Protein AF-A0A815ITD8-F1 (afdb_monomer_lite)

pLDDT: mean 72.47, std 25.62, range [22.84, 98.56]

Foldseek 3Di:
DPDDDPVVLLVPQQKAWQFFADAPPDDPFQWDWDQDQWDQTFTQTHFFLGSCLQSVHFGQKGFQAKPNHGCRGPHPVVVVVSQVVQRVVNGTIITTITHNVSVVVCVVVVPDDDPVSHHGGHRDPHRDPVSVPDDFLDKDKWKQQADPPAPDQQFDWDAHDVQAWIFGGGGHPPGSQNVTPHTHQKTFQDKPQHGRRGPRNVVVVVSVVVQVVVSMIITTIDTPRSVVVCLVVVPDRGDDDDDPDDDDDDDDDDPPDDDPPPPSDDDPDQDAQLALDDFAQDPADDLDDLLVDDADALCVLCVLCCVVFPCLVVLLVVLLVPFDPPDPLNADSRLLSLLQLQNDDDGVRRPQNVQLVLLNDRPSVSCVSNSNSVNSNVVSQVSFDFDFAKWKGKHAADPLVSAAAFDKGWRRGWGKTAPDVVLRVVNYDPVAAIEMETERDDGWGFCLSSYPCVVRRIIIDDGRWMKTFHHRWDDDRSYTYTYIYTDDPPDDDDPPPPPPPPPPPDDDDDDDDDDPPPPPDDDDDDDDDDDDDDDDDDDDDDDDDDDDDDDDDDPDFADDPPGDFDDDDDDPDVVVVVVVCVVVVPDPVRVVVVVVVPPDDDDDDDDTHDDDDDDDDDDDDDDDDDDDD

Organism: NCBI:txid433720

Structure (mmCIF, N/CA/C/O backbone):
data_AF-A0A815ITD8-F1
#
_entry.id   AF-A0A815ITD8-F1
#
loop_
_atom_site.group_PDB
_atom_site.id
_atom_site.type_symbol
_atom_site.label_atom_id
_atom_site.label_alt_id
_atom_site.label_comp_id
_atom_site.label_asym_id
_atom_site.label_entity_id
_atom_site.label_seq_id
_atom_site.pdbx_PDB_ins_code
_atom_site.Cartn_x
_atom_site.Cartn_y
_atom_site.Cartn_z
_atom_site.occupancy
_atom_site.B_iso_or_equiv
_atom_site.auth_seq_id
_atom_site.auth_comp_id
_atom_site.auth_asym_id
_atom_site.auth_atom_id
_atom_site.pdbx_PDB_model_num
ATOM 1 N N . MET A 1 1 ? -2.958 28.075 1.994 1.00 42.97 1 MET A N 1
ATOM 2 C CA . MET A 1 1 ? -1.563 28.585 2.048 1.00 42.97 1 MET A CA 1
ATOM 3 C C . MET A 1 1 ? -1.552 29.976 1.442 1.00 42.97 1 MET A C 1
ATOM 5 O O . MET A 1 1 ? -2.010 30.100 0.314 1.00 42.97 1 MET A O 1
ATOM 9 N N . SER A 1 2 ? -1.031 30.984 2.149 1.00 39.66 2 SER A N 1
ATOM 10 C CA . SER A 1 2 ? -0.831 32.322 1.568 1.00 39.66 2 SER A CA 1
ATOM 11 C C . SER A 1 2 ? 0.139 32.281 0.375 1.00 39.66 2 SER A C 1
ATOM 13 O O . SER A 1 2 ? 1.024 31.417 0.305 1.00 39.66 2 SER A O 1
ATOM 15 N N . VAL A 1 3 ? -0.042 33.199 -0.577 1.00 44.75 3 VAL A N 1
ATOM 16 C CA . VAL A 1 3 ? 0.715 33.270 -1.834 1.00 44.75 3 VAL A CA 1
ATOM 17 C C . VAL A 1 3 ? 2.099 33.876 -1.581 1.00 44.75 3 VAL A C 1
ATOM 19 O O . VAL A 1 3 ? 2.348 35.041 -1.866 1.00 44.75 3 VAL A O 1
ATOM 22 N N . ARG A 1 4 ? 3.027 33.053 -1.074 1.00 62.28 4 ARG A N 1
ATOM 23 C CA . ARG A 1 4 ? 4.471 33.362 -1.080 1.00 62.28 4 ARG A CA 1
ATOM 24 C C . ARG A 1 4 ? 4.924 33.723 -2.496 1.00 62.28 4 ARG A C 1
ATOM 26 O O . ARG A 1 4 ? 4.453 33.094 -3.450 1.00 62.28 4 ARG A O 1
ATOM 33 N N . SER A 1 5 ? 5.862 34.654 -2.634 1.00 76.94 5 SER A N 1
ATOM 34 C CA . SER A 1 5 ? 6.538 34.940 -3.907 1.00 76.94 5 SER A CA 1
ATOM 35 C C . SER A 1 5 ? 7.336 33.729 -4.412 1.00 76.94 5 SER A C 1
ATOM 37 O O . SER A 1 5 ? 7.610 32.792 -3.659 1.00 76.94 5 SER A O 1
ATOM 39 N N . ASP A 1 6 ? 7.725 33.725 -5.689 1.00 77.56 6 ASP A N 1
ATOM 40 C CA . ASP A 1 6 ? 8.520 32.626 -6.264 1.00 77.56 6 ASP A CA 1
ATOM 41 C C . ASP A 1 6 ? 9.919 32.540 -5.640 1.00 77.56 6 ASP A C 1
ATOM 43 O O . ASP A 1 6 ? 10.418 31.445 -5.385 1.00 77.56 6 ASP A O 1
ATOM 47 N N . ALA A 1 7 ? 10.516 33.688 -5.302 1.00 73.38 7 ALA A N 1
ATOM 48 C CA . ALA A 1 7 ? 11.796 33.761 -4.603 1.00 73.38 7 ALA A CA 1
ATOM 49 C C . ALA A 1 7 ? 11.719 33.153 -3.190 1.00 73.38 7 ALA A C 1
ATOM 51 O O . ALA A 1 7 ? 12.600 32.390 -2.793 1.00 73.38 7 ALA A O 1
ATOM 52 N N . GLU A 1 8 ? 10.649 33.431 -2.438 1.00 74.19 8 GLU A N 1
ATOM 53 C CA . GLU A 1 8 ? 10.409 32.781 -1.146 1.00 74.19 8 GLU A CA 1
ATOM 54 C C . GLU A 1 8 ? 10.113 31.290 -1.307 1.00 74.19 8 GLU A C 1
ATOM 56 O O . GLU A 1 8 ? 10.651 30.480 -0.556 1.00 74.19 8 GLU A O 1
ATOM 61 N N . LEU A 1 9 ? 9.276 30.907 -2.277 1.00 78.25 9 LEU A N 1
ATOM 62 C CA . LEU A 1 9 ? 8.946 29.506 -2.523 1.00 78.25 9 LEU A CA 1
ATOM 63 C C . LEU A 1 9 ? 10.214 28.699 -2.829 1.00 78.25 9 LEU A C 1
ATOM 65 O O . LEU A 1 9 ? 10.411 27.663 -2.206 1.00 78.25 9 LEU A O 1
ATOM 69 N N . MET A 1 10 ? 11.109 29.211 -3.680 1.00 77.19 10 MET A N 1
ATOM 70 C CA . MET A 1 10 ? 12.419 28.607 -3.954 1.00 77.19 10 MET A CA 1
ATOM 71 C C . MET A 1 10 ? 13.331 28.582 -2.721 1.00 77.19 10 MET A C 1
ATOM 73 O O . MET A 1 10 ? 13.945 27.554 -2.443 1.00 77.19 10 MET A O 1
ATOM 77 N N . ARG A 1 11 ? 13.380 29.662 -1.929 1.00 76.81 11 ARG A N 1
ATOM 78 C CA . ARG A 1 11 ? 14.165 29.713 -0.680 1.00 76.81 11 ARG A CA 1
ATOM 79 C C . ARG A 1 11 ? 13.700 28.681 0.354 1.00 76.81 11 ARG A C 1
ATOM 81 O O . ARG A 1 11 ? 14.522 28.163 1.103 1.00 76.81 11 ARG A O 1
ATOM 88 N N . TYR A 1 12 ? 12.402 28.382 0.401 1.00 77.69 12 TYR A N 1
ATOM 89 C CA . TYR A 1 12 ? 11.834 27.368 1.293 1.00 77.69 12 TYR A CA 1
ATOM 90 C C . TYR A 1 12 ? 11.767 25.963 0.679 1.00 77.69 12 TYR A C 1
ATOM 92 O O . TYR A 1 12 ? 11.613 25.011 1.437 1.00 77.69 12 TYR A O 1
ATOM 100 N N . ALA A 1 13 ? 11.920 25.814 -0.642 1.00 76.44 13 ALA A N 1
ATOM 101 C CA . ALA A 1 13 ? 11.740 24.553 -1.368 1.00 76.44 13 ALA A CA 1
ATOM 102 C C . ALA A 1 13 ? 12.699 23.424 -0.955 1.00 76.44 13 ALA A C 1
ATOM 104 O O . ALA A 1 13 ? 12.447 22.268 -1.291 1.00 76.44 13 ALA A O 1
ATOM 105 N N . ASN A 1 14 ? 13.777 23.743 -0.225 1.00 82.31 14 ASN A N 1
ATOM 106 C CA . ASN A 1 14 ? 14.723 22.762 0.311 1.00 82.31 14 ASN A CA 1
ATOM 107 C C . ASN A 1 14 ? 15.334 21.879 -0.801 1.00 82.31 14 ASN A C 1
ATOM 109 O O . ASN A 1 14 ? 15.435 20.660 -0.673 1.00 82.31 14 ASN A O 1
ATOM 113 N N . ILE A 1 15 ? 15.693 22.512 -1.924 1.00 91.25 15 ILE A N 1
ATOM 114 C CA . ILE A 1 15 ? 16.260 21.861 -3.112 1.00 91.25 15 ILE A CA 1
ATOM 115 C C . ILE A 1 15 ? 17.681 21.387 -2.790 1.00 91.25 15 ILE A C 1
ATOM 117 O O . ILE A 1 15 ? 18.501 22.165 -2.289 1.00 91.25 15 ILE A O 1
ATOM 121 N N . ARG A 1 16 ? 17.989 20.123 -3.094 1.00 94.75 16 ARG A N 1
ATOM 122 C CA . ARG A 1 16 ? 19.290 19.507 -2.796 1.00 94.75 16 ARG A CA 1
ATOM 123 C C . ARG A 1 16 ? 19.909 18.860 -4.026 1.00 94.75 16 ARG A C 1
ATOM 125 O O . ARG A 1 16 ? 19.207 18.301 -4.863 1.00 94.75 16 ARG A O 1
ATOM 132 N N . LEU A 1 17 ? 21.235 18.936 -4.113 1.00 96.88 17 LEU A N 1
ATOM 133 C CA . LEU A 1 17 ? 22.041 18.199 -5.083 1.00 96.88 17 LEU A CA 1
ATOM 134 C C . LEU A 1 17 ? 22.807 17.114 -4.323 1.00 96.88 17 LEU A C 1
ATOM 136 O O . LEU A 1 17 ? 23.853 17.375 -3.728 1.00 96.88 17 LEU A O 1
ATOM 140 N N . CYS A 1 18 ? 22.249 15.911 -4.303 1.00 97.81 18 CYS A N 1
ATOM 141 C CA . CYS A 1 18 ? 22.797 14.754 -3.609 1.00 97.81 18 CYS A CA 1
ATOM 142 C C . CYS A 1 18 ? 23.818 14.054 -4.512 1.00 97.81 18 CYS A C 1
ATOM 144 O O . CYS A 1 18 ? 23.448 13.343 -5.446 1.00 97.81 18 CYS A O 1
ATOM 146 N N . ARG A 1 19 ? 25.110 14.268 -4.246 1.00 96.81 19 ARG A N 1
ATOM 147 C CA . ARG A 1 19 ? 26.233 13.642 -4.957 1.00 96.81 19 ARG A CA 1
ATOM 148 C C . ARG A 1 19 ? 26.590 12.314 -4.301 1.00 96.81 19 ARG A C 1
ATOM 150 O O . ARG A 1 19 ? 27.390 12.272 -3.363 1.00 96.81 19 ARG A O 1
ATOM 157 N N . LEU A 1 20 ? 25.979 11.244 -4.801 1.00 96.38 20 LEU A N 1
ATOM 158 C CA . LEU A 1 20 ? 26.137 9.889 -4.287 1.00 96.38 20 LEU A CA 1
ATOM 159 C C . LEU A 1 20 ? 27.398 9.210 -4.840 1.00 96.38 20 LEU A C 1
ATOM 161 O O . LEU A 1 20 ? 27.823 9.470 -5.965 1.00 96.38 20 LEU A O 1
ATOM 165 N N . ARG A 1 21 ? 27.996 8.313 -4.052 1.00 92.00 21 ARG A N 1
ATOM 166 C CA . ARG A 1 21 ? 29.153 7.485 -4.436 1.00 92.00 21 ARG A CA 1
ATOM 167 C C . ARG A 1 21 ? 28.927 6.051 -3.976 1.00 92.00 21 ARG A C 1
ATOM 169 O O . ARG A 1 21 ? 28.488 5.852 -2.852 1.00 92.00 21 ARG A O 1
ATOM 176 N N . VAL A 1 22 ? 29.256 5.060 -4.800 1.00 90.69 22 VAL A N 1
ATOM 177 C CA . VAL A 1 22 ? 29.266 3.658 -4.347 1.00 90.69 22 VAL A CA 1
ATOM 178 C C . VAL A 1 22 ? 30.438 3.462 -3.381 1.00 90.69 22 VAL A C 1
ATOM 180 O O . VAL A 1 22 ? 31.551 3.909 -3.662 1.00 90.69 22 VAL A O 1
ATOM 183 N N . TRP A 1 23 ? 30.205 2.787 -2.255 1.00 90.25 23 TRP A N 1
ATOM 184 C CA . TRP A 1 23 ? 31.271 2.350 -1.350 1.00 90.25 23 TRP A CA 1
ATOM 185 C C . TRP A 1 23 ? 31.580 0.865 -1.587 1.00 90.25 23 TRP A C 1
ATOM 187 O O . TRP A 1 23 ? 30.638 0.079 -1.635 1.00 90.25 23 TRP A O 1
ATOM 197 N N . PRO A 1 24 ? 32.857 0.434 -1.673 1.00 86.56 24 PRO A N 1
ATOM 198 C CA . PRO A 1 24 ? 33.209 -0.971 -1.938 1.00 86.56 24 PRO A CA 1
ATOM 199 C C . PRO A 1 24 ? 32.665 -1.986 -0.919 1.00 86.56 24 PRO A C 1
ATOM 201 O O . PRO A 1 24 ? 32.617 -3.179 -1.195 1.00 86.56 24 PRO A O 1
ATOM 204 N N . ASN A 1 25 ? 32.283 -1.514 0.268 1.00 84.88 25 ASN A N 1
ATOM 205 C CA . ASN A 1 25 ? 31.759 -2.294 1.384 1.00 84.88 25 ASN A CA 1
ATOM 206 C C . ASN A 1 25 ? 30.259 -2.040 1.663 1.00 84.88 25 ASN A C 1
ATOM 208 O O . ASN A 1 25 ? 29.772 -2.401 2.736 1.00 84.88 25 ASN A O 1
ATOM 212 N N . PHE A 1 26 ? 29.530 -1.423 0.725 1.00 85.56 26 PHE A N 1
ATOM 213 C CA . PHE A 1 26 ? 28.073 -1.262 0.766 1.00 85.56 26 PHE A CA 1
ATOM 214 C C . PHE A 1 26 ? 27.446 -1.768 -0.542 1.00 85.56 26 PHE A C 1
ATOM 216 O O . PHE A 1 26 ? 27.975 -1.526 -1.625 1.00 85.56 26 PHE A O 1
ATOM 223 N N . GLU A 1 27 ? 26.302 -2.447 -0.467 1.00 83.19 27 GLU A N 1
ATOM 224 C CA . GLU A 1 27 ? 25.624 -2.959 -1.660 1.00 83.19 27 GLU A CA 1
ATOM 225 C C . GLU A 1 27 ? 24.825 -1.848 -2.365 1.00 83.19 27 GLU A C 1
ATOM 227 O O . GLU A 1 27 ? 23.747 -1.435 -1.938 1.00 83.19 27 GLU A O 1
ATOM 232 N N . GLY A 1 28 ? 25.380 -1.317 -3.456 1.00 88.38 28 GLY A N 1
ATOM 233 C CA . GLY A 1 28 ? 24.746 -0.255 -4.236 1.00 88.38 28 GLY A CA 1
ATOM 234 C C . GLY A 1 28 ? 24.790 1.108 -3.537 1.00 88.38 28 GLY A C 1
ATOM 235 O O . GLY A 1 28 ? 25.867 1.630 -3.256 1.00 88.38 28 GLY A O 1
ATOM 236 N N . LEU A 1 29 ? 23.620 1.725 -3.337 1.00 91.19 29 LEU A N 1
ATOM 237 C CA . LEU A 1 29 ? 23.485 3.113 -2.857 1.00 91.19 29 LEU A CA 1
ATOM 238 C C . LEU A 1 29 ? 22.593 3.261 -1.612 1.00 91.19 29 LEU A C 1
ATOM 240 O O . LEU A 1 29 ? 22.645 4.303 -0.961 1.00 91.19 29 LEU A O 1
ATOM 244 N N . GLY A 1 30 ? 21.791 2.243 -1.281 1.00 89.56 30 GLY A N 1
ATOM 245 C CA . GLY A 1 30 ? 20.909 2.227 -0.109 1.00 89.56 30 GLY A CA 1
ATOM 246 C C . GLY A 1 30 ? 19.752 3.227 -0.165 1.00 89.56 30 GLY A C 1
ATOM 247 O O . GLY A 1 30 ? 19.483 3.924 0.809 1.00 89.56 30 GLY A O 1
ATOM 248 N N . PHE A 1 31 ? 19.058 3.310 -1.301 1.00 92.69 31 PHE A N 1
ATOM 249 C CA . PHE A 1 31 ? 17.757 3.975 -1.399 1.00 92.69 31 PHE A CA 1
ATOM 250 C C . PHE A 1 31 ? 16.844 3.250 -2.393 1.00 92.69 31 PHE A C 1
ATOM 252 O O . PHE A 1 31 ? 17.322 2.504 -3.248 1.00 92.69 31 PHE A O 1
ATOM 259 N N . ALA A 1 32 ? 15.539 3.488 -2.286 1.00 89.31 32 ALA A N 1
ATOM 260 C CA . ALA A 1 32 ? 14.542 3.056 -3.260 1.00 89.31 32 ALA A CA 1
ATOM 261 C C . ALA A 1 32 ? 13.516 4.171 -3.502 1.00 89.31 32 ALA A C 1
ATOM 263 O O . ALA A 1 32 ? 13.192 4.949 -2.598 1.00 89.31 32 ALA A O 1
ATOM 264 N N . PHE A 1 33 ? 13.003 4.234 -4.728 1.00 91.50 33 PHE A N 1
ATOM 265 C CA . PHE A 1 33 ? 11.961 5.168 -5.140 1.00 91.50 33 PHE A CA 1
ATOM 266 C C . PHE A 1 33 ? 10.765 4.419 -5.736 1.00 91.50 33 PHE A C 1
ATOM 268 O O . PHE A 1 33 ? 10.898 3.290 -6.204 1.00 91.50 33 PHE A O 1
ATOM 275 N N . GLU A 1 34 ? 9.604 5.056 -5.641 1.00 83.00 34 GLU A N 1
ATOM 276 C CA . GLU A 1 34 ? 8.285 4.549 -6.013 1.00 83.00 34 GLU A CA 1
ATOM 277 C C . GLU A 1 34 ? 8.227 4.125 -7.486 1.00 83.00 34 GLU A C 1
ATOM 279 O O . GLU A 1 34 ? 8.640 4.886 -8.363 1.00 83.00 34 GLU A O 1
ATOM 284 N N . GLU A 1 35 ? 7.669 2.942 -7.767 1.00 81.12 35 GLU A N 1
ATOM 285 C CA . GLU A 1 35 ? 7.425 2.437 -9.129 1.00 81.12 35 GLU A CA 1
ATOM 286 C C . GLU A 1 35 ? 6.183 3.106 -9.748 1.00 81.12 35 GLU A C 1
ATOM 288 O O . GLU A 1 35 ? 5.200 2.483 -10.141 1.00 81.12 35 GLU A O 1
ATOM 293 N N . ALA A 1 36 ? 6.209 4.439 -9.774 1.00 73.56 36 ALA A N 1
ATOM 294 C CA . ALA A 1 36 ? 5.095 5.264 -10.196 1.00 73.56 36 ALA A CA 1
ATOM 295 C C . ALA A 1 36 ? 4.934 5.235 -11.726 1.00 73.56 36 ALA A C 1
ATOM 297 O O . ALA A 1 36 ? 5.816 5.661 -12.478 1.00 73.56 36 ALA A O 1
ATOM 298 N N . VAL A 1 37 ? 3.750 4.811 -12.187 1.00 71.50 37 VAL A N 1
ATOM 299 C CA . VAL A 1 37 ? 3.353 4.790 -13.612 1.00 71.50 37 VAL A CA 1
ATOM 300 C C . VAL A 1 37 ? 3.492 6.173 -14.271 1.00 71.50 37 VAL A C 1
ATOM 302 O O . VAL A 1 37 ? 3.753 6.280 -15.470 1.00 71.50 37 VAL A O 1
ATOM 305 N N . ARG A 1 38 ? 3.336 7.247 -13.484 1.00 76.69 38 ARG A N 1
ATOM 306 C CA . ARG A 1 38 ? 3.562 8.643 -13.879 1.00 76.69 38 ARG A CA 1
ATOM 307 C C . ARG A 1 38 ? 4.305 9.395 -12.763 1.00 76.69 38 ARG A C 1
ATOM 309 O O . ARG A 1 38 ? 4.031 9.118 -11.597 1.00 76.69 38 ARG A O 1
ATOM 316 N N . PRO A 1 39 ? 5.183 10.359 -13.092 1.00 83.56 39 PRO A N 1
ATOM 317 C CA . PRO A 1 39 ? 5.878 11.183 -12.101 1.00 83.56 39 PRO A CA 1
ATOM 318 C C . PRO A 1 39 ? 4.912 12.021 -11.236 1.00 83.56 39 PRO A C 1
ATOM 320 O O . PRO A 1 39 ? 3.785 12.302 -11.662 1.00 83.56 39 PRO A O 1
ATOM 323 N N . PRO A 1 40 ? 5.336 12.477 -10.038 1.00 90.12 40 PRO A N 1
ATOM 324 C CA . PRO A 1 40 ? 6.717 12.528 -9.539 1.00 90.12 40 PRO A CA 1
ATOM 325 C C . PRO A 1 40 ? 7.281 11.199 -9.019 1.00 90.12 40 PRO A C 1
ATOM 327 O O . PRO A 1 40 ? 6.601 10.453 -8.321 1.00 90.12 40 PRO A O 1
ATOM 330 N N . HIS A 1 41 ? 8.574 10.971 -9.266 1.00 91.44 41 HIS A N 1
ATOM 331 C CA . HIS A 1 41 ? 9.325 9.830 -8.726 1.00 91.44 41 HIS A CA 1
ATOM 332 C C . HIS A 1 41 ? 9.787 10.121 -7.301 1.00 91.44 41 HIS A C 1
ATOM 334 O O . HIS A 1 41 ? 10.705 10.916 -7.092 1.00 91.44 41 HIS A O 1
ATOM 340 N N . LEU A 1 42 ? 9.123 9.506 -6.323 1.00 91.44 42 LEU A N 1
ATOM 341 C CA . LEU A 1 42 ? 9.343 9.747 -4.897 1.00 91.44 42 LEU A CA 1
ATOM 342 C C . LEU A 1 42 ? 10.273 8.710 -4.273 1.00 91.44 42 LEU A C 1
ATOM 344 O O . LEU A 1 42 ? 9.997 7.516 -4.324 1.00 91.44 42 LEU A O 1
ATOM 348 N N . VAL A 1 43 ? 11.320 9.160 -3.588 1.00 92.69 43 VAL A N 1
ATOM 349 C CA . VAL A 1 43 ? 12.132 8.320 -2.701 1.00 92.69 43 VAL A CA 1
ATOM 350 C C . VAL A 1 43 ? 11.251 7.837 -1.545 1.00 92.69 43 VAL A C 1
ATOM 352 O O . VAL A 1 43 ? 10.823 8.631 -0.709 1.00 92.69 43 VAL A O 1
ATOM 355 N N . ARG A 1 44 ? 10.969 6.533 -1.491 1.00 87.06 44 ARG A N 1
ATOM 356 C CA . ARG A 1 44 ? 10.190 5.894 -0.411 1.00 87.06 44 ARG A CA 1
ATOM 357 C C . ARG A 1 44 ? 11.080 5.300 0.675 1.00 87.06 44 ARG A C 1
ATOM 359 O O . ARG A 1 44 ? 10.625 5.093 1.794 1.00 87.06 44 ARG A O 1
ATOM 366 N N . LEU A 1 45 ? 12.356 5.072 0.367 1.00 86.31 45 LEU A N 1
ATOM 367 C CA . LEU A 1 45 ? 13.301 4.433 1.270 1.00 86.31 45 LEU A CA 1
ATOM 368 C C . LEU A 1 45 ? 14.688 5.060 1.143 1.00 86.31 45 LEU A C 1
ATOM 370 O O . LEU A 1 45 ? 15.206 5.187 0.038 1.00 86.31 45 LEU A O 1
ATOM 374 N N . VAL A 1 46 ? 15.317 5.370 2.274 1.00 89.62 46 VAL A N 1
ATOM 375 C CA . VAL A 1 46 ? 16.748 5.686 2.381 1.00 89.62 46 VAL A CA 1
ATOM 376 C C . VAL A 1 46 ? 17.269 4.872 3.553 1.00 89.62 46 VAL A C 1
ATOM 378 O O . VAL A 1 46 ? 16.737 5.008 4.649 1.00 89.62 46 VAL A O 1
ATOM 381 N N . GLU A 1 47 ? 18.256 4.011 3.343 1.00 85.75 47 GLU A N 1
ATOM 382 C CA . GLU A 1 47 ? 18.702 3.047 4.353 1.00 85.75 47 GLU A CA 1
ATOM 383 C C . GLU A 1 47 ? 19.677 3.689 5.349 1.00 85.75 47 GLU A C 1
ATOM 385 O O . GLU A 1 47 ? 20.566 4.445 4.943 1.00 85.75 47 GLU A O 1
ATOM 390 N N . SER A 1 48 ? 19.545 3.396 6.649 1.00 84.25 48 SER A N 1
ATOM 391 C CA . SER A 1 48 ? 20.493 3.887 7.663 1.00 84.25 48 SER A CA 1
ATOM 392 C C . SER A 1 48 ? 21.922 3.448 7.319 1.00 84.25 48 SER A C 1
ATOM 394 O O . SER A 1 48 ? 22.148 2.328 6.861 1.00 84.25 48 SER A O 1
ATOM 396 N N . SER A 1 49 ? 22.902 4.321 7.559 1.00 85.06 49 SER A N 1
ATOM 397 C CA . SER A 1 49 ? 24.326 4.054 7.288 1.00 85.06 49 SER A CA 1
ATOM 398 C C . SER A 1 49 ? 24.683 3.785 5.804 1.00 85.06 49 SER A C 1
ATOM 400 O O . SER A 1 49 ? 25.710 3.172 5.508 1.00 85.06 49 SER A O 1
ATOM 402 N N . SER A 1 50 ? 23.860 4.249 4.855 1.00 89.75 50 SER A N 1
ATOM 403 C CA . SER A 1 50 ? 24.080 4.096 3.405 1.00 89.75 50 SER A CA 1
ATOM 404 C C . SER A 1 50 ? 24.782 5.291 2.733 1.00 89.75 50 SER A C 1
ATOM 406 O O . SER A 1 50 ? 24.772 6.407 3.270 1.00 89.75 50 SER A O 1
ATOM 408 N N . PRO A 1 51 ? 25.310 5.108 1.503 1.00 93.12 51 PRO A N 1
ATOM 409 C CA . PRO A 1 51 ? 25.729 6.206 0.638 1.00 93.12 51 PRO A CA 1
ATOM 410 C C . PRO A 1 51 ? 24.674 7.297 0.436 1.00 93.12 51 PRO A C 1
ATOM 412 O O . PRO A 1 51 ? 25.020 8.479 0.468 1.00 93.12 51 PRO A O 1
ATOM 415 N N . ALA A 1 52 ? 23.403 6.926 0.244 1.00 94.50 52 ALA A N 1
ATOM 416 C CA . ALA A 1 52 ? 22.303 7.867 0.047 1.00 94.50 52 ALA A CA 1
ATOM 417 C C . ALA A 1 52 ? 21.981 8.675 1.312 1.00 94.50 52 ALA A C 1
ATOM 419 O O . ALA A 1 52 ? 21.808 9.894 1.233 1.00 94.50 52 ALA A O 1
ATOM 420 N N . ALA A 1 53 ? 21.971 8.027 2.483 1.00 90.56 53 ALA A N 1
ATOM 421 C CA . ALA A 1 53 ? 21.760 8.703 3.763 1.00 90.56 53 ALA A CA 1
ATOM 422 C C . ALA A 1 53 ? 22.842 9.761 4.032 1.00 90.56 53 ALA A C 1
ATOM 424 O O . ALA A 1 53 ? 22.504 10.896 4.390 1.00 90.56 53 ALA A O 1
ATOM 425 N N . ALA A 1 54 ? 24.114 9.402 3.805 1.00 90.69 54 ALA A N 1
ATOM 426 C CA . ALA A 1 54 ? 25.270 10.289 3.950 1.00 90.69 54 ALA A CA 1
ATOM 427 C C . ALA A 1 54 ? 25.350 11.363 2.847 1.00 90.69 54 ALA A C 1
ATOM 429 O O . ALA A 1 54 ? 25.783 12.483 3.099 1.00 90.69 54 ALA A O 1
ATOM 430 N N . GLY A 1 55 ? 24.877 11.053 1.638 1.00 93.56 55 GLY A N 1
ATOM 431 C CA . GLY A 1 55 ? 24.750 11.983 0.511 1.00 93.56 55 GLY A CA 1
ATOM 432 C C . GLY A 1 55 ? 23.574 12.961 0.610 1.00 93.56 55 GLY A C 1
ATOM 433 O O . GLY A 1 55 ? 23.248 13.612 -0.378 1.00 93.56 55 GLY A O 1
ATOM 434 N N . GLY A 1 56 ? 22.923 13.073 1.773 1.00 93.12 56 GLY A N 1
ATOM 435 C CA . GLY A 1 56 ? 21.879 14.069 2.042 1.00 93.12 56 GLY A CA 1
ATOM 436 C C . GLY A 1 56 ? 20.488 13.756 1.480 1.00 93.12 56 GLY A C 1
ATOM 437 O O . GLY A 1 56 ? 19.597 14.600 1.599 1.00 93.12 56 GLY A O 1
ATOM 438 N N . LEU A 1 57 ? 20.276 12.564 0.911 1.00 95.38 57 LEU A N 1
ATOM 439 C CA . LEU A 1 57 ? 18.959 12.144 0.428 1.00 95.38 57 LEU A CA 1
ATOM 440 C C . LEU A 1 57 ? 17.992 11.968 1.614 1.00 95.38 57 LEU A C 1
ATOM 442 O O . LEU A 1 57 ? 18.411 11.572 2.713 1.00 95.38 57 LEU A O 1
ATOM 446 N N . LYS A 1 58 ? 16.711 12.276 1.404 1.00 92.50 58 LYS A N 1
ATOM 447 C CA . LYS A 1 58 ? 15.621 12.096 2.373 1.00 92.50 58 LYS A CA 1
ATOM 448 C C . LYS A 1 58 ? 14.488 11.259 1.774 1.00 92.50 58 LYS A C 1
ATOM 450 O O . LYS A 1 58 ? 14.422 11.037 0.568 1.00 92.50 58 LYS A O 1
ATOM 455 N N . ILE A 1 59 ? 13.617 10.755 2.639 1.00 89.88 59 ILE A N 1
ATOM 456 C CA . ILE A 1 59 ? 12.386 10.070 2.245 1.00 89.88 59 ILE A CA 1
ATOM 457 C C . ILE A 1 59 ? 11.361 11.158 1.881 1.00 89.88 59 ILE A C 1
ATOM 459 O O . ILE A 1 59 ? 11.386 12.260 2.425 1.00 89.88 59 ILE A O 1
ATOM 463 N N . LEU A 1 60 ? 10.482 10.866 0.923 1.00 89.88 60 LEU A N 1
ATOM 464 C CA . LEU A 1 60 ? 9.599 11.826 0.249 1.00 89.88 60 LEU A CA 1
ATOM 465 C C . LEU A 1 60 ? 10.338 12.924 -0.547 1.00 89.88 60 LEU A C 1
ATOM 467 O O . LEU A 1 60 ? 9.760 13.972 -0.839 1.00 89.88 60 LEU A O 1
ATOM 471 N N . ASP A 1 61 ? 11.583 12.680 -0.959 1.00 94.25 61 ASP A N 1
ATOM 472 C CA . ASP A 1 61 ? 12.242 13.487 -1.990 1.00 94.25 61 ASP A CA 1
ATOM 473 C C . ASP A 1 61 ? 11.721 13.118 -3.382 1.00 94.25 61 ASP A C 1
ATOM 475 O O . ASP A 1 61 ? 11.654 11.944 -3.737 1.00 94.25 61 ASP A O 1
ATOM 479 N N . VAL A 1 62 ? 11.377 14.121 -4.188 1.00 94.94 62 VAL A N 1
ATOM 480 C CA . VAL A 1 62 ? 11.090 13.962 -5.618 1.00 94.94 62 VAL A CA 1
ATOM 481 C C . VAL A 1 62 ? 12.392 14.071 -6.398 1.00 94.94 62 VAL A C 1
ATOM 483 O O . VAL A 1 62 ? 13.087 15.083 -6.289 1.00 94.94 62 VAL A O 1
ATOM 486 N N . ILE A 1 63 ? 12.695 13.065 -7.218 1.00 96.00 63 ILE A N 1
ATOM 487 C CA . ILE A 1 63 ? 13.822 13.090 -8.156 1.00 96.00 63 ILE A CA 1
ATOM 488 C C . ILE A 1 63 ? 13.449 13.969 -9.356 1.00 96.00 63 ILE A C 1
ATOM 490 O O . ILE A 1 63 ? 12.450 13.719 -10.028 1.00 96.00 63 ILE A O 1
ATOM 494 N N . LEU A 1 64 ? 14.253 15.005 -9.611 1.00 94.75 64 LEU A N 1
ATOM 495 C CA . LEU A 1 64 ? 14.060 15.961 -10.707 1.00 94.75 64 LEU A CA 1
ATOM 496 C C . LEU A 1 64 ? 15.062 15.748 -11.842 1.00 94.75 64 LEU A C 1
ATOM 498 O O . LEU A 1 64 ? 14.675 15.780 -13.001 1.00 94.75 64 LEU A O 1
ATOM 502 N N . ALA A 1 65 ? 16.338 15.520 -11.523 1.00 95.44 65 ALA A N 1
ATOM 503 C CA . ALA A 1 65 ? 17.379 15.275 -12.521 1.00 95.44 65 ALA A CA 1
ATOM 504 C C . ALA A 1 65 ? 18.422 14.266 -12.021 1.00 95.44 65 ALA A C 1
ATOM 506 O O . ALA A 1 65 ? 18.680 14.175 -10.818 1.00 95.44 65 ALA A O 1
ATOM 507 N N . VAL A 1 66 ? 19.044 13.547 -12.957 1.00 96.44 66 VAL A N 1
ATOM 508 C CA . VAL A 1 66 ? 20.119 12.570 -12.723 1.00 96.44 66 VAL A CA 1
ATOM 509 C C . VAL A 1 66 ? 21.304 12.936 -13.616 1.00 96.44 66 VAL A C 1
ATOM 511 O O . VAL A 1 66 ? 21.151 12.994 -14.830 1.00 96.44 66 VAL A O 1
ATOM 514 N N . ASN A 1 67 ? 22.479 13.215 -13.043 1.00 94.31 67 ASN A N 1
ATOM 515 C CA . ASN A 1 67 ? 23.670 13.679 -13.779 1.00 94.31 67 ASN A CA 1
ATOM 516 C C . ASN A 1 67 ? 23.351 14.811 -14.782 1.00 94.31 67 ASN A C 1
ATOM 518 O O . ASN A 1 67 ? 23.756 14.768 -15.940 1.00 94.31 67 ASN A O 1
ATOM 522 N N . GLN A 1 68 ? 22.594 15.817 -14.325 1.00 90.62 68 GLN A N 1
ATOM 523 C CA . GLN A 1 68 ? 22.127 16.985 -15.098 1.00 90.62 68 GLN A CA 1
ATOM 524 C C . GLN A 1 68 ? 21.106 16.687 -16.220 1.00 90.62 68 GLN A C 1
ATOM 526 O O . GLN A 1 68 ? 20.554 17.630 -16.782 1.00 90.62 68 GLN A O 1
ATOM 531 N N . GLN A 1 69 ? 20.771 15.422 -16.498 1.00 93.62 69 GLN A N 1
ATOM 532 C CA . GLN A 1 69 ? 19.616 15.060 -17.324 1.00 93.62 69 GLN A CA 1
ATOM 533 C C . GLN A 1 69 ? 18.323 15.248 -16.517 1.00 93.62 69 GLN A C 1
ATOM 535 O O . GLN A 1 69 ? 18.147 14.602 -15.484 1.00 93.62 69 GLN A O 1
ATOM 540 N N . ASP A 1 70 ? 17.411 16.098 -16.995 1.00 92.88 70 ASP A N 1
ATOM 541 C CA . ASP A 1 70 ? 16.052 16.214 -16.450 1.00 92.88 70 ASP A CA 1
ATOM 542 C C . ASP A 1 70 ? 15.288 14.889 -16.611 1.00 92.88 70 ASP A C 1
ATOM 544 O O . ASP A 1 70 ? 15.302 14.262 -17.673 1.00 92.88 70 ASP A O 1
ATOM 548 N N . VAL A 1 71 ? 14.635 14.465 -15.532 1.00 93.50 71 VAL A N 1
ATOM 549 C CA . VAL A 1 71 ? 13.775 13.278 -15.466 1.00 93.50 71 VAL A CA 1
ATOM 550 C C . VAL A 1 71 ? 12.433 13.568 -14.778 1.00 93.50 71 VAL A C 1
ATOM 552 O O . VAL A 1 71 ? 11.683 12.643 -14.468 1.00 93.50 71 VAL A O 1
ATOM 555 N N . SER A 1 72 ? 12.107 14.842 -14.541 1.00 89.69 72 SER A N 1
ATOM 556 C CA . SER A 1 72 ? 10.928 15.273 -13.778 1.00 89.69 72 SER A CA 1
ATOM 557 C C . SER A 1 72 ? 9.589 14.839 -14.390 1.00 89.69 72 SER A C 1
ATOM 559 O O . SER A 1 72 ? 8.636 14.600 -13.646 1.00 89.69 72 SER A O 1
ATOM 561 N N . GLU A 1 73 ? 9.542 14.656 -15.716 1.00 89.69 73 GLU A N 1
ATOM 562 C CA . GLU A 1 73 ? 8.397 14.119 -16.472 1.00 89.69 73 GLU A CA 1
ATOM 563 C C . GLU A 1 73 ? 8.659 12.723 -17.096 1.00 89.69 73 GLU A C 1
ATOM 565 O O . GLU A 1 73 ? 7.838 12.227 -17.867 1.00 89.69 73 GLU A O 1
ATOM 570 N N . ALA A 1 74 ? 9.781 12.070 -16.767 1.00 90.12 74 ALA A N 1
ATOM 571 C CA . ALA A 1 74 ? 10.161 10.757 -17.306 1.00 90.12 74 ALA A CA 1
ATOM 572 C C . ALA A 1 74 ? 9.350 9.595 -16.690 1.00 90.12 74 ALA A C 1
ATOM 574 O O . ALA A 1 74 ? 8.678 9.750 -15.667 1.00 90.12 74 ALA A O 1
ATOM 575 N N . LYS A 1 75 ? 9.439 8.393 -17.268 1.00 91.88 75 LYS A N 1
ATOM 576 C CA . LYS A 1 75 ? 8.876 7.149 -16.701 1.00 91.88 75 LYS A CA 1
ATOM 577 C C . LYS A 1 75 ? 9.837 6.479 -15.714 1.00 91.88 75 LYS A C 1
ATOM 579 O O . LYS A 1 75 ? 11.050 6.631 -15.816 1.00 91.88 75 LYS A O 1
ATOM 584 N N . TYR A 1 76 ? 9.309 5.643 -14.814 1.00 88.50 76 TYR A N 1
ATOM 585 C CA . TYR A 1 76 ? 10.100 4.916 -13.805 1.00 88.50 76 TYR A CA 1
ATOM 586 C C . TYR A 1 76 ? 11.337 4.204 -14.387 1.00 88.50 76 TYR A C 1
ATOM 588 O O . TYR A 1 76 ? 12.455 4.397 -13.908 1.00 88.50 76 TYR A O 1
ATOM 596 N N . ASN A 1 77 ? 11.164 3.444 -15.474 1.00 91.94 77 ASN A N 1
ATOM 597 C CA . ASN A 1 77 ? 12.262 2.716 -16.120 1.00 91.94 77 ASN A CA 1
ATOM 598 C C . ASN A 1 77 ? 13.324 3.632 -16.755 1.00 91.94 77 ASN A C 1
ATOM 600 O O . ASN A 1 77 ? 14.494 3.257 -16.819 1.00 91.94 77 ASN A O 1
ATOM 604 N N . GLU A 1 78 ? 12.955 4.844 -17.174 1.00 93.75 78 GLU A N 1
ATOM 605 C CA . GLU A 1 78 ? 13.894 5.845 -17.695 1.00 93.75 78 GLU A CA 1
ATOM 606 C C . GLU A 1 78 ? 14.748 6.415 -16.548 1.00 93.75 78 GLU A C 1
ATOM 608 O O . GLU A 1 78 ? 15.969 6.491 -16.680 1.00 93.75 78 GLU A O 1
ATOM 613 N N . VAL A 1 79 ? 14.149 6.679 -15.378 1.00 94.25 79 VAL A N 1
ATOM 614 C CA . VAL A 1 79 ? 14.873 7.065 -14.149 1.00 94.25 79 VAL A CA 1
ATOM 615 C C . VAL A 1 79 ? 15.782 5.934 -13.652 1.00 94.25 79 VAL A C 1
ATOM 617 O O . VAL A 1 79 ? 16.963 6.161 -13.382 1.00 94.25 79 VAL A O 1
ATOM 620 N N . ARG A 1 80 ? 15.270 4.694 -13.585 1.00 93.75 80 ARG A N 1
ATOM 621 C CA . ARG A 1 80 ? 16.027 3.482 -13.206 1.00 93.75 80 ARG A CA 1
ATOM 622 C C . ARG A 1 80 ? 17.235 3.281 -14.135 1.00 93.75 80 ARG A C 1
ATOM 624 O O . ARG A 1 80 ? 18.327 2.967 -13.662 1.00 93.75 80 ARG A O 1
ATOM 631 N N . SER A 1 81 ? 17.066 3.535 -15.436 1.00 93.94 81 SER A N 1
ATOM 632 C CA . SER A 1 81 ? 18.137 3.484 -16.441 1.00 93.94 81 SER A CA 1
ATOM 633 C C . SER A 1 81 ? 19.153 4.627 -16.306 1.00 93.94 81 SER A C 1
ATOM 635 O O . SER A 1 81 ? 20.360 4.375 -16.342 1.00 93.94 81 SER A O 1
ATOM 637 N N . ALA A 1 82 ? 18.702 5.866 -16.079 1.00 95.25 82 ALA A N 1
ATOM 638 C CA . ALA A 1 82 ? 19.581 7.020 -15.883 1.00 95.25 82 ALA A CA 1
ATOM 639 C C . ALA A 1 82 ? 20.466 6.856 -14.635 1.00 95.25 82 ALA A C 1
ATOM 641 O O . ALA A 1 82 ? 21.679 7.046 -14.710 1.00 95.25 82 ALA A O 1
ATOM 642 N N . ILE A 1 83 ? 19.895 6.407 -13.508 1.00 94.38 83 ILE A N 1
ATOM 643 C CA . ILE A 1 83 ? 20.643 6.131 -12.267 1.00 94.38 83 ILE A CA 1
ATOM 644 C C . ILE A 1 83 ? 21.646 4.987 -12.474 1.00 94.38 83 ILE A C 1
ATOM 646 O O . ILE A 1 83 ? 22.781 5.069 -11.999 1.00 94.38 83 ILE A O 1
ATOM 650 N N . LYS A 1 84 ? 21.268 3.938 -13.219 1.00 91.88 84 LYS A N 1
ATOM 651 C CA . LYS A 1 84 ? 22.177 2.840 -13.574 1.00 91.88 84 LYS A CA 1
ATOM 652 C C . LYS A 1 84 ? 23.340 3.330 -14.442 1.00 91.88 84 LYS A C 1
ATOM 654 O O . LYS A 1 84 ? 24.487 3.081 -14.098 1.00 91.88 84 LYS A O 1
ATOM 659 N N . THR A 1 85 ? 23.064 4.080 -15.506 1.00 93.12 85 THR A N 1
ATOM 660 C CA . THR A 1 85 ? 24.090 4.661 -16.392 1.00 93.12 85 THR A CA 1
ATOM 661 C C . THR A 1 85 ? 25.022 5.607 -15.630 1.00 93.12 85 THR A C 1
ATOM 663 O O . THR A 1 85 ? 26.239 5.545 -15.793 1.00 93.12 85 THR A O 1
ATOM 666 N N . ALA A 1 86 ? 24.475 6.434 -14.733 1.00 92.25 86 ALA A N 1
ATOM 667 C CA . ALA A 1 86 ? 25.256 7.308 -13.866 1.00 92.25 86 ALA A CA 1
ATOM 668 C C . ALA A 1 86 ? 26.197 6.514 -12.942 1.00 92.25 86 ALA A C 1
ATOM 670 O O . ALA A 1 86 ? 27.373 6.857 -12.833 1.00 92.25 86 ALA A O 1
ATOM 671 N N . ARG A 1 87 ? 25.719 5.424 -12.328 1.00 88.44 87 ARG A N 1
ATOM 672 C CA . ARG A 1 87 ? 26.533 4.517 -11.501 1.00 88.44 87 ARG A CA 1
ATOM 673 C C . ARG A 1 87 ? 27.630 3.827 -12.312 1.00 88.44 87 ARG A C 1
ATOM 675 O O . ARG A 1 87 ? 28.782 3.788 -11.887 1.00 88.44 87 ARG A O 1
ATOM 682 N N . ASP A 1 88 ? 27.272 3.305 -13.479 1.00 86.31 88 ASP A N 1
ATOM 683 C CA . ASP A 1 88 ? 28.162 2.518 -14.333 1.00 86.31 88 ASP A CA 1
ATOM 684 C C . ASP A 1 88 ? 29.244 3.406 -15.007 1.00 86.31 88 ASP A C 1
ATOM 686 O O . ASP A 1 88 ? 30.253 2.895 -15.487 1.00 86.31 88 ASP A O 1
ATOM 690 N N . SER A 1 89 ? 29.101 4.742 -14.955 1.00 85.19 89 SER A N 1
ATOM 691 C CA . SER A 1 89 ? 30.114 5.726 -15.390 1.00 85.19 89 SER A CA 1
ATOM 692 C C . SER A 1 89 ? 31.350 5.844 -14.479 1.00 85.19 89 SER A C 1
ATOM 694 O O . SER A 1 89 ? 32.305 6.538 -14.828 1.00 85.19 89 SER A O 1
ATOM 696 N N . ASN A 1 90 ? 31.339 5.198 -13.305 1.00 74.25 90 ASN A N 1
ATOM 697 C CA . ASN A 1 90 ? 32.393 5.255 -12.279 1.00 74.25 90 ASN A CA 1
ATOM 698 C C . ASN A 1 90 ? 32.627 6.656 -11.647 1.00 74.25 90 ASN A C 1
ATOM 700 O O . ASN A 1 90 ? 33.558 6.842 -10.860 1.00 74.25 90 ASN A O 1
ATOM 704 N N . GLY A 1 91 ? 31.784 7.646 -11.968 1.00 84.06 91 GLY A N 1
ATOM 705 C CA . GLY A 1 91 ? 31.753 8.970 -11.340 1.00 84.06 91 GLY A CA 1
ATOM 706 C C . GLY A 1 91 ? 30.808 9.059 -10.127 1.00 84.06 91 GLY A C 1
ATOM 707 O O . GLY A 1 91 ? 30.155 8.079 -9.763 1.00 84.06 91 GLY A O 1
ATOM 708 N N . PRO A 1 92 ? 30.710 10.233 -9.472 1.00 89.12 92 PRO A N 1
ATOM 709 C CA . PRO A 1 92 ? 29.623 10.502 -8.537 1.00 89.12 92 PRO A CA 1
ATOM 710 C C . PRO A 1 92 ? 28.288 10.618 -9.291 1.00 89.12 92 PRO A C 1
ATOM 712 O O . PRO A 1 92 ? 28.230 11.177 -10.385 1.00 89.12 92 PRO A O 1
ATOM 715 N N . ILE A 1 93 ? 27.213 10.127 -8.680 1.00 95.50 93 ILE A N 1
ATOM 716 C CA . ILE A 1 93 ? 25.849 10.217 -9.209 1.00 95.50 93 ILE A CA 1
ATOM 717 C C . ILE A 1 93 ? 25.213 11.480 -8.634 1.00 95.50 93 ILE A C 1
ATOM 719 O O . ILE A 1 93 ? 25.050 11.586 -7.421 1.00 95.50 93 ILE A O 1
ATOM 723 N N . GLU A 1 94 ? 24.862 12.441 -9.479 1.00 96.12 94 GLU A N 1
ATOM 724 C CA . GLU A 1 94 ? 24.220 13.685 -9.062 1.00 96.12 94 GLU A CA 1
ATOM 725 C C . GLU A 1 94 ? 22.697 13.543 -9.136 1.00 96.12 94 GLU A C 1
ATOM 727 O O . GLU A 1 94 ? 22.136 13.526 -10.230 1.00 96.12 94 GLU A O 1
ATOM 732 N N . LEU A 1 95 ? 22.019 13.465 -7.989 1.00 97.81 95 LEU A N 1
ATOM 733 C CA . LEU A 1 95 ? 20.558 13.536 -7.917 1.00 97.81 95 LEU A CA 1
ATOM 734 C C . LEU A 1 95 ? 20.135 14.952 -7.517 1.00 97.81 95 LEU A C 1
ATOM 736 O O . LEU A 1 95 ? 20.420 15.393 -6.402 1.00 97.81 95 LEU A O 1
ATOM 740 N N . LEU A 1 96 ? 19.448 15.664 -8.410 1.00 96.75 96 LEU A N 1
ATOM 741 C CA . LEU A 1 96 ? 18.757 16.908 -8.069 1.00 96.75 96 LEU A CA 1
ATOM 742 C C . LEU A 1 96 ? 17.375 16.550 -7.522 1.00 96.75 96 LEU A C 1
ATOM 744 O O . LEU A 1 96 ? 16.587 15.910 -8.222 1.00 96.75 96 LEU A O 1
ATOM 748 N N . VAL A 1 97 ? 17.089 16.949 -6.283 1.00 96.38 97 VAL A N 1
ATOM 749 C CA . VAL A 1 97 ? 15.859 16.576 -5.574 1.00 96.38 97 VAL A CA 1
ATOM 750 C C . VAL A 1 97 ? 15.171 17.765 -4.908 1.00 96.38 97 VAL A C 1
ATOM 752 O O . VAL A 1 97 ? 15.809 18.760 -4.551 1.00 96.38 97 VAL A O 1
ATOM 755 N N . VAL A 1 98 ? 13.858 17.643 -4.711 1.00 93.62 98 VAL A N 1
ATOM 756 C CA . VAL A 1 98 ? 13.035 18.598 -3.956 1.00 93.62 98 VAL A CA 1
ATOM 757 C C . VAL A 1 98 ? 12.063 17.863 -3.035 1.00 93.62 98 VAL A C 1
ATOM 759 O O . VAL A 1 98 ? 11.548 16.803 -3.378 1.00 93.62 98 VAL A O 1
ATOM 762 N N . GLU A 1 99 ? 11.778 18.429 -1.868 1.00 85.56 99 GLU A N 1
ATOM 763 C CA . GLU A 1 99 ? 10.863 17.826 -0.896 1.00 85.56 99 GLU A CA 1
ATOM 764 C C . GLU A 1 99 ? 9.409 17.802 -1.432 1.00 85.56 99 GLU A C 1
ATOM 766 O O . GLU A 1 99 ? 8.895 18.831 -1.890 1.00 85.56 99 GLU A O 1
ATOM 771 N N . LYS A 1 100 ? 8.713 16.651 -1.342 1.00 87.88 100 LYS A N 1
ATOM 772 C CA . LYS A 1 100 ? 7.362 16.400 -1.907 1.00 87.88 100 LYS A CA 1
ATOM 773 C C . LYS A 1 100 ? 6.362 17.544 -1.719 1.00 87.88 100 LYS A C 1
ATOM 775 O O . LYS A 1 100 ? 5.617 17.854 -2.649 1.00 87.88 100 LYS A O 1
ATOM 780 N N . ARG A 1 101 ? 6.350 18.195 -0.546 1.00 82.44 101 ARG A N 1
ATOM 781 C CA . ARG A 1 101 ? 5.405 19.282 -0.216 1.00 82.44 101 ARG A CA 1
ATOM 782 C C . ARG A 1 101 ? 5.527 20.527 -1.105 1.00 82.44 101 ARG A C 1
ATOM 784 O O . ARG A 1 101 ? 4.571 21.291 -1.186 1.00 82.44 101 ARG A O 1
ATOM 791 N N . PHE A 1 102 ? 6.662 20.737 -1.777 1.00 84.50 102 PHE A N 1
ATOM 792 C CA . PHE A 1 102 ? 6.879 21.898 -2.649 1.00 84.50 102 PHE A CA 1
ATOM 793 C C . PHE A 1 102 ? 6.730 21.589 -4.144 1.00 84.50 102 PHE A C 1
ATOM 795 O O . PHE A 1 102 ? 6.402 22.500 -4.905 1.00 84.50 102 PHE A O 1
ATOM 802 N N . TYR A 1 103 ? 6.898 20.329 -4.569 1.00 86.88 103 TYR A N 1
ATOM 803 C CA . TYR A 1 103 ? 6.882 19.929 -5.987 1.00 86.88 103 TYR A CA 1
ATOM 804 C C . TYR A 1 103 ? 5.655 20.456 -6.752 1.00 86.88 103 TYR A C 1
ATOM 806 O O . TYR A 1 103 ? 5.804 21.108 -7.783 1.00 86.88 103 TYR A O 1
ATOM 814 N N . GLN A 1 104 ? 4.442 20.253 -6.221 1.00 84.31 104 GLN A N 1
ATOM 815 C CA . GLN A 1 104 ? 3.210 20.713 -6.880 1.00 84.31 104 GLN A CA 1
ATOM 816 C C . GLN A 1 104 ? 3.139 22.243 -7.020 1.00 84.31 104 GLN A C 1
ATOM 818 O O . GLN A 1 104 ? 2.649 22.742 -8.031 1.00 84.31 104 GLN A O 1
ATOM 823 N N . ALA A 1 105 ? 3.633 22.993 -6.030 1.00 83.31 105 ALA A N 1
ATOM 824 C CA . ALA A 1 105 ? 3.621 24.454 -6.058 1.00 83.31 105 ALA A CA 1
ATOM 825 C C . ALA A 1 105 ? 4.620 25.008 -7.087 1.00 83.31 105 ALA A C 1
ATOM 827 O O . ALA A 1 105 ? 4.282 25.926 -7.832 1.00 83.31 105 ALA A O 1
ATOM 828 N N . LEU A 1 106 ? 5.813 24.412 -7.166 1.00 84.94 106 LEU A N 1
ATOM 829 C CA . LEU A 1 106 ? 6.856 24.771 -8.130 1.00 84.94 106 LEU A CA 1
ATOM 830 C C . LEU A 1 106 ? 6.421 24.436 -9.566 1.00 84.94 106 LEU A C 1
ATOM 832 O O . LEU A 1 106 ? 6.463 25.305 -10.437 1.00 84.94 106 LEU A O 1
ATOM 836 N N . LYS A 1 107 ? 5.892 23.222 -9.788 1.00 85.69 107 LYS A N 1
ATOM 837 C CA . LYS A 1 107 ? 5.363 22.772 -11.086 1.00 85.69 107 LYS A CA 1
ATOM 838 C C . LYS A 1 107 ? 4.181 23.623 -11.557 1.00 85.69 107 LYS A C 1
ATOM 840 O O . LYS A 1 107 ? 4.172 24.063 -12.702 1.00 85.69 107 LYS A O 1
ATOM 845 N N . LYS A 1 108 ? 3.220 23.947 -10.677 1.00 85.81 108 LYS A N 1
ATOM 846 C CA . LYS A 1 108 ? 2.068 24.809 -11.019 1.00 85.81 108 LYS A CA 1
ATOM 847 C C . LYS A 1 108 ? 2.475 26.227 -11.444 1.00 85.81 108 LYS A C 1
ATOM 849 O O . LYS A 1 108 ? 1.738 26.859 -12.194 1.00 85.81 108 LYS A O 1
ATOM 854 N N . ARG A 1 109 ? 3.618 26.731 -10.969 1.00 83.06 109 ARG A N 1
ATOM 855 C CA . ARG A 1 109 ? 4.161 28.050 -11.337 1.00 83.06 109 ARG A CA 1
ATOM 856 C C . ARG A 1 109 ? 5.219 27.999 -12.447 1.00 83.06 109 ARG A C 1
ATOM 858 O O . ARG A 1 109 ? 5.765 29.039 -12.792 1.00 83.06 109 ARG A O 1
ATOM 865 N N . ASN A 1 110 ? 5.499 26.819 -13.009 1.00 83.94 110 ASN A N 1
ATOM 866 C CA . ASN A 1 110 ? 6.523 26.604 -14.037 1.00 83.94 110 ASN A CA 1
ATOM 867 C C . ASN A 1 110 ? 7.922 27.132 -13.637 1.00 83.94 110 ASN A C 1
ATOM 869 O O . ASN A 1 110 ? 8.664 27.663 -14.464 1.00 83.94 110 ASN A O 1
ATOM 873 N N . ILE A 1 111 ? 8.276 27.019 -12.351 1.00 83.56 111 ILE A N 1
ATOM 874 C CA . ILE A 1 111 ? 9.564 27.498 -11.835 1.00 83.56 111 ILE A CA 1
ATOM 875 C C . ILE A 1 111 ? 10.647 26.468 -12.166 1.00 83.56 111 ILE A C 1
ATOM 877 O O . ILE A 1 111 ? 10.611 25.342 -11.668 1.00 83.56 111 ILE A O 1
ATOM 881 N N . LEU A 1 112 ? 11.625 26.862 -12.985 1.00 79.38 112 LEU A N 1
ATOM 882 C CA . LEU A 1 112 ? 12.739 26.000 -13.378 1.00 79.38 112 LEU A CA 1
ATOM 883 C C . LEU A 1 112 ? 13.703 25.780 -12.200 1.00 79.38 112 LEU A C 1
ATOM 885 O O . LEU A 1 112 ? 14.350 26.713 -11.719 1.00 79.38 112 LEU A O 1
ATOM 889 N N . ILE A 1 113 ? 13.820 24.531 -11.750 1.00 82.88 113 ILE A N 1
ATOM 890 C CA . ILE A 1 113 ? 14.680 24.149 -10.626 1.00 82.88 113 ILE A CA 1
ATOM 891 C C . ILE A 1 113 ? 16.080 23.821 -11.159 1.00 82.88 113 ILE A C 1
ATOM 893 O O . ILE A 1 113 ? 16.303 22.766 -11.744 1.00 82.88 113 ILE A O 1
ATOM 897 N N . SER A 1 114 ? 17.029 24.735 -10.952 1.00 82.56 114 SER A N 1
ATOM 898 C CA . SER A 1 114 ? 18.436 24.561 -11.336 1.00 82.56 114 SER A CA 1
ATOM 899 C C . SER A 1 114 ? 19.275 23.978 -10.196 1.00 82.56 114 SER A C 1
ATOM 901 O O . SER A 1 114 ? 19.113 24.363 -9.035 1.00 82.56 114 SER A O 1
ATOM 903 N N . SER A 1 115 ? 20.260 23.140 -10.530 1.00 84.94 115 SER A N 1
ATOM 904 C CA . SER A 1 115 ? 21.290 22.671 -9.591 1.00 84.94 115 SER A CA 1
ATOM 905 C C . SER A 1 115 ? 22.135 23.809 -9.001 1.00 84.94 115 SER A C 1
ATOM 907 O O . SER A 1 115 ? 22.650 23.669 -7.895 1.00 84.94 115 SER A O 1
ATOM 909 N N . SER A 1 116 ? 22.219 24.966 -9.672 1.00 84.75 116 SER A N 1
ATOM 910 C CA . SER A 1 116 ? 22.885 26.171 -9.148 1.00 84.75 116 SER A CA 1
ATOM 911 C C . SER A 1 116 ? 22.166 26.826 -7.959 1.00 84.75 116 SER A C 1
ATOM 913 O O . SER A 1 116 ? 22.748 27.685 -7.302 1.00 84.75 116 SER A O 1
ATOM 915 N N . LEU A 1 117 ? 20.920 26.431 -7.676 1.00 81.44 117 LEU A N 1
ATOM 916 C CA . LEU A 1 117 ? 20.125 26.889 -6.530 1.00 81.44 117 LEU A CA 1
ATOM 917 C C . LEU A 1 117 ? 20.016 25.821 -5.425 1.00 81.44 117 LEU A C 1
ATOM 919 O O . LEU A 1 117 ? 19.317 26.026 -4.435 1.00 81.44 117 LEU A O 1
ATOM 923 N N . ALA A 1 118 ? 20.680 24.675 -5.598 1.00 89.31 118 ALA A N 1
ATOM 924 C CA . ALA A 1 118 ? 20.558 23.518 -4.725 1.00 89.31 118 ALA A CA 1
ATOM 925 C C . ALA A 1 118 ? 21.658 23.479 -3.654 1.00 89.31 118 ALA A C 1
ATOM 927 O O . ALA A 1 118 ? 22.843 23.666 -3.944 1.00 89.31 118 ALA A O 1
ATOM 928 N N . VAL A 1 119 ? 21.296 23.133 -2.416 1.00 92.31 119 VAL A N 1
ATOM 929 C CA . VAL A 1 119 ? 22.295 22.828 -1.382 1.00 92.31 119 VAL A CA 1
ATOM 930 C C . VAL A 1 119 ? 22.970 21.506 -1.752 1.00 92.31 119 VAL A C 1
ATOM 932 O O . VAL A 1 119 ? 22.311 20.473 -1.869 1.00 92.31 119 VAL A O 1
ATOM 935 N N . THR A 1 120 ? 24.283 21.531 -1.985 1.00 95.12 120 THR A N 1
ATOM 936 C CA . THR A 1 120 ? 25.029 20.341 -2.421 1.00 95.12 120 THR A CA 1
ATOM 937 C C . THR A 1 120 ? 25.460 19.496 -1.227 1.00 95.12 120 THR A C 1
ATOM 939 O O . THR A 1 120 ? 26.218 19.957 -0.376 1.00 95.12 120 THR A O 1
ATOM 942 N N . TYR A 1 121 ? 25.040 18.234 -1.213 1.00 95.81 121 TYR A N 1
ATOM 943 C CA . TYR A 1 121 ? 25.458 17.226 -0.241 1.00 95.81 121 TYR A CA 1
ATOM 944 C C . TYR A 1 121 ? 26.362 16.213 -0.941 1.00 95.81 121 TYR A C 1
ATOM 946 O O . TYR A 1 121 ? 26.044 15.747 -2.031 1.00 95.81 121 TYR A O 1
ATOM 954 N N . ASN A 1 122 ? 27.499 15.874 -0.333 1.00 95.69 122 ASN A N 1
ATOM 955 C CA . ASN A 1 122 ? 28.474 14.954 -0.918 1.00 95.69 122 ASN A CA 1
ATOM 956 C C . ASN A 1 122 ? 28.596 13.712 -0.037 1.00 95.69 122 ASN A C 1
ATOM 958 O O . ASN A 1 122 ? 28.954 13.832 1.134 1.00 95.69 122 ASN A O 1
ATOM 962 N N . THR A 1 123 ? 28.371 12.526 -0.603 1.00 95.12 123 THR A N 1
ATOM 963 C CA .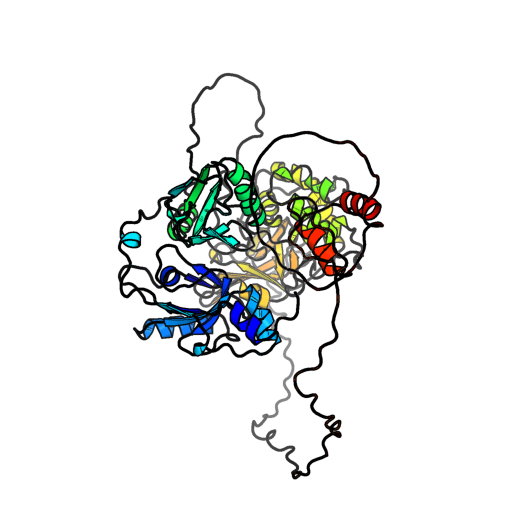 THR A 1 123 ? 28.724 11.274 0.072 1.00 95.12 123 THR A CA 1
ATOM 964 C C . THR A 1 123 ? 30.245 11.236 0.298 1.00 95.12 123 THR A C 1
ATOM 966 O O . THR A 1 123 ? 31.000 11.485 -0.653 1.00 95.12 123 THR A O 1
ATOM 969 N N . PRO A 1 124 ? 30.722 10.917 1.519 1.00 92.62 124 PRO A N 1
ATOM 970 C CA . PRO A 1 124 ? 32.141 10.707 1.803 1.00 92.62 124 PRO A CA 1
ATOM 971 C C . PRO A 1 124 ? 32.817 9.733 0.815 1.00 92.62 124 PRO A C 1
ATOM 973 O O . PRO A 1 124 ? 32.154 8.819 0.322 1.00 92.62 124 PRO A O 1
ATOM 976 N N . PRO A 1 125 ? 34.127 9.862 0.521 1.00 90.19 125 PRO A N 1
ATOM 977 C CA . PRO A 1 125 ? 34.815 8.961 -0.415 1.00 90.19 125 PRO A CA 1
ATOM 978 C C . PRO A 1 125 ? 34.806 7.482 0.005 1.00 90.19 125 PRO A C 1
ATOM 980 O O . PRO A 1 125 ? 34.829 6.599 -0.847 1.00 90.19 125 PRO A O 1
ATOM 983 N N . THR A 1 126 ? 34.748 7.218 1.311 1.00 89.81 126 THR A N 1
ATOM 984 C CA . THR A 1 126 ? 34.710 5.888 1.935 1.00 89.81 126 THR A CA 1
ATOM 985 C C . THR A 1 126 ? 33.641 5.855 3.024 1.00 89.81 126 THR A C 1
ATOM 987 O O . THR A 1 126 ? 33.299 6.900 3.579 1.00 89.81 126 THR A O 1
ATOM 990 N N . MET A 1 127 ? 33.146 4.664 3.373 1.00 88.62 127 MET A N 1
ATOM 991 C CA . MET A 1 127 ? 32.202 4.502 4.481 1.00 88.62 127 MET A CA 1
ATOM 992 C C . MET A 1 127 ? 32.801 5.015 5.813 1.00 88.62 127 MET A C 1
ATOM 994 O O . MET A 1 127 ? 33.937 4.656 6.130 1.00 88.62 127 MET A O 1
ATOM 998 N N . PRO A 1 128 ? 32.062 5.814 6.607 1.00 87.00 128 PRO A N 1
ATOM 999 C CA . PRO A 1 128 ? 32.464 6.221 7.956 1.00 87.00 128 PRO A CA 1
ATOM 1000 C C . PRO A 1 128 ? 32.649 5.054 8.948 1.00 87.00 128 PRO A C 1
ATOM 1002 O O . PRO A 1 128 ? 31.960 4.034 8.885 1.00 87.00 128 PRO A O 1
ATOM 1005 N N . ASN A 1 129 ? 33.552 5.210 9.921 1.00 82.38 129 ASN A N 1
ATOM 1006 C CA . ASN A 1 129 ? 33.865 4.156 10.902 1.00 82.38 129 ASN A CA 1
ATOM 1007 C C . ASN A 1 129 ? 32.692 3.833 11.853 1.00 82.38 129 ASN A C 1
ATOM 1009 O O . ASN A 1 129 ? 32.547 2.702 12.311 1.00 82.38 129 ASN A O 1
ATOM 1013 N N . ASP A 1 130 ? 31.828 4.807 12.131 1.00 76.31 130 ASP A N 1
ATOM 1014 C CA . ASP A 1 130 ? 30.598 4.659 12.918 1.00 76.31 130 ASP A CA 1
ATOM 1015 C C . ASP A 1 130 ? 29.480 3.898 12.176 1.00 76.31 130 ASP A C 1
ATOM 1017 O O . ASP A 1 130 ? 28.509 3.458 12.806 1.00 76.31 130 ASP A O 1
ATOM 1021 N N . TYR A 1 131 ? 29.630 3.706 10.859 1.00 78.31 131 TYR A N 1
ATOM 1022 C CA . TYR A 1 131 ? 28.792 2.833 10.031 1.00 78.31 131 TYR A CA 1
ATOM 1023 C C . TYR A 1 131 ? 29.385 1.412 9.968 1.00 78.31 131 TYR A C 1
ATOM 1025 O O . TYR A 1 131 ? 28.637 0.438 9.986 1.00 78.31 131 TYR A O 1
ATOM 1033 N N . LEU A 1 132 ? 30.720 1.282 9.948 1.00 73.19 132 LEU A N 1
ATOM 1034 C CA . LEU A 1 132 ? 31.428 -0.009 9.982 1.00 73.19 132 LEU A CA 1
ATOM 1035 C C . LEU A 1 132 ? 31.214 -0.776 11.295 1.00 73.19 132 LEU A C 1
ATOM 1037 O O . LEU A 1 132 ? 30.945 -1.974 11.271 1.00 73.19 132 LEU A O 1
ATOM 1041 N N . ASN A 1 133 ? 31.302 -0.089 12.437 1.00 71.12 133 ASN A N 1
ATOM 1042 C CA . ASN A 1 133 ? 31.198 -0.689 13.776 1.00 71.12 133 ASN A CA 1
ATOM 1043 C C . ASN A 1 133 ? 29.746 -0.984 14.213 1.00 71.12 133 ASN A C 1
ATOM 1045 O O . ASN A 1 133 ? 29.451 -1.069 15.405 1.00 71.12 133 ASN A O 1
ATOM 1049 N N . PHE A 1 134 ? 28.816 -1.078 13.263 1.00 67.62 134 PHE A N 1
ATOM 1050 C CA . PHE A 1 134 ? 27.386 -1.197 13.521 1.00 67.62 134 PHE A CA 1
ATOM 1051 C C . PHE A 1 134 ? 26.938 -2.670 13.516 1.00 67.62 134 PHE A C 1
ATOM 1053 O O . PHE A 1 134 ? 27.191 -3.377 12.535 1.00 67.62 134 PHE A O 1
ATOM 1060 N N . PRO A 1 135 ? 26.257 -3.158 14.570 1.00 69.19 135 PRO A N 1
ATOM 1061 C CA . PRO A 1 135 ? 25.788 -4.536 14.612 1.00 69.19 135 PRO A CA 1
ATOM 1062 C C . PRO A 1 135 ? 24.635 -4.735 13.619 1.00 69.19 135 PRO A C 1
ATOM 1064 O O . PRO A 1 135 ? 23.513 -4.276 13.836 1.00 69.19 135 PRO A O 1
ATOM 1067 N N . LYS A 1 136 ? 24.915 -5.426 12.510 1.00 75.44 136 LYS A N 1
ATOM 1068 C CA . LYS A 1 136 ? 23.895 -5.798 11.520 1.00 75.44 136 LYS A CA 1
ATOM 1069 C C . LYS A 1 136 ? 22.843 -6.702 12.158 1.00 75.44 136 LYS A C 1
ATOM 1071 O O . LYS A 1 136 ? 23.187 -7.587 12.940 1.00 75.44 136 LYS A O 1
ATOM 1076 N N . ASN A 1 137 ? 21.586 -6.518 11.758 1.00 81.38 137 ASN A N 1
ATOM 1077 C CA . ASN A 1 137 ? 20.443 -7.312 12.209 1.00 81.38 137 ASN A CA 1
ATOM 1078 C C . ASN A 1 137 ? 20.224 -7.249 13.732 1.00 81.38 137 ASN A C 1
ATOM 1080 O O . ASN A 1 137 ? 19.815 -8.237 14.336 1.00 81.38 137 ASN A O 1
ATOM 1084 N N . GLN A 1 138 ? 20.498 -6.098 14.358 1.00 85.12 138 GLN A N 1
ATOM 1085 C CA . GLN A 1 138 ? 20.248 -5.874 15.784 1.00 85.12 138 GLN A CA 1
ATOM 1086 C C . GLN A 1 138 ? 19.426 -4.592 16.013 1.00 85.12 138 GLN A C 1
ATOM 1088 O O . GLN A 1 138 ? 19.913 -3.479 15.766 1.00 85.12 138 GLN A O 1
ATOM 1093 N N . PRO A 1 139 ? 18.178 -4.725 16.506 1.00 91.06 139 PRO A N 1
ATOM 1094 C CA . PRO A 1 139 ? 17.396 -3.607 17.015 1.00 91.06 139 PRO A CA 1
ATOM 1095 C C . PRO A 1 139 ? 18.098 -2.871 18.155 1.00 91.06 139 PRO A C 1
ATOM 1097 O O . PRO A 1 139 ? 18.929 -3.429 18.874 1.00 91.06 139 PRO A O 1
ATOM 1100 N N . ARG A 1 140 ? 17.751 -1.597 18.331 1.00 90.69 140 ARG A N 1
ATOM 1101 C CA . ARG A 1 140 ? 18.381 -0.694 19.296 1.00 90.69 140 ARG A CA 1
ATOM 1102 C C . ARG A 1 140 ? 17.342 -0.101 20.230 1.00 90.69 140 ARG A C 1
ATOM 1104 O O . ARG A 1 140 ? 16.297 0.371 19.795 1.00 90.69 140 ARG A O 1
ATOM 1111 N N . THR A 1 141 ? 17.683 -0.058 21.511 1.00 93.50 141 THR A N 1
ATOM 1112 C CA . THR A 1 141 ? 16.950 0.720 22.509 1.00 93.50 141 THR A CA 1
ATOM 1113 C C . THR A 1 141 ? 17.636 2.075 22.662 1.00 93.50 141 THR A C 1
ATOM 1115 O O . THR A 1 141 ? 18.770 2.151 23.136 1.00 93.50 141 THR A O 1
ATOM 1118 N N . CYS A 1 142 ? 16.958 3.141 22.248 1.00 93.81 142 CYS A N 1
ATOM 1119 C CA . CYS A 1 142 ? 17.435 4.517 22.314 1.00 93.81 142 CYS A CA 1
ATOM 1120 C C . CYS A 1 142 ? 16.701 5.251 23.442 1.00 93.81 142 CYS A C 1
ATOM 1122 O O . CYS A 1 142 ? 15.520 5.579 23.317 1.00 93.81 142 CYS A O 1
ATOM 1124 N N . THR A 1 143 ? 17.395 5.510 24.550 1.00 95.19 143 THR A N 1
ATOM 1125 C CA . THR A 1 143 ? 16.840 6.268 25.680 1.00 95.19 143 THR A CA 1
ATOM 1126 C C . THR A 1 143 ? 17.113 7.758 25.494 1.00 95.19 143 THR A C 1
ATOM 1128 O O . THR A 1 143 ? 18.264 8.189 25.468 1.00 95.19 143 THR A O 1
ATOM 1131 N N . LEU A 1 144 ? 16.047 8.546 25.376 1.00 94.56 144 LEU A N 1
ATOM 1132 C CA . LEU A 1 144 ? 16.077 9.998 25.249 1.00 94.56 144 LEU A CA 1
ATOM 1133 C C . LEU A 1 144 ? 15.855 10.628 26.625 1.00 94.56 144 LEU A C 1
ATOM 1135 O O . LEU A 1 144 ? 14.761 10.538 27.180 1.00 94.56 144 LEU A O 1
ATOM 1139 N N . HIS A 1 145 ? 16.881 11.278 27.168 1.00 92.44 145 HIS A N 1
ATOM 1140 C CA . HIS A 1 145 ? 16.790 12.026 28.423 1.00 92.44 145 HIS A CA 1
ATOM 1141 C C . HIS A 1 145 ? 16.459 13.493 28.125 1.00 92.44 145 HIS A C 1
ATOM 1143 O O . HIS A 1 145 ? 17.222 14.164 27.436 1.00 92.44 145 HIS A O 1
ATOM 1149 N N . LEU A 1 146 ? 15.317 13.973 28.623 1.00 89.31 146 LEU A N 1
ATOM 1150 C CA . LEU A 1 146 ? 14.744 15.281 28.304 1.00 89.31 146 LEU A CA 1
ATOM 1151 C C . LEU A 1 146 ? 14.748 16.180 29.542 1.00 89.31 146 LEU A C 1
ATOM 1153 O O . LEU A 1 146 ? 14.122 15.885 30.562 1.00 89.31 146 LEU A O 1
ATOM 1157 N N . ASN A 1 147 ? 15.426 17.315 29.442 1.00 83.25 147 ASN A N 1
ATOM 1158 C CA . ASN A 1 147 ? 15.452 18.325 30.489 1.00 83.25 147 ASN A CA 1
ATOM 1159 C C . ASN A 1 147 ? 14.177 19.181 30.444 1.00 83.25 147 ASN A C 1
ATOM 1161 O O . ASN A 1 147 ? 13.500 19.288 29.421 1.00 83.25 147 ASN A O 1
ATOM 1165 N N . LYS A 1 148 ? 13.874 19.885 31.542 1.00 76.56 148 LYS A N 1
ATOM 1166 C CA . LYS A 1 148 ? 12.727 20.818 31.610 1.00 76.56 148 LYS A CA 1
ATOM 1167 C C . LYS A 1 148 ? 12.824 21.994 30.619 1.00 76.56 148 LYS A C 1
ATOM 1169 O O . LYS A 1 148 ? 11.825 22.662 30.379 1.00 76.56 148 LYS A O 1
ATOM 1174 N N . SER A 1 149 ? 14.010 22.240 30.062 1.00 76.44 149 SER A N 1
ATOM 1175 C CA . SER A 1 149 ? 14.295 23.206 28.994 1.00 76.44 149 SER A CA 1
ATOM 1176 C C . SER A 1 149 ? 13.940 22.718 27.588 1.00 76.44 149 SER A C 1
ATOM 1178 O O . SER A 1 149 ? 13.861 23.529 26.665 1.00 76.44 149 SER A O 1
ATOM 1180 N N . ASP A 1 150 ? 13.774 21.410 27.384 1.00 76.44 150 ASP A N 1
ATOM 1181 C CA . ASP A 1 150 ? 13.957 20.828 26.057 1.00 76.44 150 ASP A CA 1
ATOM 1182 C C . ASP A 1 150 ? 12.654 20.897 25.258 1.00 76.44 150 ASP A C 1
ATOM 1184 O O . ASP A 1 150 ? 11.703 20.137 25.461 1.00 76.44 150 ASP A O 1
ATOM 1188 N N . LEU A 1 151 ? 12.587 21.859 24.335 1.00 74.44 151 LEU A N 1
ATOM 1189 C CA . LEU A 1 151 ? 11.379 22.157 23.559 1.00 74.44 151 LEU A CA 1
ATOM 1190 C C . LEU A 1 151 ? 10.988 21.018 22.600 1.00 74.44 151 LEU A C 1
ATOM 1192 O O . LEU A 1 151 ? 9.796 20.788 22.390 1.00 74.44 151 LEU A O 1
ATOM 1196 N N . SER A 1 152 ? 11.950 20.231 22.112 1.00 84.38 152 SER A N 1
ATOM 1197 C CA . SER A 1 152 ? 11.724 19.050 21.262 1.00 84.38 152 SER A CA 1
ATOM 1198 C C . SER A 1 152 ? 12.598 17.867 21.696 1.00 84.38 152 SER A C 1
ATOM 1200 O O . SER A 1 152 ? 13.465 18.017 22.551 1.00 84.38 152 SER A O 1
ATOM 1202 N N . PHE A 1 153 ? 12.397 16.699 21.080 1.00 87.56 153 PHE A N 1
ATOM 1203 C CA . PHE A 1 153 ? 13.279 15.540 21.256 1.00 87.56 153 PHE A CA 1
ATOM 1204 C C . PHE A 1 153 ? 14.639 15.686 20.555 1.00 87.56 153 PHE A C 1
ATOM 1206 O O . PHE A 1 153 ? 15.570 14.952 20.874 1.00 87.56 153 PHE A O 1
ATOM 1213 N N . GLY A 1 154 ? 14.753 16.605 19.589 1.00 87.38 154 GLY A N 1
ATOM 1214 C CA . GLY A 1 154 ? 15.957 16.768 18.776 1.00 87.38 154 GLY A CA 1
ATOM 1215 C C . GLY A 1 154 ? 16.049 15.887 17.530 1.00 87.38 154 GLY A C 1
ATOM 1216 O O . GLY A 1 154 ? 17.140 15.734 16.991 1.00 87.38 154 GLY A O 1
ATOM 1217 N N . PHE A 1 155 ? 14.939 15.334 17.039 1.00 92.94 155 PHE A N 1
ATOM 1218 C CA . PHE A 1 155 ? 14.899 14.634 15.752 1.00 92.94 155 PHE A CA 1
ATOM 1219 C C . PHE A 1 155 ? 13.716 15.079 14.883 1.00 92.94 155 PHE A C 1
ATOM 1221 O O . PHE A 1 155 ? 12.681 15.510 15.394 1.00 92.94 155 PHE A O 1
ATOM 1228 N N . GLU A 1 156 ? 13.894 15.003 13.565 1.00 88.00 156 GLU A N 1
ATOM 1229 C CA . GLU A 1 156 ? 12.842 15.168 12.557 1.00 88.00 156 GLU A CA 1
ATOM 1230 C C . GLU A 1 156 ? 12.204 13.801 12.280 1.00 88.00 156 GLU A C 1
ATOM 1232 O O . GLU A 1 156 ? 12.902 12.786 12.235 1.00 88.00 156 GLU A O 1
ATOM 1237 N N . LEU A 1 157 ? 10.888 13.765 12.066 1.00 91.00 157 LEU A N 1
ATOM 1238 C CA . LEU A 1 157 ? 10.171 12.568 11.631 1.00 91.00 157 LEU A CA 1
ATOM 1239 C C . LEU A 1 157 ? 9.635 12.741 10.218 1.00 91.00 157 LEU A C 1
ATOM 1241 O O . LEU A 1 157 ? 9.178 13.819 9.843 1.00 91.00 157 LEU A O 1
ATOM 1245 N N . VAL A 1 158 ? 9.632 11.636 9.480 1.00 85.44 158 VAL A N 1
ATOM 1246 C CA . VAL A 1 158 ? 8.888 11.474 8.236 1.00 85.44 158 VAL A CA 1
ATOM 1247 C C . VAL A 1 158 ? 7.916 10.307 8.394 1.00 85.44 158 VAL A C 1
ATOM 1249 O O . VAL A 1 158 ? 8.243 9.270 8.983 1.00 85.44 158 VAL A O 1
ATOM 1252 N N . ASN A 1 159 ? 6.700 10.509 7.897 1.00 82.12 159 ASN A N 1
ATOM 1253 C CA . ASN A 1 159 ? 5.639 9.512 7.913 1.00 82.12 159 ASN A CA 1
ATOM 1254 C C . ASN A 1 159 ? 6.054 8.301 7.067 1.00 82.12 159 ASN A C 1
ATOM 1256 O O . ASN A 1 159 ? 6.724 8.453 6.041 1.00 82.12 159 ASN A O 1
ATOM 1260 N N . GLY A 1 160 ? 5.663 7.103 7.495 1.00 72.12 160 GLY A N 1
ATOM 1261 C CA . GLY A 1 160 ? 5.918 5.885 6.738 1.00 72.12 160 GLY A CA 1
ATOM 1262 C C . GLY A 1 160 ? 5.103 5.780 5.447 1.00 72.12 160 GLY A C 1
ATOM 1263 O O . GLY A 1 160 ? 4.268 6.628 5.114 1.00 72.12 160 GLY A O 1
ATOM 1264 N N . GLU A 1 161 ? 5.352 4.706 4.700 1.00 69.44 161 GLU A N 1
ATOM 1265 C CA . GLU A 1 161 ? 4.576 4.380 3.505 1.00 69.44 161 GLU A CA 1
ATOM 1266 C C . GLU A 1 161 ? 3.091 4.223 3.866 1.00 69.44 161 GLU A C 1
ATOM 1268 O O . GLU A 1 161 ? 2.746 3.591 4.861 1.00 69.44 161 GLU A O 1
ATOM 1273 N N . ASN A 1 162 ? 2.210 4.845 3.077 1.00 67.06 162 ASN A N 1
ATOM 1274 C CA . ASN A 1 162 ? 0.760 4.877 3.310 1.00 67.06 162 ASN A CA 1
ATOM 1275 C C . ASN A 1 162 ? 0.355 5.400 4.708 1.00 67.06 162 ASN A C 1
ATOM 1277 O O . ASN A 1 162 ? -0.706 5.059 5.220 1.00 67.06 162 ASN A O 1
ATOM 1281 N N . ASP A 1 163 ? 1.195 6.268 5.288 1.00 71.94 163 ASP A N 1
ATOM 1282 C CA . ASP A 1 163 ? 1.122 6.804 6.655 1.00 71.94 163 ASP A CA 1
ATOM 1283 C C . ASP A 1 163 ? 1.445 5.792 7.775 1.00 71.94 163 ASP A C 1
ATOM 1285 O O . ASP A 1 163 ? 1.332 6.159 8.939 1.00 71.94 163 ASP A O 1
ATOM 1289 N N . ILE A 1 164 ? 1.892 4.560 7.487 1.00 76.19 164 ILE A N 1
ATOM 1290 C CA . ILE A 1 164 ? 2.075 3.492 8.496 1.00 76.19 164 ILE A CA 1
ATOM 1291 C C . ILE A 1 164 ? 3.524 3.391 9.012 1.00 76.19 164 ILE A C 1
ATOM 1293 O O . ILE A 1 164 ? 4.485 3.171 8.261 1.00 76.19 164 ILE A O 1
ATOM 1297 N N . GLY A 1 165 ? 3.686 3.477 10.333 1.00 85.06 165 GLY A N 1
ATOM 1298 C CA . GLY A 1 165 ? 4.983 3.598 10.996 1.00 85.06 165 GLY A CA 1
ATOM 1299 C C . GLY A 1 165 ? 5.608 4.983 10.804 1.00 85.06 165 GLY A C 1
ATOM 1300 O O . GLY A 1 165 ? 5.100 5.818 10.058 1.00 85.06 165 GLY A O 1
ATOM 1301 N N . ALA A 1 166 ? 6.742 5.244 11.453 1.00 88.56 166 ALA A N 1
ATOM 1302 C CA . ALA A 1 166 ? 7.480 6.497 11.284 1.00 88.56 166 ALA A CA 1
ATOM 1303 C C . ALA A 1 166 ? 8.992 6.258 11.225 1.00 88.56 166 ALA A C 1
ATOM 1305 O O . ALA A 1 166 ? 9.518 5.378 11.913 1.00 88.56 166 ALA A O 1
ATOM 1306 N N . TYR A 1 167 ? 9.688 7.071 10.427 1.00 91.06 167 TYR A N 1
ATOM 1307 C CA . TYR A 1 167 ? 11.144 7.039 10.287 1.00 91.06 167 TYR A CA 1
ATOM 1308 C C . TYR A 1 167 ? 11.771 8.335 10.804 1.00 91.06 167 TYR A C 1
ATOM 1310 O O . TYR A 1 167 ? 11.267 9.433 10.559 1.00 91.06 167 TYR A O 1
ATOM 1318 N N . VAL A 1 168 ? 12.913 8.215 11.477 1.00 91.88 168 VAL A N 1
ATOM 1319 C CA . VAL A 1 168 ? 13.752 9.343 11.893 1.00 91.88 168 VAL A CA 1
ATOM 1320 C C . VAL A 1 168 ? 14.399 9.961 10.657 1.00 91.88 168 VAL A C 1
ATOM 1322 O O . VAL A 1 168 ? 15.324 9.402 10.072 1.00 91.88 168 VAL A O 1
ATOM 1325 N N . GLN A 1 169 ? 13.917 11.124 10.232 1.00 89.56 169 GLN A N 1
ATOM 1326 C CA . GLN A 1 169 ? 14.381 11.769 9.007 1.00 89.56 169 GLN A CA 1
ATOM 1327 C C . GLN A 1 169 ? 15.694 12.542 9.201 1.00 89.56 169 GLN A C 1
ATOM 1329 O O . GLN A 1 169 ? 1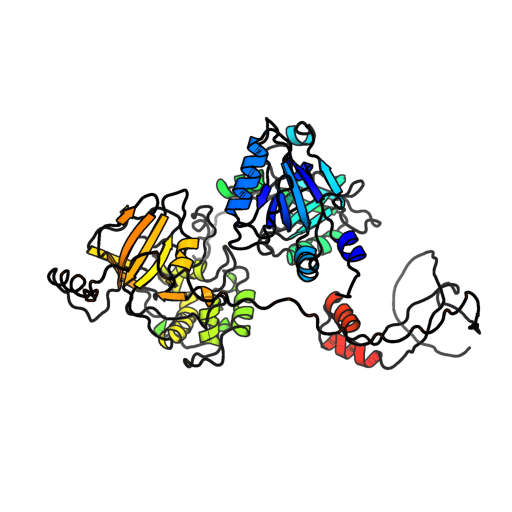6.493 12.651 8.267 1.00 89.56 169 GLN A O 1
ATOM 1334 N N . GLU A 1 170 ? 15.932 13.055 10.404 1.00 86.00 170 GLU A N 1
ATOM 1335 C CA . GLU A 1 170 ? 17.146 13.780 10.780 1.00 86.00 170 GLU A CA 1
ATOM 1336 C C . GLU A 1 170 ? 17.348 13.692 12.294 1.00 86.00 170 GLU A C 1
ATOM 1338 O O . GLU A 1 170 ? 16.370 13.657 13.039 1.00 86.00 170 GLU A O 1
ATOM 1343 N N . VAL A 1 171 ? 18.597 13.714 12.761 1.00 89.31 171 VAL A N 1
ATOM 1344 C CA . VAL A 1 171 ? 18.930 13.863 14.187 1.00 89.31 171 VAL A CA 1
ATOM 1345 C C . VAL A 1 171 ? 19.749 15.140 14.350 1.00 89.31 171 VAL A C 1
ATOM 1347 O O . VAL A 1 171 ? 20.816 15.279 13.756 1.00 89.31 171 VAL A O 1
ATOM 1350 N N . PHE A 1 172 ? 19.243 16.091 15.132 1.00 87.25 172 PHE A N 1
ATOM 1351 C CA . PHE A 1 172 ? 19.873 17.395 15.316 1.00 87.25 172 PHE A CA 1
ATOM 1352 C C . PHE A 1 172 ? 20.959 17.329 16.404 1.00 87.25 172 PHE A C 1
ATOM 1354 O O . PHE A 1 172 ? 20.716 16.755 17.470 1.00 87.25 172 PHE A O 1
ATOM 1361 N N . PRO A 1 173 ? 22.152 17.910 16.179 1.00 85.62 173 PRO A N 1
ATOM 1362 C CA . PRO A 1 173 ? 23.262 17.841 17.128 1.00 85.62 173 PRO A CA 1
ATOM 1363 C C . PRO A 1 173 ? 22.986 18.636 18.411 1.00 85.62 173 PRO A C 1
ATOM 1365 O O . PRO A 1 173 ? 22.280 19.644 18.389 1.00 85.62 173 PRO A O 1
ATOM 1368 N N . ASN A 1 174 ? 23.621 18.220 19.510 1.00 85.38 174 ASN A N 1
ATOM 1369 C CA . ASN A 1 174 ? 23.489 18.799 20.855 1.00 85.38 174 ASN A CA 1
ATOM 1370 C C . ASN A 1 174 ? 22.073 18.667 21.454 1.00 85.38 174 ASN A C 1
ATOM 1372 O O . ASN A 1 174 ? 21.585 19.573 22.128 1.00 85.38 174 ASN A O 1
ATOM 1376 N N . THR A 1 175 ? 21.407 17.537 21.210 1.00 90.88 175 THR A N 1
ATOM 1377 C CA . THR A 1 175 ? 20.044 17.246 21.681 1.00 90.88 175 THR A CA 1
ATOM 1378 C C . THR A 1 175 ? 19.937 15.888 22.378 1.00 90.88 175 THR A C 1
ATOM 1380 O O . THR A 1 175 ? 20.830 15.046 22.275 1.00 90.88 175 THR A O 1
ATOM 1383 N N . ALA A 1 176 ? 18.807 15.632 23.046 1.00 90.62 176 ALA A N 1
ATOM 1384 C CA . ALA A 1 176 ? 18.501 14.326 23.636 1.00 90.62 176 ALA A CA 1
ATOM 1385 C C . ALA A 1 176 ? 18.607 13.171 22.619 1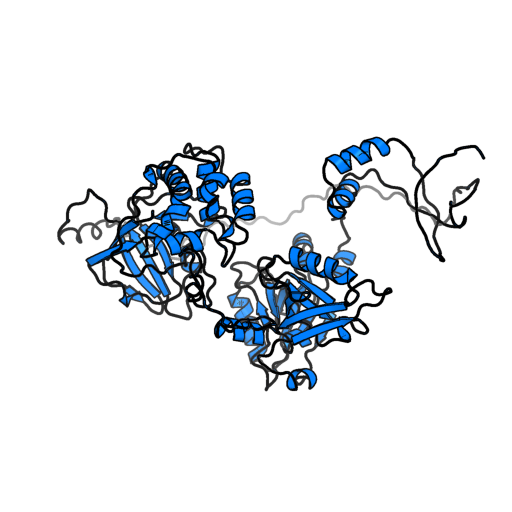.00 90.62 176 ALA A C 1
ATOM 1387 O O . ALA A 1 176 ? 19.103 12.100 22.963 1.00 90.62 176 ALA A O 1
ATOM 1388 N N . ALA A 1 177 ? 18.204 13.402 21.363 1.00 92.25 177 ALA A N 1
ATOM 1389 C CA . ALA A 1 177 ? 18.358 12.447 20.270 1.00 92.25 177 ALA A CA 1
ATOM 1390 C C . ALA A 1 177 ? 19.826 12.177 19.914 1.00 92.25 177 ALA A C 1
ATOM 1392 O O . ALA A 1 177 ? 20.229 11.014 19.910 1.00 92.25 177 ALA A O 1
ATOM 1393 N N . SER A 1 178 ? 20.642 13.216 19.682 1.00 90.31 178 SER A N 1
ATOM 1394 C CA . SER A 1 178 ? 22.063 13.037 19.327 1.00 90.31 178 SER A CA 1
ATOM 1395 C C . SER A 1 178 ? 22.912 12.457 20.459 1.00 90.31 178 SER A C 1
ATOM 1397 O O . SER A 1 178 ? 23.979 11.911 20.206 1.00 90.31 178 SER A O 1
ATOM 1399 N N . ASN A 1 179 ? 22.447 12.588 21.702 1.00 89.19 179 ASN A N 1
ATOM 1400 C CA . ASN A 1 179 ? 23.095 12.024 22.886 1.00 89.19 179 ASN A CA 1
ATOM 1401 C C . ASN A 1 179 ? 22.706 10.548 23.125 1.00 89.19 179 ASN A C 1
ATOM 1403 O O . ASN A 1 179 ? 23.172 9.938 24.086 1.00 89.19 179 ASN A O 1
ATOM 1407 N N . SER A 1 180 ? 21.847 9.984 22.270 1.00 90.62 180 SER A N 1
ATOM 1408 C CA . SER A 1 180 ? 21.405 8.588 22.297 1.00 90.62 180 SER A CA 1
ATOM 1409 C C . SER A 1 180 ? 21.989 7.789 21.119 1.00 90.62 180 SER A C 1
ATOM 1411 O O . SER A 1 180 ? 22.770 8.296 20.320 1.00 90.62 180 SER A O 1
ATOM 1413 N N . THR A 1 181 ? 21.591 6.524 20.980 1.00 88.62 181 THR A N 1
ATOM 1414 C CA . THR A 1 181 ? 21.964 5.652 19.851 1.00 88.62 181 THR A CA 1
ATOM 1415 C C . THR A 1 181 ? 21.067 5.804 18.610 1.00 88.62 181 THR A C 1
ATOM 1417 O O . THR A 1 181 ? 21.248 5.054 17.650 1.00 88.62 181 THR A O 1
ATOM 1420 N N . LEU A 1 182 ? 20.115 6.747 18.620 1.00 90.88 182 LEU A N 1
ATOM 1421 C CA . LEU A 1 182 ? 19.144 6.992 17.545 1.00 90.88 182 LEU A CA 1
ATOM 1422 C C . LEU A 1 182 ? 19.825 7.557 16.287 1.00 90.88 182 LEU A C 1
ATOM 1424 O O . LEU A 1 182 ? 20.595 8.514 16.382 1.00 90.88 182 LEU A O 1
ATOM 1428 N N . ARG A 1 183 ? 19.532 7.005 15.101 1.00 84.94 183 ARG A N 1
ATOM 1429 C CA . ARG A 1 183 ? 20.146 7.437 13.830 1.00 84.94 183 ARG A CA 1
ATOM 1430 C C . ARG A 1 183 ? 19.114 7.896 12.799 1.00 84.94 183 ARG A C 1
ATOM 1432 O O . ARG A 1 183 ? 17.947 7.521 12.846 1.00 84.94 183 ARG A O 1
ATOM 1439 N N . LYS A 1 184 ? 19.576 8.681 11.819 1.00 86.38 184 LYS A N 1
ATOM 1440 C CA . LYS A 1 184 ? 18.830 8.953 10.580 1.00 86.38 184 LYS A CA 1
ATOM 1441 C C . LYS A 1 184 ? 18.471 7.632 9.881 1.00 86.38 184 LYS A C 1
ATOM 1443 O O . LYS A 1 184 ? 19.300 6.725 9.825 1.00 86.38 184 LYS A O 1
ATOM 1448 N N . SER A 1 185 ? 17.265 7.590 9.319 1.00 85.50 185 SER A N 1
ATOM 1449 C CA . SER A 1 185 ? 16.595 6.451 8.676 1.00 85.50 185 SER A CA 1
ATOM 1450 C C . SER A 1 185 ? 16.137 5.311 9.594 1.00 85.50 185 SER A C 1
ATOM 1452 O O . SER A 1 185 ? 15.575 4.331 9.102 1.00 85.50 185 SER A O 1
ATOM 1454 N N . ASP A 1 186 ? 16.288 5.439 10.914 1.00 90.56 186 ASP A N 1
ATOM 1455 C CA . ASP A 1 186 ? 15.776 4.433 11.845 1.00 90.56 186 ASP A CA 1
ATOM 1456 C C . ASP A 1 186 ? 14.239 4.478 11.922 1.00 90.56 186 ASP A C 1
ATOM 1458 O O . ASP A 1 186 ? 13.639 5.543 12.081 1.00 90.56 186 ASP A O 1
ATOM 1462 N N . ARG A 1 187 ? 13.596 3.313 11.807 1.00 91.75 187 ARG A N 1
ATOM 1463 C CA . ARG A 1 187 ? 12.149 3.119 11.960 1.00 91.75 187 ARG A CA 1
ATOM 1464 C C . ARG A 1 187 ? 11.813 2.919 13.436 1.00 91.75 187 ARG A C 1
ATOM 1466 O O . ARG A 1 187 ? 12.479 2.133 14.113 1.00 91.75 187 ARG A O 1
ATOM 1473 N N . ILE A 1 188 ? 10.794 3.620 13.930 1.00 93.69 188 ILE A N 1
ATOM 1474 C CA . ILE A 1 188 ? 10.323 3.489 15.315 1.00 93.69 188 ILE A CA 1
ATOM 1475 C C . ILE A 1 188 ? 9.367 2.298 15.416 1.00 93.69 188 ILE A C 1
ATOM 1477 O O . ILE A 1 188 ? 8.370 2.243 14.702 1.00 93.69 188 ILE A O 1
ATOM 1481 N N . ILE A 1 189 ? 9.682 1.373 16.324 1.00 94.62 189 ILE A N 1
ATOM 1482 C CA . ILE A 1 189 ? 8.958 0.116 16.548 1.00 94.62 189 ILE A CA 1
ATOM 1483 C C . ILE A 1 189 ? 8.217 0.140 17.883 1.00 94.62 189 ILE A C 1
ATOM 1485 O O . ILE A 1 189 ? 7.074 -0.301 17.952 1.00 94.62 189 ILE A O 1
ATOM 1489 N N . GLU A 1 190 ? 8.831 0.683 18.940 1.00 95.69 190 GLU A N 1
ATOM 1490 C CA . GLU A 1 190 ? 8.164 0.898 20.230 1.00 95.69 190 GLU A CA 1
ATOM 1491 C C . GLU A 1 190 ? 8.440 2.291 20.799 1.00 95.69 190 GLU A C 1
ATOM 1493 O O . GLU A 1 190 ? 9.522 2.851 20.608 1.00 95.69 190 GLU A O 1
ATOM 1498 N N . ILE A 1 191 ? 7.479 2.807 21.568 1.00 94.81 191 ILE A N 1
ATOM 1499 C CA . ILE A 1 191 ? 7.618 3.987 22.432 1.00 94.81 191 ILE A CA 1
ATOM 1500 C C . ILE A 1 191 ? 7.218 3.569 23.850 1.00 94.81 191 ILE A C 1
ATOM 1502 O O . ILE A 1 191 ? 6.090 3.131 24.067 1.00 94.81 191 ILE A O 1
ATOM 1506 N N . ASP A 1 192 ? 8.128 3.703 24.815 1.00 92.31 192 ASP A N 1
ATOM 1507 C CA . ASP A 1 192 ? 7.933 3.340 26.227 1.00 92.31 192 ASP A CA 1
ATOM 1508 C C . ASP A 1 192 ? 7.349 1.918 26.412 1.00 92.31 192 ASP A C 1
ATOM 1510 O O . ASP A 1 192 ? 6.344 1.718 27.096 1.00 92.31 192 ASP A O 1
ATOM 1514 N N . ASP A 1 193 ? 7.988 0.923 25.777 1.00 89.56 193 ASP A N 1
ATOM 1515 C CA . ASP A 1 193 ? 7.585 -0.501 25.730 1.00 89.56 193 ASP A CA 1
ATOM 1516 C C . ASP A 1 193 ? 6.219 -0.790 25.071 1.00 89.56 193 ASP A C 1
ATOM 1518 O O . ASP A 1 193 ? 5.656 -1.873 25.251 1.00 89.56 193 ASP A O 1
ATOM 1522 N N . LYS A 1 194 ? 5.651 0.161 24.320 1.00 89.62 194 LYS A N 1
ATOM 1523 C CA . LYS A 1 194 ? 4.412 -0.030 23.551 1.00 89.62 194 LYS A CA 1
ATOM 1524 C C . LYS A 1 194 ? 4.746 -0.111 22.073 1.00 89.62 194 LYS A C 1
ATOM 1526 O O . LYS A 1 194 ? 5.327 0.830 21.543 1.00 89.62 194 LYS A O 1
ATOM 1531 N N . PHE A 1 195 ? 4.340 -1.194 21.420 1.00 87.94 195 PHE A N 1
ATOM 1532 C CA . PHE A 1 195 ? 4.486 -1.377 19.976 1.00 87.94 195 PHE A CA 1
ATOM 1533 C C . PHE A 1 195 ? 3.712 -0.302 19.192 1.00 87.94 195 PHE A C 1
ATOM 1535 O O . PHE A 1 195 ? 2.571 0.026 19.535 1.00 87.94 195 PHE A O 1
ATOM 1542 N N . VAL A 1 196 ? 4.364 0.261 18.173 1.00 87.69 196 VAL A N 1
ATOM 1543 C CA . VAL A 1 196 ? 3.876 1.361 17.321 1.00 87.69 196 VAL A CA 1
ATOM 1544 C C . VAL A 1 196 ? 4.222 1.205 15.836 1.00 87.69 196 VAL A C 1
ATOM 1546 O O . VAL A 1 196 ? 3.837 2.048 15.036 1.00 87.69 196 VAL A O 1
ATOM 1549 N N . ASP A 1 197 ? 4.927 0.144 15.443 1.00 86.44 197 ASP A N 1
ATOM 1550 C CA . ASP A 1 197 ? 5.361 -0.092 14.054 1.00 86.44 197 ASP A CA 1
ATOM 1551 C C . ASP A 1 197 ? 4.198 -0.012 13.041 1.00 86.44 197 ASP A C 1
ATOM 1553 O O . ASP A 1 197 ? 4.320 0.570 11.962 1.00 86.44 197 ASP A O 1
ATOM 1557 N N . ASN A 1 198 ? 3.032 -0.521 13.449 1.00 80.44 198 ASN A N 1
ATOM 1558 C CA . ASN A 1 198 ? 1.828 -0.626 12.624 1.00 80.44 198 ASN A CA 1
ATOM 1559 C C . ASN A 1 198 ? 0.804 0.498 12.914 1.00 80.44 198 ASN A C 1
ATOM 1561 O O . ASN A 1 198 ? -0.315 0.456 12.409 1.00 80.44 198 ASN A O 1
ATOM 1565 N N . ASP A 1 199 ? 1.153 1.501 13.733 1.00 78.62 199 ASP A N 1
ATOM 1566 C CA . ASP A 1 199 ? 0.332 2.706 13.914 1.00 78.62 199 ASP A CA 1
ATOM 1567 C C . ASP A 1 199 ? 0.344 3.587 12.654 1.00 78.62 199 ASP A C 1
ATOM 1569 O O . ASP A 1 199 ? 1.350 3.687 11.950 1.00 78.62 199 ASP A O 1
ATOM 1573 N N . VAL A 1 200 ? -0.717 4.377 12.466 1.00 76.38 200 VAL A N 1
ATOM 1574 C CA . VAL A 1 200 ? -0.648 5.576 11.613 1.00 76.38 200 VAL A CA 1
ATOM 1575 C C . VAL A 1 200 ? 0.305 6.625 12.204 1.00 76.38 200 VAL A C 1
ATOM 1577 O O . VAL A 1 200 ? 0.350 6.838 13.417 1.00 76.38 200 VAL A O 1
ATOM 1580 N N . SER A 1 201 ? 1.030 7.351 11.357 1.00 79.00 201 SER A N 1
ATOM 1581 C CA . SER A 1 201 ? 2.119 8.267 11.731 1.00 79.00 201 SER A CA 1
ATOM 1582 C C . SER A 1 201 ? 1.662 9.342 12.719 1.00 79.00 201 SER A C 1
ATOM 1584 O O . SER A 1 201 ? 2.393 9.710 13.641 1.00 79.00 201 SER A O 1
ATOM 1586 N N . LYS A 1 202 ? 0.407 9.798 12.595 1.00 77.94 202 LYS A N 1
ATOM 1587 C CA . LYS A 1 202 ? -0.221 10.707 13.565 1.00 77.94 202 LYS A CA 1
ATOM 1588 C C . LYS A 1 202 ? -0.328 10.096 14.975 1.00 77.94 202 LYS A C 1
ATOM 1590 O O . LYS A 1 202 ? -0.031 10.785 15.948 1.00 77.94 202 LYS A O 1
ATOM 1595 N N . SER A 1 203 ? -0.708 8.821 15.100 1.00 82.69 203 SER A N 1
ATOM 1596 C CA . SER A 1 203 ? -0.773 8.102 16.387 1.00 82.69 203 SER A CA 1
ATOM 1597 C C . SER A 1 203 ? 0.611 8.030 17.037 1.00 82.69 203 SER A C 1
ATOM 1599 O O . SER A 1 203 ? 0.746 8.310 18.226 1.00 82.69 203 SER A O 1
ATOM 1601 N N . ILE A 1 204 ? 1.659 7.781 16.246 1.00 86.00 204 ILE A N 1
ATOM 1602 C CA . ILE A 1 204 ? 3.056 7.758 16.711 1.00 86.00 204 ILE A CA 1
ATOM 1603 C C . ILE A 1 204 ? 3.482 9.135 17.235 1.00 86.00 204 ILE A C 1
ATOM 1605 O O . ILE A 1 204 ? 4.013 9.235 18.341 1.00 86.00 204 ILE A O 1
ATOM 1609 N N . LEU A 1 205 ? 3.184 10.212 16.499 1.00 84.88 205 LEU A N 1
ATOM 1610 C CA . LEU A 1 205 ? 3.438 11.592 16.934 1.00 84.88 205 LEU A CA 1
ATOM 1611 C C . LEU A 1 205 ? 2.694 11.940 18.235 1.00 84.88 205 LEU A C 1
ATOM 1613 O O . LEU A 1 205 ? 3.273 12.553 19.133 1.00 84.88 205 LEU A O 1
ATOM 1617 N N . GLU A 1 206 ? 1.439 11.510 18.383 1.00 84.31 206 GLU A N 1
ATOM 1618 C CA . GLU A 1 206 ? 0.681 11.680 19.626 1.00 84.31 206 GLU A CA 1
ATOM 1619 C C . GLU A 1 206 ? 1.240 10.843 20.789 1.00 84.31 206 GLU A C 1
ATOM 1621 O O . GLU A 1 206 ? 1.271 11.323 21.924 1.00 84.31 206 GLU A O 1
ATOM 1626 N N . LYS A 1 207 ? 1.688 9.606 20.534 1.00 89.38 207 LYS A N 1
ATOM 1627 C CA . LYS A 1 207 ? 2.321 8.724 21.530 1.00 89.38 207 LYS A CA 1
ATOM 1628 C C . LYS A 1 207 ? 3.656 9.303 22.005 1.00 89.38 207 LYS A C 1
ATOM 1630 O O . LYS A 1 207 ? 3.877 9.349 23.212 1.00 89.38 207 LYS A O 1
ATOM 1635 N N . LEU A 1 208 ? 4.481 9.846 21.102 1.00 88.94 208 LEU A N 1
ATOM 1636 C CA . LEU A 1 208 ? 5.683 10.614 21.454 1.00 88.94 208 LEU A CA 1
ATOM 1637 C C . LEU A 1 208 ? 5.330 11.853 22.285 1.00 88.94 208 LEU A C 1
ATOM 1639 O O . LEU A 1 208 ? 5.888 12.049 23.362 1.00 88.94 208 LEU A O 1
ATOM 1643 N N . GLY A 1 209 ? 4.372 12.667 21.829 1.00 86.31 209 GLY A N 1
ATOM 1644 C CA . GLY A 1 209 ? 3.935 13.873 22.540 1.00 86.31 209 GLY A CA 1
ATOM 1645 C C . GLY A 1 209 ? 3.487 13.592 23.979 1.00 86.31 209 GLY A C 1
ATOM 1646 O O . GLY A 1 209 ? 3.834 14.349 24.884 1.00 86.31 209 GLY A O 1
ATOM 1647 N N . LYS A 1 210 ? 2.794 12.466 24.197 1.00 85.75 210 LYS A N 1
ATOM 1648 C CA . LYS A 1 210 ? 2.412 11.957 25.525 1.00 85.75 210 LYS A CA 1
ATOM 1649 C C . LYS A 1 210 ? 3.634 11.458 26.311 1.00 85.75 210 LYS A C 1
ATOM 1651 O O . LYS A 1 210 ? 3.801 11.849 27.458 1.00 85.75 210 LYS A O 1
ATOM 1656 N N . ALA A 1 211 ? 4.531 10.677 25.705 1.00 84.88 211 ALA A N 1
ATOM 1657 C CA . ALA A 1 211 ? 5.753 10.192 26.361 1.00 84.88 211 ALA A CA 1
ATOM 1658 C C . ALA A 1 211 ? 6.668 11.333 26.856 1.00 84.88 211 ALA A C 1
ATOM 1660 O O . ALA A 1 211 ? 7.311 11.210 27.899 1.00 84.88 211 ALA A O 1
ATOM 1661 N N . LYS A 1 212 ? 6.671 12.492 26.176 1.00 80.31 212 LYS A N 1
ATOM 1662 C CA . LYS A 1 212 ? 7.468 13.671 26.565 1.00 80.31 212 LYS A CA 1
ATOM 1663 C C . LYS A 1 212 ? 7.261 14.107 28.024 1.00 80.31 212 LYS A C 1
ATOM 1665 O O . LYS A 1 212 ? 8.198 14.618 28.635 1.00 80.31 212 LYS A O 1
ATOM 1670 N N . THR A 1 213 ? 6.070 13.912 28.602 1.00 77.50 213 THR A N 1
ATOM 1671 C CA . THR A 1 213 ? 5.785 14.326 29.991 1.00 77.50 213 THR A CA 1
ATOM 1672 C C . THR A 1 213 ? 6.580 13.541 31.034 1.00 77.50 213 THR A C 1
ATOM 1674 O O . THR A 1 213 ? 6.714 14.003 32.163 1.00 77.50 213 THR A O 1
ATOM 1677 N N . ASN A 1 214 ? 7.128 12.382 30.663 1.00 77.38 214 ASN A N 1
ATOM 1678 C CA . ASN A 1 214 ? 7.843 11.482 31.565 1.00 77.38 214 ASN A CA 1
ATOM 1679 C C . ASN A 1 214 ? 9.297 11.925 31.829 1.00 77.38 214 ASN A C 1
ATOM 1681 O O . ASN A 1 214 ? 9.958 11.366 32.701 1.00 77.38 214 ASN A O 1
ATOM 1685 N N . GLY A 1 215 ? 9.829 12.893 31.068 1.00 84.50 215 GLY A N 1
ATOM 1686 C CA . GLY A 1 215 ? 11.226 13.358 31.158 1.00 84.50 215 GLY A CA 1
ATOM 1687 C C . GLY A 1 215 ? 12.275 12.364 30.635 1.00 84.50 215 GLY A C 1
ATOM 1688 O O . GLY A 1 215 ? 13.402 12.749 30.335 1.00 84.50 215 GLY A O 1
ATOM 1689 N N . VAL A 1 216 ? 11.907 11.096 30.460 1.00 91.56 216 VAL A N 1
ATOM 1690 C CA . VAL A 1 216 ? 12.681 10.081 29.745 1.00 91.56 216 VAL A CA 1
ATOM 1691 C C . VAL A 1 216 ? 11.735 9.357 28.793 1.00 91.56 216 VAL A C 1
ATOM 1693 O O . VAL A 1 216 ? 10.654 8.953 29.211 1.00 91.56 216 VAL A O 1
ATOM 1696 N N . VAL A 1 217 ? 12.144 9.197 27.534 1.00 93.69 217 VAL A N 1
ATOM 1697 C CA . VAL A 1 217 ? 11.406 8.433 26.515 1.00 93.69 217 VAL A CA 1
ATOM 1698 C C . VAL A 1 217 ? 12.305 7.329 25.986 1.00 93.69 217 VAL A C 1
ATOM 1700 O O . VAL A 1 217 ? 13.439 7.589 25.590 1.00 93.69 217 VAL A O 1
ATOM 1703 N N . LYS A 1 218 ? 11.811 6.094 25.961 1.00 95.00 218 LYS A N 1
ATOM 1704 C CA . LYS A 1 218 ? 12.533 4.941 25.421 1.00 95.00 218 LYS A CA 1
ATOM 1705 C C . LYS A 1 218 ? 11.955 4.570 24.062 1.00 95.00 218 LYS A C 1
ATOM 1707 O O . LYS A 1 218 ? 10.803 4.155 23.978 1.00 95.00 218 LYS A O 1
ATOM 1712 N N . LEU A 1 219 ? 12.768 4.678 23.017 1.00 96.31 219 LEU A N 1
ATOM 1713 C CA . LEU A 1 219 ? 12.422 4.206 21.680 1.00 96.31 219 LEU A CA 1
ATOM 1714 C C . LEU A 1 219 ? 13.067 2.840 21.436 1.00 96.31 219 LEU A C 1
ATOM 1716 O O . LEU A 1 219 ? 14.266 2.685 21.662 1.00 96.31 219 LEU A O 1
ATOM 1720 N N . TYR A 1 220 ? 12.301 1.868 20.951 1.00 95.69 220 TYR A N 1
ATOM 1721 C CA . TYR A 1 220 ? 12.860 0.672 20.315 1.00 95.69 220 TYR A CA 1
ATOM 1722 C C . TYR A 1 220 ? 12.829 0.906 18.807 1.00 95.69 220 TYR A C 1
ATOM 1724 O O . TYR A 1 220 ? 11.777 1.245 18.259 1.00 95.69 220 TYR A O 1
ATOM 1732 N N . VAL A 1 221 ? 13.983 0.808 18.150 1.00 93.88 221 VAL A N 1
ATOM 1733 C CA . VAL A 1 221 ? 14.155 1.203 16.747 1.00 93.88 221 VAL A CA 1
ATOM 1734 C C . VAL A 1 221 ? 15.000 0.203 15.971 1.00 93.88 221 VAL A C 1
ATOM 1736 O O . VAL A 1 221 ? 15.830 -0.516 16.532 1.00 93.88 221 VAL A O 1
ATOM 1739 N N . VAL A 1 222 ? 14.832 0.202 14.654 1.00 91.31 222 VAL A N 1
ATOM 1740 C CA . VAL A 1 222 ? 15.648 -0.578 13.717 1.00 91.31 222 VAL A CA 1
ATOM 1741 C C . VAL A 1 222 ? 16.056 0.266 12.528 1.00 91.31 222 VAL A C 1
ATOM 1743 O O . VAL A 1 222 ? 15.326 1.139 12.075 1.00 91.31 222 VAL A O 1
ATOM 1746 N N . ASP A 1 223 ? 17.229 -0.028 11.987 1.00 86.38 223 ASP A N 1
ATOM 1747 C CA . ASP A 1 223 ? 17.605 0.424 10.655 1.00 86.38 223 ASP A CA 1
ATOM 1748 C C . ASP A 1 223 ? 16.845 -0.377 9.592 1.00 86.38 223 ASP A C 1
ATOM 1750 O O . ASP A 1 223 ? 16.328 -1.470 9.837 1.00 86.38 223 ASP A O 1
ATOM 1754 N N . THR A 1 224 ? 16.816 0.152 8.375 1.00 77.56 224 THR A N 1
ATOM 1755 C CA . THR A 1 224 ? 16.099 -0.454 7.250 1.00 77.56 224 THR A CA 1
ATOM 1756 C C . THR A 1 224 ? 16.559 -1.874 6.900 1.00 77.56 224 THR A C 1
ATOM 1758 O O . THR A 1 224 ? 15.732 -2.688 6.490 1.00 77.56 224 THR A O 1
ATOM 1761 N N . HIS A 1 225 ? 17.849 -2.190 7.056 1.00 78.38 225 HIS A N 1
ATOM 1762 C CA . HIS A 1 225 ? 18.380 -3.518 6.740 1.00 78.38 225 HIS A CA 1
ATOM 1763 C C . HIS A 1 225 ? 17.938 -4.542 7.791 1.00 78.38 225 HIS A C 1
ATOM 1765 O O . HIS A 1 225 ? 17.383 -5.578 7.433 1.00 78.38 225 HIS A O 1
ATOM 1771 N N . THR A 1 226 ? 18.075 -4.208 9.077 1.00 85.00 226 THR A N 1
ATOM 1772 C CA . THR A 1 226 ? 17.545 -4.997 10.196 1.00 85.00 226 THR A CA 1
ATOM 1773 C C . THR A 1 226 ? 16.031 -5.196 10.073 1.00 85.00 226 THR A C 1
ATOM 1775 O O . THR A 1 226 ? 15.562 -6.320 10.224 1.00 85.00 226 THR A O 1
ATOM 1778 N N . TYR A 1 227 ? 15.261 -4.156 9.724 1.00 85.00 227 TYR A N 1
ATOM 1779 C CA . TYR A 1 227 ? 13.812 -4.280 9.517 1.00 85.00 227 TYR A CA 1
ATOM 1780 C C . TYR A 1 227 ? 13.477 -5.286 8.407 1.00 85.00 227 TYR A C 1
ATOM 1782 O O . TYR A 1 227 ? 12.744 -6.245 8.640 1.00 85.00 227 TYR A O 1
ATOM 1790 N N . LYS A 1 228 ? 14.086 -5.131 7.220 1.00 78.31 228 LYS A N 1
ATOM 1791 C CA . LYS A 1 228 ? 13.951 -6.089 6.110 1.00 78.31 228 LYS A CA 1
ATOM 1792 C C . LYS A 1 228 ? 14.356 -7.503 6.529 1.00 78.31 228 LYS A C 1
ATOM 1794 O O . LYS A 1 228 ? 13.656 -8.450 6.190 1.00 78.31 228 LYS A O 1
ATOM 1799 N N . HIS A 1 229 ? 15.455 -7.658 7.266 1.00 80.75 229 HIS A N 1
ATOM 1800 C CA . HIS A 1 229 ? 15.929 -8.958 7.734 1.00 80.75 229 HIS A CA 1
ATOM 1801 C C . HIS A 1 229 ? 14.907 -9.645 8.647 1.00 80.75 229 HIS A C 1
ATOM 1803 O O . HIS A 1 229 ? 14.570 -10.802 8.402 1.00 80.75 229 HIS A O 1
ATOM 1809 N N . TYR A 1 230 ? 14.383 -8.941 9.653 1.00 84.75 230 TYR A N 1
ATOM 1810 C CA . TYR A 1 230 ? 13.395 -9.494 10.582 1.00 84.75 230 TYR A CA 1
ATOM 1811 C C . TYR A 1 230 ? 12.085 -9.847 9.870 1.00 84.75 230 TYR A C 1
ATOM 1813 O O . TYR A 1 230 ? 11.573 -10.942 10.078 1.00 84.75 230 TYR A O 1
ATOM 1821 N N . GLN A 1 231 ? 11.598 -8.985 8.969 1.00 76.88 231 GLN A N 1
ATOM 1822 C CA . GLN A 1 231 ? 10.397 -9.251 8.167 1.00 76.88 231 GLN A CA 1
ATOM 1823 C C . GLN A 1 231 ? 10.581 -10.472 7.241 1.00 76.88 231 GLN A C 1
ATOM 1825 O O . GLN A 1 231 ? 9.763 -11.390 7.252 1.00 76.88 231 GLN A O 1
ATOM 1830 N N . LEU A 1 232 ? 11.693 -10.551 6.497 1.00 72.31 232 LEU A N 1
ATOM 1831 C CA . LEU A 1 232 ? 11.987 -11.675 5.591 1.00 72.31 232 LEU A CA 1
ATOM 1832 C C . LEU A 1 232 ? 12.186 -13.010 6.327 1.00 72.31 232 LEU A C 1
ATOM 1834 O O . LEU A 1 232 ? 11.778 -14.052 5.819 1.00 72.31 232 LEU A O 1
ATOM 1838 N N . ASN A 1 233 ? 12.799 -12.989 7.514 1.00 72.19 233 ASN A N 1
ATOM 1839 C CA . ASN A 1 233 ? 13.057 -14.186 8.326 1.00 72.19 233 ASN A CA 1
ATOM 1840 C C . ASN A 1 233 ? 11.953 -14.455 9.367 1.00 72.19 233 ASN A C 1
ATOM 1842 O O . ASN A 1 233 ? 12.063 -15.407 10.136 1.00 72.19 233 ASN A O 1
ATOM 1846 N N . LYS A 1 234 ? 10.888 -13.638 9.386 1.00 69.75 234 LYS A N 1
ATOM 1847 C CA . LYS A 1 234 ? 9.728 -13.730 10.295 1.00 69.75 234 LYS A CA 1
ATOM 1848 C C . LYS A 1 234 ? 10.112 -13.731 11.781 1.00 69.75 234 LYS A C 1
ATOM 1850 O O . LYS A 1 234 ? 9.449 -14.356 12.608 1.00 69.75 234 LYS A O 1
ATOM 1855 N N . ILE A 1 235 ? 11.190 -13.024 12.116 1.00 78.56 235 ILE A N 1
ATOM 1856 C CA . ILE A 1 235 ? 11.682 -12.878 13.487 1.00 78.56 235 ILE A CA 1
ATOM 1857 C C . ILE A 1 235 ? 10.808 -11.822 14.184 1.00 78.56 235 ILE A C 1
ATOM 1859 O O . ILE A 1 235 ? 10.741 -10.692 13.693 1.00 78.56 235 ILE A O 1
ATOM 1863 N N . PRO A 1 236 ? 10.142 -12.136 15.313 1.00 77.56 236 PRO A N 1
ATOM 1864 C CA . PRO A 1 236 ? 9.337 -11.156 16.034 1.00 77.56 236 PRO A CA 1
ATOM 1865 C C . PRO A 1 236 ? 10.184 -9.972 16.513 1.00 77.56 236 PRO A C 1
ATOM 1867 O O . PRO A 1 236 ? 11.260 -10.151 17.085 1.00 77.56 236 PRO A O 1
ATOM 1870 N N . LEU A 1 237 ? 9.695 -8.756 16.269 1.00 83.94 237 LEU A N 1
ATOM 1871 C CA . LEU A 1 237 ? 10.462 -7.521 16.421 1.00 83.94 237 LEU A CA 1
ATOM 1872 C C . LEU A 1 237 ? 9.894 -6.688 17.584 1.00 83.94 237 LEU A C 1
ATOM 1874 O O . LEU A 1 237 ? 9.183 -5.709 17.385 1.00 83.94 237 LEU A O 1
ATOM 1878 N N . TYR A 1 238 ? 10.194 -7.112 18.814 1.00 83.00 238 TYR A N 1
ATOM 1879 C CA . TYR A 1 238 ? 9.785 -6.453 20.062 1.00 83.00 238 TYR A CA 1
ATOM 1880 C C . TYR A 1 238 ? 10.902 -6.500 21.117 1.00 83.00 238 TYR A C 1
ATOM 1882 O O . TYR A 1 238 ? 11.777 -7.364 21.077 1.00 83.00 238 TYR A O 1
ATOM 1890 N N . SER A 1 239 ? 10.874 -5.590 22.092 1.00 76.94 239 SER A N 1
ATOM 1891 C CA . SER A 1 239 ? 11.943 -5.422 23.089 1.00 76.94 239 SER A CA 1
ATOM 1892 C C . SER A 1 239 ? 11.915 -6.430 24.247 1.00 76.94 239 SER A C 1
ATOM 1894 O O . SER A 1 239 ? 12.871 -6.501 25.024 1.00 76.94 239 SER A O 1
ATOM 1896 N N . LYS A 1 240 ? 10.830 -7.207 24.391 1.00 71.62 240 LYS A N 1
ATOM 1897 C CA . LYS A 1 240 ? 10.613 -8.152 25.500 1.00 71.62 240 LYS A CA 1
ATOM 1898 C C . LYS A 1 240 ? 10.072 -9.488 25.008 1.00 71.62 240 LYS A C 1
ATOM 1900 O O . LYS A 1 240 ? 8.954 -9.564 24.506 1.00 71.62 240 LYS A O 1
ATOM 1905 N N . GLU A 1 241 ? 10.822 -10.557 25.246 1.00 50.44 241 GLU A N 1
ATOM 1906 C CA . GLU A 1 241 ? 10.327 -11.923 25.077 1.00 50.44 241 GLU A CA 1
ATOM 1907 C C . GLU A 1 241 ? 9.100 -12.176 25.969 1.00 50.44 241 GLU A C 1
ATOM 1909 O O . GLU A 1 241 ? 9.099 -11.853 27.164 1.00 50.44 241 GLU A O 1
ATOM 1914 N N . LYS A 1 242 ? 8.059 -12.807 25.409 1.00 37.25 242 LYS A N 1
ATOM 1915 C CA . LYS A 1 242 ? 7.000 -13.414 26.221 1.00 37.25 242 LYS A CA 1
ATOM 1916 C C . LYS A 1 242 ? 7.624 -14.539 27.043 1.00 37.25 242 LYS A C 1
ATOM 1918 O O . LYS A 1 242 ? 7.955 -15.587 26.499 1.00 37.25 242 LYS A O 1
ATOM 1923 N N . ARG A 1 243 ? 7.755 -14.331 28.354 1.00 33.28 243 ARG A N 1
ATOM 1924 C CA . ARG A 1 243 ? 8.121 -15.401 29.287 1.00 33.28 243 ARG A CA 1
ATOM 1925 C C . ARG A 1 243 ? 6.986 -16.418 29.342 1.00 33.28 243 ARG A C 1
ATOM 1927 O O . ARG A 1 243 ? 5.959 -16.158 29.962 1.00 33.28 243 ARG A O 1
ATOM 1934 N N . GLU A 1 244 ? 7.183 -17.566 28.711 1.00 37.53 244 GLU A N 1
ATOM 1935 C CA . GLU A 1 244 ? 6.368 -18.748 28.969 1.00 37.53 244 GLU A CA 1
ATOM 1936 C C . GLU A 1 244 ? 6.748 -19.285 30.359 1.00 37.53 244 GLU A C 1
ATOM 1938 O O . GLU A 1 244 ? 7.826 -19.840 30.558 1.00 37.53 244 GLU A O 1
ATOM 1943 N N . SER A 1 245 ? 5.882 -19.060 31.348 1.00 32.31 245 SER A N 1
ATOM 1944 C CA . SER A 1 245 ? 5.993 -19.641 32.689 1.00 32.31 245 SER A CA 1
ATOM 1945 C C . SER A 1 245 ? 4.783 -20.532 32.939 1.00 32.31 245 SER A C 1
ATOM 1947 O O . SER A 1 245 ? 3.663 -20.035 33.050 1.00 32.31 245 SER A O 1
ATOM 1949 N N . GLN A 1 246 ? 5.017 -21.841 32.991 1.00 36.00 246 GLN A N 1
ATOM 1950 C CA . GLN A 1 246 ? 3.980 -22.856 33.161 1.00 36.00 246 GLN A CA 1
ATOM 1951 C C . GLN A 1 246 ? 3.347 -22.797 34.558 1.00 36.00 246 GLN A C 1
ATOM 1953 O O . GLN A 1 246 ? 4.053 -22.737 35.564 1.00 36.00 246 GLN A O 1
ATOM 1958 N N . SER A 1 247 ? 2.023 -22.922 34.603 1.00 29.88 247 SER A N 1
ATOM 1959 C CA . SER A 1 247 ? 1.279 -23.457 35.748 1.00 29.88 247 SER A CA 1
ATOM 1960 C C . SER A 1 247 ? -0.063 -23.990 35.238 1.00 29.88 247 SER A C 1
ATOM 1962 O O . SER A 1 247 ? -1.028 -23.234 35.118 1.00 29.88 247 SER A O 1
ATOM 1964 N N . GLU A 1 248 ? -0.099 -25.268 34.863 1.00 34.12 248 GLU A N 1
ATOM 1965 C CA . GLU A 1 248 ? -1.355 -25.971 34.584 1.00 34.12 248 GLU A CA 1
ATOM 1966 C C . GLU A 1 248 ? -2.023 -26.392 35.903 1.00 34.12 248 GLU A C 1
ATOM 1968 O O . GLU A 1 248 ? -1.321 -26.745 36.848 1.00 34.12 248 GLU A O 1
ATOM 1973 N N . ASP A 1 249 ? -3.361 -26.308 35.916 1.00 28.14 249 ASP A N 1
ATOM 1974 C CA . ASP A 1 249 ? -4.370 -26.887 36.833 1.00 28.14 249 ASP A CA 1
ATOM 1975 C C . ASP A 1 249 ? -5.390 -25.826 37.315 1.00 28.14 249 ASP A C 1
ATOM 1977 O O . ASP A 1 249 ? -5.012 -24.774 37.821 1.00 28.14 249 ASP A O 1
ATOM 1981 N N . ILE A 1 250 ? -6.716 -26.016 37.221 1.00 29.86 250 ILE A N 1
ATOM 1982 C CA . ILE A 1 250 ? -7.510 -27.095 36.599 1.00 29.86 250 ILE A CA 1
ATOM 1983 C C . ILE A 1 250 ? -8.892 -26.530 36.172 1.00 29.86 250 ILE A C 1
ATOM 1985 O O . ILE A 1 250 ? -9.429 -25.647 36.834 1.00 29.86 250 ILE A O 1
ATOM 1989 N N . LEU A 1 251 ? -9.463 -27.058 35.079 1.00 26.25 251 LEU A N 1
ATOM 1990 C CA . LEU A 1 251 ? -10.855 -26.909 34.584 1.00 26.25 251 LEU A CA 1
ATOM 1991 C C . LEU A 1 251 ? -11.577 -25.536 34.684 1.00 26.25 251 LEU A C 1
ATOM 1993 O O . LEU A 1 251 ? -12.261 -25.229 35.658 1.00 26.25 251 LEU A O 1
ATOM 1997 N N . SER A 1 252 ? -11.697 -24.867 33.533 1.00 28.11 252 SER A N 1
ATOM 1998 C CA . SER A 1 252 ? -13.019 -24.540 32.964 1.00 28.11 252 SER A CA 1
ATOM 1999 C C . SER A 1 252 ? -12.924 -24.491 31.435 1.00 28.11 252 SER A C 1
ATOM 2001 O O . SER A 1 252 ? -11.898 -24.085 30.893 1.00 28.11 252 SER A O 1
ATOM 2003 N N . SER A 1 253 ? -13.947 -24.970 30.727 1.00 35.59 253 SER A N 1
ATOM 2004 C CA . SER A 1 253 ? -13.869 -25.261 29.290 1.00 35.59 253 SER A CA 1
ATOM 2005 C C . SER A 1 253 ? -14.409 -24.133 28.403 1.00 35.59 253 SER A C 1
ATOM 2007 O O . SER A 1 253 ? -15.625 -23.970 28.308 1.00 35.59 253 SER A O 1
ATOM 2009 N N . ASP A 1 254 ? -13.527 -23.452 27.667 1.00 26.45 254 ASP A N 1
ATOM 2010 C CA . ASP A 1 254 ? -13.892 -22.666 26.479 1.00 26.45 254 ASP A CA 1
ATOM 2011 C C . ASP A 1 254 ? -12.775 -22.743 25.405 1.00 26.45 254 ASP A C 1
ATOM 2013 O O . ASP A 1 254 ? -11.661 -22.282 25.660 1.00 26.45 254 ASP A O 1
ATOM 2017 N N . PRO A 1 255 ? -13.008 -23.335 24.212 1.00 27.30 255 PRO A N 1
ATOM 2018 C CA . PRO A 1 255 ? -11.976 -23.498 23.177 1.00 27.30 255 PRO A CA 1
ATOM 2019 C C . PRO A 1 255 ? -11.595 -22.226 22.394 1.00 27.30 255 PRO A C 1
ATOM 2021 O O . PRO A 1 255 ? -10.854 -22.319 21.416 1.00 27.30 255 PRO A O 1
ATOM 2024 N N . HIS A 1 256 ? -12.132 -21.049 22.728 1.00 31.05 256 HIS A N 1
ATOM 2025 C CA . HIS A 1 256 ? -12.221 -19.931 21.777 1.00 31.05 256 HIS A CA 1
ATOM 2026 C C . HIS A 1 256 ? -10.933 -19.100 21.535 1.00 31.05 256 HIS A C 1
ATOM 2028 O O . HIS A 1 256 ? -11.008 -18.052 20.887 1.00 31.05 256 HIS A O 1
ATOM 2034 N N . TYR A 1 257 ? -9.750 -19.507 22.022 1.00 32.22 257 TYR A N 1
ATOM 2035 C CA . TYR A 1 257 ? -8.576 -18.613 22.053 1.00 32.22 257 TYR A CA 1
ATOM 2036 C C . TYR A 1 257 ? -7.205 -19.230 21.698 1.00 32.22 257 TYR A C 1
ATOM 2038 O O . TYR A 1 257 ? -6.280 -19.167 22.499 1.00 32.22 257 TYR A O 1
ATOM 2046 N N . MET A 1 258 ? -7.032 -19.743 20.469 1.00 23.58 258 MET A N 1
ATOM 2047 C CA . MET A 1 258 ? -5.775 -19.637 19.685 1.00 23.58 258 MET A CA 1
ATOM 2048 C C . MET A 1 258 ? -5.938 -20.184 18.250 1.00 23.58 258 MET A C 1
ATOM 2050 O O . MET A 1 258 ? -6.175 -21.372 18.079 1.00 23.58 258 MET A O 1
ATOM 2054 N N . ASN A 1 259 ? -5.751 -19.328 17.232 1.00 27.22 259 ASN A N 1
ATOM 2055 C CA . ASN A 1 259 ? -4.949 -19.609 16.021 1.00 27.22 259 ASN A CA 1
ATOM 2056 C C . ASN A 1 259 ? -4.842 -18.348 15.135 1.00 27.22 259 ASN A C 1
ATOM 2058 O O . ASN A 1 259 ? -5.607 -18.138 14.199 1.00 27.22 259 ASN A O 1
ATOM 2062 N N . GLN A 1 260 ? -3.860 -17.495 15.446 1.00 31.52 260 GLN A N 1
ATOM 2063 C CA . GLN A 1 260 ? -3.377 -16.410 14.567 1.00 31.52 260 GLN A CA 1
ATOM 2064 C C . GLN A 1 260 ? -1.944 -16.672 14.054 1.00 31.52 260 GLN A C 1
ATOM 2066 O O . GLN A 1 260 ? -1.359 -15.831 13.378 1.00 31.52 260 GLN A O 1
ATOM 2071 N N . ARG A 1 261 ? -1.354 -17.837 14.369 1.00 29.31 261 ARG A N 1
ATOM 2072 C CA . ARG A 1 261 ? 0.042 -18.176 14.026 1.00 29.31 261 ARG A CA 1
ATOM 2073 C C . ARG A 1 261 ? 0.245 -18.633 12.570 1.00 29.31 261 ARG A C 1
ATOM 2075 O O . ARG A 1 261 ? 1.389 -18.756 12.150 1.00 29.31 261 ARG A O 1
ATOM 2082 N N . GLU A 1 262 ? -0.825 -18.846 11.802 1.00 27.78 262 GLU A N 1
ATOM 2083 C CA . GLU A 1 262 ? -0.762 -19.382 10.428 1.00 27.78 262 GLU A CA 1
ATOM 2084 C C . GLU A 1 262 ? -0.838 -18.301 9.326 1.00 27.78 262 GLU A C 1
ATOM 2086 O O . GLU A 1 262 ? -0.443 -18.558 8.194 1.00 27.78 262 GLU A O 1
ATOM 2091 N N . CYS A 1 263 ? -1.250 -17.063 9.635 1.00 32.28 263 CYS A N 1
ATOM 2092 C CA . CYS A 1 263 ? -1.474 -16.004 8.631 1.00 32.28 263 CYS A CA 1
ATOM 2093 C C . CYS A 1 263 ? -0.197 -15.386 8.005 1.00 32.28 263 CYS A C 1
ATOM 2095 O O . CYS A 1 263 ? -0.304 -14.526 7.134 1.00 32.28 263 CYS A O 1
ATOM 2097 N N . LEU A 1 264 ? 1.012 -15.778 8.424 1.00 32.47 264 LEU A N 1
ATOM 2098 C CA . LEU A 1 264 ? 2.286 -15.152 8.018 1.00 32.47 264 LEU A CA 1
ATOM 2099 C C . LEU A 1 264 ? 3.008 -15.933 6.898 1.00 32.47 264 LEU A C 1
ATOM 2101 O O . LEU A 1 264 ? 4.158 -16.351 7.057 1.00 32.47 264 LEU A O 1
ATOM 2105 N N . MET A 1 265 ? 2.344 -16.151 5.755 1.00 26.97 265 MET A N 1
ATOM 2106 C CA . MET A 1 265 ? 2.844 -16.991 4.643 1.00 26.97 265 MET A CA 1
ATOM 2107 C C . MET A 1 265 ? 2.551 -16.456 3.218 1.00 26.97 265 MET A C 1
ATOM 2109 O O . MET A 1 265 ? 2.209 -17.228 2.330 1.00 26.97 265 MET A O 1
ATOM 2113 N N . ILE A 1 266 ? 2.763 -15.160 2.948 1.00 30.34 266 ILE A N 1
ATOM 2114 C CA . ILE A 1 266 ? 2.817 -14.626 1.565 1.00 30.34 266 ILE A CA 1
ATOM 2115 C C . ILE A 1 266 ? 4.116 -13.824 1.365 1.00 30.34 266 ILE A C 1
ATOM 2117 O O . ILE A 1 266 ? 4.627 -13.213 2.303 1.00 30.34 266 ILE A O 1
ATOM 2121 N N . GLY A 1 267 ? 4.703 -13.901 0.165 1.00 26.64 267 GLY A N 1
ATOM 2122 C CA . GLY A 1 267 ? 5.989 -13.281 -0.179 1.00 26.64 267 GLY A CA 1
ATOM 2123 C C . GLY A 1 267 ? 5.928 -11.771 -0.452 1.00 26.64 267 GLY A C 1
ATOM 2124 O O . GLY A 1 267 ? 4.862 -11.176 -0.556 1.00 26.64 267 GLY A O 1
ATOM 2125 N N . SER A 1 268 ? 7.103 -11.150 -0.604 1.00 28.16 268 SER A N 1
ATOM 2126 C CA . SER A 1 268 ? 7.287 -9.695 -0.720 1.00 28.16 268 SER A CA 1
ATOM 2127 C C . SER A 1 268 ? 6.891 -9.105 -2.089 1.00 28.16 268 SER A C 1
ATOM 2129 O O . SER A 1 268 ? 7.736 -8.594 -2.828 1.00 28.16 268 SER A O 1
ATOM 2131 N N . THR A 1 269 ? 5.604 -9.157 -2.417 1.00 33.22 269 THR A N 1
ATOM 2132 C CA . THR A 1 269 ? 4.944 -8.311 -3.427 1.00 33.22 269 THR A CA 1
ATOM 2133 C C . THR A 1 269 ? 3.810 -7.545 -2.750 1.00 33.22 269 THR A C 1
ATOM 2135 O O . THR A 1 269 ? 3.228 -8.060 -1.800 1.00 33.22 269 THR A O 1
ATOM 2138 N N . MET A 1 270 ? 3.487 -6.326 -3.199 1.00 41.22 270 MET A N 1
ATOM 2139 C CA . MET A 1 270 ? 2.328 -5.598 -2.664 1.00 41.22 270 MET A CA 1
ATOM 2140 C C . MET A 1 270 ? 1.036 -6.317 -3.067 1.00 41.22 270 MET A C 1
ATOM 2142 O O . MET A 1 270 ? 0.564 -6.169 -4.190 1.00 41.22 270 MET A O 1
ATOM 2146 N N . THR A 1 271 ? 0.490 -7.116 -2.151 1.00 49.81 271 THR A N 1
ATOM 2147 C CA . THR A 1 271 ? -0.767 -7.840 -2.346 1.00 49.81 271 THR A CA 1
ATOM 2148 C C . THR A 1 271 ? -1.927 -6.853 -2.411 1.00 49.81 271 THR A C 1
ATOM 2150 O O . THR A 1 271 ? -2.319 -6.279 -1.396 1.00 49.81 271 THR A O 1
ATOM 2153 N N . ASN A 1 272 ? -2.472 -6.667 -3.610 1.00 65.69 272 ASN A N 1
ATOM 2154 C CA . ASN A 1 272 ? -3.717 -5.944 -3.854 1.00 65.69 272 ASN A CA 1
ATOM 2155 C C . ASN A 1 272 ? -4.856 -6.930 -4.160 1.00 65.69 272 ASN A C 1
ATOM 2157 O O . ASN A 1 272 ? -4.629 -8.124 -4.368 1.00 65.69 272 ASN A O 1
ATOM 2161 N N . ARG A 1 273 ? -6.098 -6.446 -4.236 1.00 72.19 273 ARG A N 1
ATOM 2162 C CA . ARG A 1 273 ? -7.283 -7.308 -4.420 1.00 72.19 273 ARG A CA 1
ATOM 2163 C C . ARG A 1 273 ? -7.282 -8.124 -5.717 1.00 72.19 273 ARG A C 1
ATOM 2165 O O . ARG A 1 273 ? -7.900 -9.189 -5.763 1.00 72.19 273 ARG A O 1
ATOM 2172 N N . PHE A 1 274 ? -6.539 -7.688 -6.736 1.00 64.50 274 PHE A N 1
ATOM 2173 C CA . PHE A 1 274 ? -6.341 -8.419 -7.991 1.00 64.50 274 PHE A CA 1
ATOM 2174 C C . PHE A 1 274 ? -5.277 -9.529 -7.897 1.00 64.50 274 PHE A C 1
ATOM 2176 O O . PHE A 1 274 ? -5.402 -10.521 -8.608 1.00 64.50 274 PHE A O 1
ATOM 2183 N N . THR A 1 275 ? -4.284 -9.396 -7.007 1.00 53.19 275 THR A N 1
ATOM 2184 C CA . THR A 1 275 ? -3.147 -10.330 -6.833 1.00 53.19 275 THR A CA 1
ATOM 2185 C C . THR A 1 275 ? -3.229 -11.220 -5.586 1.00 53.19 275 THR A C 1
ATOM 2187 O O . THR A 1 275 ? -2.461 -12.172 -5.470 1.00 53.19 275 THR A O 1
ATOM 2190 N N . GLU A 1 276 ? -4.166 -10.951 -4.671 1.00 64.12 276 GLU A N 1
ATOM 2191 C CA . GLU A 1 276 ? -4.496 -11.749 -3.475 1.00 64.12 276 GLU A CA 1
ATOM 2192 C C . GLU A 1 276 ? -5.008 -13.148 -3.869 1.00 64.12 276 GLU A C 1
ATOM 2194 O O . GLU A 1 276 ? -6.210 -13.370 -3.999 1.00 64.12 276 GLU A O 1
ATOM 2199 N N . PHE A 1 277 ? -4.109 -14.084 -4.175 1.00 58.78 277 PHE A N 1
ATOM 2200 C CA . PHE A 1 277 ? -4.481 -15.363 -4.778 1.00 58.78 277 PHE A CA 1
ATOM 2201 C C . PHE A 1 277 ? -3.876 -16.568 -4.056 1.00 58.78 277 PHE A C 1
ATOM 2203 O O . PHE A 1 277 ? -2.686 -16.837 -4.174 1.00 58.78 277 PHE A O 1
ATOM 2210 N N . HIS A 1 278 ? -4.737 -17.313 -3.359 1.00 57.50 278 HIS A N 1
ATOM 2211 C CA . HIS A 1 278 ? -4.417 -18.572 -2.677 1.00 57.50 278 HIS A CA 1
ATOM 2212 C C . HIS A 1 278 ? -5.579 -19.582 -2.787 1.00 57.50 278 HIS A C 1
ATOM 2214 O O . HIS A 1 278 ? -5.977 -20.204 -1.805 1.00 57.50 278 HIS A O 1
ATOM 2220 N N . GLU A 1 279 ? -6.161 -19.732 -3.981 1.00 64.44 279 GLU A N 1
ATOM 2221 C CA . GLU A 1 279 ? -7.181 -20.758 -4.250 1.00 64.44 279 GLU A CA 1
ATOM 2222 C C . GLU A 1 279 ? -6.517 -22.120 -4.517 1.00 64.44 279 GLU A C 1
ATOM 2224 O O . GLU A 1 279 ? -6.258 -22.506 -5.658 1.00 64.44 279 GLU A O 1
ATOM 2229 N N . GLU A 1 280 ? -6.216 -22.842 -3.436 1.00 62.25 280 GLU A N 1
ATOM 2230 C CA . GLU A 1 280 ? -5.813 -24.251 -3.482 1.00 62.25 280 GLU A CA 1
ATOM 2231 C C . GLU A 1 280 ? -6.963 -25.132 -4.013 1.00 62.25 280 GLU A C 1
ATOM 2233 O O . GLU A 1 280 ? -8.138 -24.854 -3.764 1.00 62.25 280 GLU A O 1
ATOM 2238 N N . LYS A 1 281 ? -6.645 -26.250 -4.685 1.00 69.12 281 LYS A N 1
ATOM 2239 C CA . LYS A 1 281 ? -7.612 -27.252 -5.194 1.00 69.12 281 LYS A CA 1
ATOM 2240 C C . LYS A 1 281 ? -8.302 -28.057 -4.069 1.00 69.12 281 LYS A C 1
ATOM 2242 O O . LYS A 1 281 ? -8.215 -29.283 -4.009 1.00 69.12 281 LYS A O 1
ATOM 2247 N N . LYS A 1 282 ? -8.997 -27.377 -3.155 1.00 75.12 282 LYS A N 1
ATOM 2248 C CA . LYS A 1 282 ? -9.695 -27.976 -2.010 1.00 75.12 282 LYS A CA 1
ATOM 2249 C C . LYS A 1 282 ? -11.188 -28.153 -2.282 1.00 75.12 282 LYS A C 1
ATOM 2251 O O . LYS A 1 282 ? -11.913 -27.200 -2.564 1.00 75.12 282 LYS A O 1
ATOM 2256 N N . ASN A 1 283 ? -11.656 -29.393 -2.145 1.00 78.12 283 ASN A N 1
ATOM 2257 C CA . ASN A 1 283 ? -13.071 -29.749 -2.230 1.00 78.12 283 ASN A CA 1
ATOM 2258 C C . ASN A 1 283 ? -13.755 -29.504 -0.873 1.00 78.12 283 ASN A C 1
ATOM 2260 O O . ASN A 1 283 ? -13.886 -30.415 -0.055 1.00 78.12 283 ASN A O 1
ATOM 2264 N N . LEU A 1 284 ? -14.105 -28.245 -0.608 1.00 85.12 284 LEU A N 1
ATOM 2265 C CA . LEU A 1 284 ? -14.741 -27.813 0.637 1.00 85.12 284 LEU A CA 1
ATOM 2266 C C . LEU A 1 284 ? -16.270 -27.950 0.570 1.00 85.12 284 LEU A C 1
ATOM 2268 O O . LEU A 1 284 ? -16.867 -28.038 -0.500 1.00 85.12 284 LEU A O 1
ATOM 2272 N N . SER A 1 285 ? -16.929 -27.908 1.728 1.00 82.88 285 SER A N 1
ATOM 2273 C CA . SER A 1 285 ? -18.392 -27.797 1.784 1.00 82.88 285 SER A CA 1
ATOM 2274 C C . SER A 1 285 ? -18.861 -26.376 1.419 1.00 82.88 285 SER A C 1
ATOM 2276 O O . SER A 1 285 ? -18.198 -25.411 1.823 1.00 82.88 285 SER A O 1
ATOM 2278 N N . PRO A 1 286 ? -20.027 -26.225 0.760 1.00 85.12 286 PRO A N 1
ATOM 2279 C CA . PRO A 1 286 ? -20.688 -24.939 0.539 1.00 85.12 286 PRO A CA 1
ATOM 2280 C C . PRO A 1 286 ? -20.850 -24.079 1.795 1.00 85.12 286 PRO A C 1
ATOM 2282 O O . PRO A 1 286 ? -21.114 -24.598 2.887 1.00 85.12 286 PRO A O 1
ATOM 2285 N N . ILE A 1 287 ? -20.767 -22.753 1.650 1.00 85.81 287 ILE A N 1
ATOM 2286 C CA . ILE A 1 287 ? -20.970 -21.813 2.770 1.00 85.81 287 ILE A CA 1
ATOM 2287 C C . ILE A 1 287 ? -22.469 -21.507 2.912 1.00 85.81 287 ILE A C 1
ATOM 2289 O O . ILE A 1 287 ? -22.975 -20.431 2.593 1.00 85.81 287 ILE A O 1
ATOM 2293 N N . ALA A 1 288 ? -23.207 -22.510 3.386 1.00 80.31 288 ALA A N 1
ATOM 2294 C CA . ALA A 1 288 ? -24.652 -22.444 3.569 1.00 80.31 288 ALA A CA 1
ATOM 2295 C C . ALA A 1 288 ? -25.074 -21.648 4.823 1.00 80.31 288 ALA A C 1
ATOM 2297 O O . ALA A 1 288 ? -24.368 -21.591 5.829 1.00 80.31 288 ALA A O 1
ATOM 2298 N N . GLY A 1 289 ? -26.289 -21.089 4.789 1.00 83.94 289 GLY A N 1
ATOM 2299 C CA . GLY A 1 289 ? -26.985 -20.544 5.964 1.00 83.94 289 GLY A CA 1
ATOM 2300 C C . GLY A 1 289 ? -27.002 -19.018 6.101 1.00 83.94 289 GLY A C 1
ATOM 2301 O O . GLY A 1 289 ? -27.973 -18.491 6.643 1.00 83.94 289 GLY A O 1
ATOM 2302 N N . TYR A 1 290 ? -26.024 -18.283 5.554 1.00 91.19 290 TYR A N 1
ATOM 2303 C CA . TYR A 1 290 ? -26.001 -16.810 5.658 1.00 91.19 290 TYR A CA 1
ATOM 2304 C C . TYR A 1 290 ? -27.232 -16.137 5.024 1.00 91.19 290 TYR A C 1
ATOM 2306 O O . TYR A 1 290 ? -27.698 -15.105 5.498 1.00 91.19 290 TYR A O 1
ATOM 2314 N N . TRP A 1 291 ? -27.832 -16.767 4.011 1.00 87.38 291 TRP A N 1
ATOM 2315 C CA . TRP A 1 291 ? -29.081 -16.348 3.366 1.00 87.38 291 TRP A CA 1
ATOM 2316 C C . TRP A 1 291 ? -30.261 -16.158 4.332 1.00 87.38 291 TRP A C 1
ATOM 2318 O O . TRP A 1 291 ? -31.114 -15.307 4.083 1.00 87.38 291 TRP A O 1
ATOM 2328 N N . ALA A 1 292 ? -30.301 -16.922 5.430 1.00 89.00 292 ALA A N 1
ATOM 2329 C CA . ALA A 1 292 ? -31.358 -16.853 6.438 1.00 89.00 292 ALA A CA 1
ATOM 2330 C C . ALA A 1 292 ? -31.193 -15.680 7.424 1.00 89.00 292 ALA A C 1
ATOM 2332 O O . ALA A 1 292 ? -32.070 -15.451 8.255 1.00 89.00 292 ALA A O 1
ATOM 2333 N N . TYR A 1 293 ? -30.079 -14.944 7.362 1.00 92.88 293 TYR A N 1
ATOM 2334 C CA . TYR A 1 293 ? -29.848 -13.798 8.235 1.00 92.88 293 TYR A CA 1
ATOM 2335 C C . TYR A 1 293 ? -30.661 -12.580 7.747 1.00 92.88 293 TYR A C 1
ATOM 2337 O O . TYR A 1 293 ? -30.892 -12.420 6.541 1.00 92.88 293 TYR A O 1
ATOM 2345 N N . PRO A 1 294 ? -31.103 -11.699 8.664 1.00 92.62 294 PRO A N 1
ATOM 2346 C CA . PRO A 1 294 ? -31.744 -10.445 8.290 1.00 92.62 294 PRO A CA 1
ATOM 2347 C C . PRO A 1 294 ? -30.748 -9.501 7.605 1.00 92.62 294 PRO A C 1
ATOM 2349 O O . PRO A 1 294 ? -29.547 -9.536 7.875 1.00 92.62 294 PRO A O 1
ATOM 2352 N N . LEU A 1 295 ? -31.264 -8.606 6.761 1.00 95.62 295 LEU A N 1
ATOM 2353 C CA . LEU A 1 295 ? -30.510 -7.425 6.346 1.00 95.62 295 LEU A CA 1
ATOM 2354 C C . LEU A 1 295 ? -30.415 -6.447 7.522 1.00 95.62 295 LEU A C 1
ATOM 2356 O O . LEU A 1 295 ? -31.406 -6.177 8.198 1.00 95.62 295 LEU A O 1
ATOM 2360 N N . VAL A 1 296 ? -29.207 -5.944 7.753 1.00 95.88 296 VAL A N 1
ATOM 2361 C CA . VAL A 1 296 ? -28.820 -5.057 8.859 1.00 95.88 296 VAL A CA 1
ATOM 2362 C C . VAL A 1 296 ? -27.843 -4.002 8.331 1.00 95.88 296 VAL A C 1
ATOM 2364 O O . VAL A 1 296 ? -27.342 -4.148 7.215 1.00 95.88 296 VAL A O 1
ATOM 2367 N N . SER A 1 297 ? -27.559 -2.947 9.100 1.00 97.50 297 SER A N 1
ATOM 2368 C CA . SER A 1 297 ? -26.584 -1.930 8.668 1.00 97.50 297 SER A CA 1
ATOM 2369 C C . SER A 1 297 ? -25.159 -2.488 8.584 1.00 97.50 297 SER A C 1
ATOM 2371 O O . SER A 1 297 ? -24.848 -3.492 9.229 1.00 97.50 297 SER A O 1
ATOM 2373 N N . LEU A 1 298 ? -24.261 -1.829 7.845 1.00 97.56 298 LEU A N 1
ATOM 2374 C CA . LEU A 1 298 ? -22.873 -2.278 7.674 1.00 97.56 298 LEU A CA 1
ATOM 2375 C C . LEU A 1 298 ? -22.176 -2.489 9.031 1.00 97.56 298 LEU A C 1
ATOM 2377 O O . LEU A 1 298 ? -21.607 -3.554 9.278 1.00 97.56 298 LEU A O 1
ATOM 2381 N N . THR A 1 299 ? -22.311 -1.532 9.951 1.00 94.62 299 THR A N 1
ATOM 2382 C CA . THR A 1 299 ? -21.765 -1.615 11.316 1.00 94.62 299 THR A CA 1
ATOM 2383 C C . THR A 1 299 ? -22.357 -2.780 12.118 1.00 94.62 299 THR A C 1
ATOM 2385 O O . THR A 1 299 ? -21.631 -3.482 12.818 1.00 94.62 299 THR A O 1
ATOM 2388 N N . GLN A 1 300 ? -23.666 -3.035 12.004 1.00 94.94 300 GLN A N 1
ATOM 2389 C CA . GLN A 1 300 ? -24.302 -4.192 12.648 1.00 94.94 300 GLN A CA 1
ATOM 2390 C C . GLN A 1 300 ? -23.823 -5.512 12.029 1.00 94.94 300 GLN A C 1
ATOM 2392 O O . GLN A 1 300 ? -23.580 -6.478 12.754 1.00 94.94 300 GLN A O 1
ATOM 2397 N N . SER A 1 301 ? -23.636 -5.540 10.706 1.00 97.12 301 SER A N 1
ATOM 2398 C CA . SER A 1 301 ? -23.219 -6.719 9.945 1.00 97.12 301 SER A CA 1
ATOM 2399 C C . SER A 1 301 ? -21.816 -7.213 10.318 1.00 97.12 301 SER A C 1
ATOM 2401 O O . SER A 1 301 ? -21.557 -8.414 10.276 1.00 97.12 301 SER A O 1
ATOM 2403 N N . LEU A 1 302 ? -20.943 -6.298 10.752 1.00 95.81 302 LEU A N 1
ATOM 2404 C CA . LEU A 1 302 ? -19.550 -6.575 11.108 1.00 95.81 302 LEU A CA 1
ATOM 2405 C C . LEU A 1 302 ? -19.287 -6.620 12.617 1.00 95.81 302 LEU A C 1
ATOM 2407 O O . LEU A 1 302 ? -18.201 -7.013 13.024 1.00 95.81 302 LEU A O 1
ATOM 2411 N N . SER A 1 303 ? -20.285 -6.321 13.453 1.00 91.50 303 SER A N 1
ATOM 2412 C CA . SER A 1 303 ? -20.178 -6.230 14.923 1.00 91.50 303 SER A CA 1
ATOM 2413 C C . SER A 1 303 ? -19.502 -7.409 15.648 1.00 91.50 303 SER A C 1
ATOM 2415 O O . SER A 1 303 ? -19.009 -7.229 16.756 1.00 91.50 303 SER A O 1
ATOM 2417 N N . LYS A 1 304 ? -19.451 -8.606 15.046 1.00 88.88 304 LYS A N 1
ATOM 2418 C CA . LYS A 1 304 ? -18.773 -9.799 15.597 1.00 88.88 304 LYS A CA 1
ATOM 2419 C C . LYS A 1 304 ? -17.294 -9.931 15.204 1.00 88.88 304 LYS A C 1
ATOM 2421 O O . LYS A 1 304 ? -16.592 -10.770 15.764 1.00 88.88 304 LYS A O 1
ATOM 2426 N N . VAL A 1 305 ? -16.843 -9.157 14.218 1.00 89.88 305 VAL A N 1
ATOM 2427 C CA . VAL A 1 305 ? -15.501 -9.223 13.610 1.00 89.88 305 VAL A CA 1
ATOM 2428 C C . VAL A 1 305 ? -14.770 -7.876 13.614 1.00 89.88 305 VAL A C 1
ATOM 2430 O O . VAL A 1 305 ? -13.568 -7.853 13.381 1.00 89.88 305 VAL A O 1
ATOM 2433 N N . THR A 1 306 ? -15.460 -6.777 13.945 1.00 84.56 306 THR A N 1
ATOM 2434 C CA . THR A 1 306 ? -14.909 -5.417 14.079 1.00 84.56 306 THR A CA 1
ATOM 2435 C C . THR A 1 306 ? -13.583 -5.367 14.840 1.00 84.56 306 THR A C 1
ATOM 2437 O O . THR A 1 306 ? -12.630 -4.768 14.351 1.00 84.56 306 THR A O 1
ATOM 2440 N N . ASP A 1 307 ? -13.501 -6.026 15.997 1.00 79.06 307 ASP A N 1
ATOM 2441 C CA . ASP A 1 307 ? -12.319 -5.983 16.871 1.00 79.06 307 ASP A CA 1
ATOM 2442 C C . ASP A 1 307 ? -11.236 -7.013 16.487 1.00 79.06 307 ASP A C 1
ATOM 2444 O O . ASP A 1 307 ? -10.192 -7.092 17.130 1.00 79.06 307 ASP A O 1
ATOM 2448 N N . GLN A 1 308 ? -11.472 -7.815 15.440 1.00 78.56 308 GLN A N 1
ATOM 2449 C CA . GLN A 1 308 ? -10.524 -8.812 14.922 1.00 78.56 308 GLN A CA 1
ATOM 2450 C C . GLN A 1 308 ? -9.631 -8.253 13.799 1.00 78.56 308 GLN A C 1
ATOM 2452 O O . GLN A 1 308 ? -8.677 -8.916 13.396 1.00 78.56 308 GLN A O 1
ATOM 2457 N N . ILE A 1 309 ? -9.945 -7.059 13.277 1.00 74.75 309 ILE A N 1
ATOM 2458 C CA . ILE A 1 309 ? -9.268 -6.438 12.131 1.00 74.75 309 ILE A CA 1
ATOM 2459 C C . ILE A 1 309 ? -8.930 -4.985 12.479 1.00 74.75 309 ILE A C 1
ATOM 2461 O O . ILE A 1 309 ? -9.822 -4.153 12.663 1.00 74.75 309 ILE A O 1
ATOM 2465 N N . ASN A 1 310 ? -7.636 -4.664 12.543 1.00 70.06 310 ASN A N 1
ATOM 2466 C CA . ASN A 1 310 ? -7.176 -3.298 12.807 1.00 70.06 310 ASN A CA 1
ATOM 2467 C C . ASN A 1 310 ? -7.756 -2.319 11.769 1.00 70.06 310 ASN A C 1
ATOM 2469 O O . ASN A 1 310 ? -7.953 -2.672 10.610 1.00 70.06 310 ASN A O 1
ATOM 2473 N N . GLU A 1 311 ? -8.038 -1.080 12.181 1.00 71.50 311 GLU A N 1
ATOM 2474 C CA . GLU A 1 311 ? -8.618 -0.022 11.334 1.00 71.50 311 GLU A CA 1
ATOM 2475 C C . GLU A 1 311 ? -9.987 -0.324 10.675 1.00 71.50 311 GLU A C 1
ATOM 2477 O O . GLU A 1 311 ? -10.535 0.550 9.995 1.00 71.50 311 GLU A O 1
ATOM 2482 N N . LEU A 1 312 ? -10.624 -1.482 10.913 1.00 83.69 312 LEU A N 1
ATOM 2483 C CA . LEU A 1 312 ? -11.924 -1.806 10.303 1.00 83.69 312 LEU A CA 1
ATOM 2484 C C . LEU A 1 312 ? -13.016 -0.790 10.678 1.00 83.69 312 LEU A C 1
ATOM 2486 O O . LEU A 1 312 ? -13.773 -0.367 9.810 1.00 83.69 312 LEU A O 1
ATOM 2490 N N . ASN A 1 313 ? -13.052 -0.306 11.924 1.00 86.12 313 ASN A N 1
ATOM 2491 C CA . ASN A 1 313 ? -13.957 0.782 12.327 1.00 86.12 313 ASN A CA 1
ATOM 2492 C C . ASN A 1 313 ? -13.774 2.060 11.482 1.00 86.12 313 ASN A C 1
ATOM 2494 O O . ASN A 1 313 ? -14.756 2.723 11.133 1.00 86.12 313 ASN A O 1
ATOM 2498 N N . ARG A 1 314 ? -12.529 2.404 11.117 1.00 84.06 314 ARG A N 1
ATOM 2499 C CA . ARG A 1 314 ? -12.243 3.558 10.254 1.00 84.06 314 ARG A CA 1
ATOM 2500 C C . ARG A 1 314 ? -12.713 3.292 8.826 1.00 84.06 314 ARG A C 1
ATOM 2502 O O . ARG A 1 314 ? -13.346 4.163 8.232 1.00 84.06 314 ARG A O 1
ATOM 2509 N N . SER A 1 315 ? -12.478 2.084 8.321 1.00 86.88 315 SER A N 1
ATOM 2510 C CA . SER A 1 315 ? -12.885 1.661 6.976 1.00 86.88 315 SER A CA 1
ATOM 2511 C C . SER A 1 315 ? -14.410 1.586 6.817 1.00 86.88 315 SER A C 1
ATOM 2513 O O . SER A 1 315 ? -14.938 2.123 5.850 1.00 86.88 315 SER A O 1
ATOM 2515 N N . ILE A 1 316 ? -15.144 1.053 7.804 1.00 91.50 316 ILE A N 1
ATOM 2516 C CA . ILE A 1 316 ? -16.619 1.101 7.862 1.00 91.50 316 ILE A CA 1
ATOM 2517 C C . ILE A 1 316 ? -17.109 2.554 7.836 1.00 91.50 316 ILE A C 1
ATOM 2519 O O . ILE A 1 316 ? -18.022 2.891 7.080 1.00 91.50 316 ILE A O 1
ATOM 2523 N N . SER A 1 317 ? -16.499 3.434 8.640 1.00 88.81 317 SER A N 1
ATOM 2524 C CA . SER A 1 317 ? -16.879 4.850 8.700 1.00 88.81 317 SER A CA 1
ATOM 2525 C C . SER A 1 317 ? -16.655 5.568 7.367 1.00 88.81 317 SER A C 1
ATOM 2527 O O . SER A 1 317 ? -17.495 6.366 6.957 1.00 88.81 317 SER A O 1
ATOM 2529 N N . GLU A 1 318 ? -15.543 5.288 6.690 1.00 87.12 318 GLU A N 1
ATOM 2530 C CA . GLU A 1 318 ? -15.201 5.859 5.386 1.00 87.12 318 GLU A CA 1
ATOM 2531 C C . GLU A 1 318 ? -16.126 5.333 4.278 1.00 87.12 318 GLU A C 1
ATOM 2533 O O . GLU A 1 318 ? -16.719 6.127 3.545 1.00 87.12 318 GLU A O 1
ATOM 2538 N N . ALA A 1 319 ? -16.342 4.015 4.220 1.00 93.38 319 ALA A N 1
ATOM 2539 C CA . ALA A 1 319 ? -17.248 3.387 3.265 1.00 93.38 319 ALA A CA 1
ATOM 2540 C C . ALA A 1 319 ? -18.687 3.913 3.412 1.00 93.38 319 ALA A C 1
ATOM 2542 O O . ALA A 1 319 ? -19.312 4.283 2.425 1.00 93.38 319 ALA A O 1
ATOM 2543 N N . THR A 1 320 ? -19.193 4.062 4.641 1.00 92.38 320 THR A N 1
ATOM 2544 C CA . THR A 1 320 ? -20.554 4.583 4.906 1.00 92.38 320 THR A CA 1
ATOM 2545 C C . THR A 1 320 ? -20.741 6.047 4.467 1.00 92.38 320 THR A C 1
ATOM 2547 O O . THR A 1 320 ? -21.859 6.476 4.154 1.00 92.38 320 THR A O 1
ATOM 2550 N N . LYS A 1 321 ? -19.651 6.830 4.439 1.00 90.75 321 LYS A N 1
ATOM 2551 C CA . LYS A 1 321 ? -19.637 8.228 3.973 1.00 90.75 321 LYS A CA 1
ATOM 2552 C C . LYS A 1 321 ? -19.519 8.342 2.453 1.00 90.75 321 LYS A C 1
ATOM 2554 O O . LYS A 1 321 ? -20.145 9.228 1.881 1.00 90.75 321 LYS A O 1
ATOM 2559 N N . ARG A 1 322 ? -18.691 7.494 1.831 1.00 90.19 322 ARG A N 1
ATOM 2560 C CA . ARG A 1 322 ? -18.255 7.610 0.425 1.00 90.19 322 ARG A CA 1
ATOM 2561 C C . ARG A 1 322 ? -18.888 6.599 -0.531 1.00 90.19 322 ARG A C 1
ATOM 2563 O O . ARG A 1 322 ? -18.610 6.666 -1.722 1.00 90.19 322 ARG A O 1
ATOM 2570 N N . CYS A 1 323 ? -19.725 5.692 -0.033 1.00 94.00 323 CYS A N 1
ATOM 2571 C CA . CYS A 1 323 ? -20.523 4.778 -0.844 1.00 94.00 323 CYS A CA 1
ATOM 2572 C C . CYS A 1 323 ? -21.316 5.525 -1.923 1.00 94.00 323 CYS A C 1
ATOM 2574 O O . CYS A 1 323 ? -21.906 6.577 -1.649 1.00 94.00 323 CYS A O 1
ATOM 2576 N N . HIS A 1 324 ? -21.387 4.949 -3.122 1.00 92.62 324 HIS A N 1
ATOM 2577 C CA . HIS A 1 324 ? -22.197 5.491 -4.206 1.00 92.62 324 HIS A CA 1
ATOM 2578 C C . HIS A 1 324 ? -23.684 5.398 -3.843 1.00 92.62 324 HIS A C 1
ATOM 2580 O O . HIS A 1 324 ? -24.261 4.308 -3.763 1.00 92.62 324 HIS A O 1
ATOM 2586 N N . TYR A 1 325 ? -24.279 6.539 -3.493 1.00 93.50 325 TYR A N 1
ATOM 2587 C CA . TYR A 1 325 ? -25.661 6.646 -3.041 1.00 93.50 325 TYR A CA 1
ATOM 2588 C C . TYR A 1 325 ? -26.204 8.069 -3.292 1.00 93.50 325 TYR A C 1
ATOM 2590 O O . TYR A 1 325 ? -25.576 9.030 -2.836 1.00 93.50 325 TYR A O 1
ATOM 2598 N N . PRO A 1 326 ? -27.394 8.243 -3.903 1.00 95.19 326 PRO A N 1
ATOM 2599 C CA . PRO A 1 326 ? -28.339 7.203 -4.317 1.00 95.19 326 PRO A CA 1
ATOM 2600 C C . PRO A 1 326 ? -27.822 6.354 -5.487 1.00 95.19 326 PRO A C 1
ATOM 2602 O O . PRO A 1 326 ? -27.166 6.863 -6.385 1.00 95.19 326 PRO A O 1
ATOM 2605 N N . SER A 1 327 ? -28.139 5.060 -5.448 1.00 95.69 327 SER A N 1
ATOM 2606 C CA . SER A 1 327 ? -27.746 4.064 -6.450 1.00 95.69 327 SER A CA 1
ATOM 2607 C C . SER A 1 327 ? -28.821 3.936 -7.534 1.00 95.69 327 SER A C 1
ATOM 2609 O O . SER A 1 327 ? -29.973 3.612 -7.236 1.00 95.69 327 SER A O 1
ATOM 2611 N N . GLU A 1 328 ? -28.445 4.129 -8.798 1.00 94.62 328 GLU A N 1
ATOM 2612 C CA . GLU A 1 328 ? -29.276 3.839 -9.982 1.00 94.62 328 GLU A CA 1
ATOM 2613 C C . GLU A 1 328 ? -29.647 2.352 -10.124 1.00 94.62 328 GLU A C 1
ATOM 2615 O O . GLU A 1 328 ? -30.660 2.021 -10.739 1.00 94.62 328 GLU A O 1
ATOM 2620 N N . HIS A 1 329 ? -28.876 1.455 -9.505 1.00 96.25 329 HIS A N 1
ATOM 2621 C CA . HIS A 1 329 ? -29.169 0.022 -9.403 1.00 96.25 329 HIS A CA 1
ATOM 2622 C C . HIS A 1 329 ? -29.999 -0.362 -8.158 1.00 96.25 329 HIS A C 1
ATOM 2624 O O . HIS A 1 329 ? -30.261 -1.540 -7.917 1.00 96.25 329 HIS A O 1
ATOM 2630 N N . GLY A 1 330 ? -30.458 0.611 -7.361 1.00 96.56 330 GLY A N 1
ATOM 2631 C CA . GLY A 1 330 ? -31.361 0.371 -6.230 1.00 96.56 330 GLY A CA 1
ATOM 2632 C C . GLY A 1 330 ? -30.706 -0.278 -5.004 1.00 96.56 330 GLY A C 1
ATOM 2633 O O . GLY A 1 330 ? -31.395 -0.925 -4.203 1.00 96.56 330 GLY A O 1
ATOM 2634 N N . LEU A 1 331 ? -29.387 -0.135 -4.839 1.00 98.12 331 LEU A N 1
ATOM 2635 C CA . LEU A 1 331 ? -28.692 -0.524 -3.610 1.00 98.12 331 LEU A CA 1
ATOM 2636 C C . LEU A 1 331 ? -29.041 0.444 -2.470 1.00 98.12 331 LEU A C 1
ATOM 2638 O O . LEU A 1 331 ? -29.167 1.657 -2.660 1.00 98.12 331 LEU A O 1
ATOM 2642 N N . SER A 1 332 ? -29.173 -0.093 -1.259 1.00 98.12 332 SER A N 1
ATOM 2643 C CA . SER A 1 332 ? -29.217 0.714 -0.041 1.00 98.12 332 SER A CA 1
ATOM 2644 C C . SER A 1 332 ? -27.850 1.353 0.231 1.00 98.12 332 SER A C 1
ATOM 2646 O O . SER A 1 332 ? -26.825 0.930 -0.312 1.00 98.12 332 SER A O 1
ATOM 2648 N N . ARG A 1 333 ? -27.814 2.355 1.120 1.00 97.69 333 ARG A N 1
ATOM 2649 C CA . ARG A 1 333 ? -26.554 2.948 1.594 1.00 97.69 333 ARG A CA 1
ATOM 2650 C C . ARG A 1 333 ? -25.613 1.880 2.163 1.00 97.69 333 ARG A C 1
ATOM 2652 O O . ARG A 1 333 ? -24.432 1.891 1.843 1.00 97.69 333 ARG A O 1
ATOM 2659 N N . ASP A 1 334 ? -26.138 0.949 2.956 1.00 98.25 334 ASP A N 1
ATOM 2660 C CA . ASP A 1 334 ? -25.362 -0.124 3.585 1.00 98.25 334 ASP A CA 1
ATOM 2661 C C . ASP A 1 334 ? -24.905 -1.209 2.599 1.00 98.25 334 ASP A C 1
ATOM 2663 O O . ASP A 1 334 ? -23.792 -1.704 2.734 1.00 98.25 334 ASP A O 1
ATOM 2667 N N . GLU A 1 335 ? -25.706 -1.553 1.584 1.00 98.56 335 GLU A N 1
ATOM 2668 C CA . GLU A 1 335 ? -25.294 -2.479 0.513 1.00 98.56 335 GLU A CA 1
ATOM 2669 C C . GLU A 1 335 ? -24.175 -1.862 -0.342 1.00 98.56 335 GLU A C 1
ATOM 2671 O O . GLU A 1 335 ? -23.166 -2.512 -0.606 1.00 98.56 335 GLU A O 1
ATOM 2676 N N . SER A 1 336 ? -24.318 -0.586 -0.719 1.00 98.31 336 SER A N 1
ATOM 2677 C CA . SER A 1 336 ? -23.293 0.163 -1.457 1.00 98.31 336 SER A CA 1
ATOM 2678 C C . SER A 1 336 ? -22.008 0.326 -0.628 1.00 98.31 336 SER A C 1
ATOM 2680 O O . SER A 1 336 ? -20.907 0.080 -1.118 1.00 98.31 336 SER A O 1
ATOM 2682 N N . ALA A 1 337 ? -22.129 0.639 0.668 1.00 97.94 337 ALA A N 1
ATOM 2683 C CA . ALA A 1 337 ? -20.991 0.726 1.583 1.00 97.94 337 ALA A CA 1
ATOM 2684 C C . ALA A 1 337 ? -20.323 -0.635 1.848 1.00 97.94 337 ALA A C 1
ATOM 2686 O O . ALA A 1 337 ? -19.106 -0.683 2.012 1.00 97.94 337 ALA A O 1
ATOM 2687 N N . ALA A 1 338 ? -21.075 -1.740 1.863 1.00 98.50 338 ALA A N 1
ATOM 2688 C CA . ALA A 1 338 ? -20.509 -3.082 1.992 1.00 98.50 338 ALA A CA 1
ATOM 2689 C C . ALA A 1 338 ? -19.625 -3.446 0.792 1.00 98.50 338 ALA A C 1
ATOM 2691 O O . ALA A 1 338 ? -18.552 -4.015 0.993 1.00 98.50 338 ALA A O 1
ATOM 2692 N N . ILE A 1 339 ? -20.046 -3.090 -0.428 1.00 98.19 339 ILE A N 1
ATOM 2693 C CA . ILE A 1 339 ? -19.251 -3.287 -1.650 1.00 98.19 339 ILE A CA 1
ATOM 2694 C C . ILE A 1 339 ? -18.019 -2.386 -1.637 1.00 98.19 339 ILE A C 1
ATOM 2696 O O . ILE A 1 339 ? -16.906 -2.879 -1.811 1.00 98.19 339 ILE A O 1
ATOM 2700 N N . LEU A 1 340 ? -18.192 -1.099 -1.327 1.00 96.44 340 LEU A N 1
ATOM 2701 C CA . LEU A 1 340 ? -17.072 -0.168 -1.248 1.00 96.44 340 LEU A CA 1
ATOM 2702 C C . LEU A 1 340 ? -16.010 -0.643 -0.243 1.00 96.44 340 LEU A C 1
ATOM 2704 O O . LEU A 1 340 ? -14.829 -0.683 -0.580 1.00 96.44 340 LEU A O 1
ATOM 2708 N N . LEU A 1 341 ? -16.422 -1.084 0.952 1.00 96.25 341 LEU A N 1
ATOM 2709 C CA . LEU A 1 341 ? -15.528 -1.632 1.979 1.00 96.25 341 LEU A CA 1
ATOM 2710 C C . LEU A 1 341 ? -14.723 -2.847 1.490 1.00 96.25 341 LEU A C 1
ATOM 2712 O O . LEU A 1 341 ? -13.559 -2.982 1.861 1.00 96.25 341 LEU A O 1
ATOM 2716 N N . TYR A 1 342 ? -15.312 -3.713 0.660 1.00 96.12 342 TYR A N 1
ATOM 2717 C CA . TYR A 1 342 ? -14.592 -4.841 0.064 1.00 96.12 342 TYR A CA 1
ATOM 2718 C C . TYR A 1 342 ? -13.467 -4.370 -0.872 1.00 96.12 342 TYR A C 1
ATOM 2720 O O . TYR A 1 342 ? -12.380 -4.934 -0.851 1.00 96.12 342 TYR A O 1
ATOM 2728 N N . THR A 1 343 ? -13.685 -3.298 -1.638 1.00 91.06 343 THR A N 1
ATOM 2729 C CA . THR A 1 343 ? -12.675 -2.746 -2.566 1.00 91.06 343 THR A CA 1
ATOM 2730 C C . THR A 1 343 ? -11.596 -1.885 -1.904 1.00 91.06 343 THR A C 1
ATOM 2732 O O . THR A 1 343 ? -10.609 -1.532 -2.547 1.00 91.06 343 THR A O 1
ATOM 2735 N N . MET A 1 344 ? -11.769 -1.506 -0.633 1.00 85.31 344 MET A N 1
ATOM 2736 C CA . MET A 1 344 ? -10.859 -0.585 0.048 1.00 85.31 344 MET A CA 1
ATOM 2737 C C . MET A 1 344 ? -9.504 -1.224 0.367 1.00 85.31 344 MET A C 1
ATOM 2739 O O . MET A 1 344 ? -9.412 -2.251 1.041 1.00 85.31 344 MET A O 1
ATOM 2743 N N . GLU A 1 345 ? -8.437 -0.537 -0.038 1.00 78.69 345 GLU A N 1
ATOM 2744 C CA . GLU A 1 345 ? -7.061 -0.936 0.247 1.00 78.69 345 GLU A CA 1
ATOM 2745 C C . GLU A 1 345 ? -6.543 -0.268 1.532 1.00 78.69 345 GLU A C 1
ATOM 2747 O O . GLU A 1 345 ? -6.561 0.954 1.685 1.00 78.69 345 GLU A O 1
ATOM 2752 N N . ALA A 1 346 ? -6.076 -1.099 2.463 1.00 70.06 346 ALA A N 1
ATOM 2753 C CA . ALA A 1 346 ? -5.488 -0.729 3.752 1.00 70.06 346 ALA A CA 1
ATOM 2754 C C . ALA A 1 346 ? -4.220 -1.563 4.054 1.00 70.06 346 ALA A C 1
ATOM 2756 O O . ALA A 1 346 ? -3.914 -1.872 5.206 1.00 70.06 346 ALA A O 1
ATOM 2757 N N . GLY A 1 347 ? -3.491 -1.967 3.006 1.00 69.31 347 GLY A N 1
ATOM 2758 C CA . GLY A 1 347 ? -2.339 -2.868 3.114 1.00 69.31 347 GLY A CA 1
ATOM 2759 C C . GLY A 1 347 ? -2.746 -4.251 3.630 1.00 69.31 347 GLY A C 1
ATOM 2760 O O . GLY A 1 347 ? -3.773 -4.789 3.221 1.00 69.31 347 GLY A O 1
ATOM 2761 N N . GLU A 1 348 ? -1.979 -4.806 4.567 1.00 66.81 348 GLU A N 1
ATOM 2762 C CA . GLU A 1 348 ? -2.288 -6.087 5.228 1.00 66.81 348 GLU A CA 1
ATOM 2763 C C . GLU A 1 348 ? -3.625 -6.086 6.002 1.00 66.81 348 GLU A C 1
ATOM 2765 O O . GLU A 1 348 ? -4.207 -7.145 6.224 1.00 66.81 348 GLU A O 1
ATOM 2770 N N . TYR A 1 349 ? -4.157 -4.906 6.348 1.00 73.44 349 TYR A N 1
ATOM 2771 C CA . TYR A 1 349 ? -5.447 -4.734 7.033 1.00 73.44 349 TYR A CA 1
ATOM 2772 C C . TYR A 1 349 ? -6.635 -4.568 6.076 1.00 73.44 349 TYR A C 1
ATOM 2774 O O . TYR A 1 349 ? -7.743 -4.253 6.515 1.00 73.44 349 TYR A O 1
ATOM 2782 N N . SER A 1 350 ? -6.431 -4.748 4.766 1.00 82.12 350 SER A N 1
ATOM 2783 C CA . SER A 1 350 ? -7.518 -4.636 3.790 1.00 82.12 350 SER A CA 1
ATOM 2784 C C . SER A 1 350 ? -8.597 -5.684 4.068 1.00 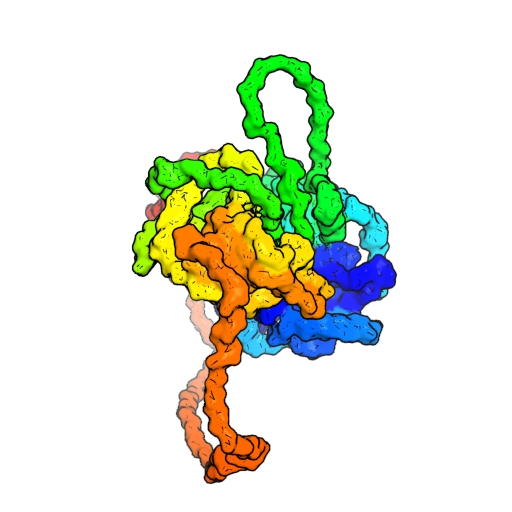82.12 350 SER A C 1
ATOM 2786 O O . SER A 1 350 ? -8.314 -6.879 4.156 1.00 82.12 350 SER A O 1
ATOM 2788 N N . PHE A 1 351 ? -9.848 -5.239 4.184 1.00 90.31 351 PHE A N 1
ATOM 2789 C CA . PHE A 1 351 ? -10.958 -6.069 4.659 1.00 90.31 351 PHE A CA 1
ATOM 2790 C C . PHE A 1 351 ? -11.170 -7.347 3.822 1.00 90.31 351 PHE A C 1
ATOM 2792 O O . PHE A 1 351 ? -11.447 -8.410 4.386 1.00 90.31 351 PHE A O 1
ATOM 2799 N N . TYR A 1 352 ? -10.973 -7.272 2.499 1.00 90.38 352 TYR A N 1
ATOM 2800 C CA . TYR A 1 352 ? -11.076 -8.431 1.608 1.00 90.38 352 TYR A CA 1
ATOM 2801 C C . TYR A 1 352 ? -10.079 -9.547 1.949 1.00 90.38 352 TYR A C 1
ATOM 2803 O O . TYR A 1 352 ? -10.439 -10.709 1.817 1.00 90.38 352 TYR A O 1
ATOM 2811 N N . ILE A 1 353 ? -8.872 -9.238 2.447 1.00 86.88 353 ILE A N 1
ATOM 2812 C CA . ILE A 1 353 ? -7.850 -10.247 2.784 1.00 86.88 353 ILE A CA 1
ATOM 2813 C C . ILE A 1 353 ? -8.370 -11.146 3.910 1.00 86.88 353 ILE A C 1
ATOM 2815 O O . ILE A 1 353 ? -8.399 -12.370 3.783 1.00 86.88 353 ILE A O 1
ATOM 2819 N N . ALA A 1 354 ? -8.834 -10.534 5.001 1.00 90.44 354 ALA A N 1
ATOM 2820 C CA . ALA A 1 354 ? -9.359 -11.256 6.155 1.00 90.44 354 ALA A CA 1
ATOM 2821 C C . ALA A 1 354 ? -10.653 -12.022 5.818 1.00 90.44 354 ALA A C 1
ATOM 2823 O O . ALA A 1 354 ? -10.827 -13.154 6.269 1.00 90.44 354 ALA A O 1
ATOM 2824 N N . LEU A 1 355 ? -11.537 -11.449 4.991 1.00 93.31 355 LEU A N 1
ATOM 2825 C CA . LEU A 1 355 ? -12.743 -12.143 4.534 1.00 93.31 355 LEU A CA 1
ATOM 2826 C C . LEU A 1 355 ? -12.404 -13.346 3.640 1.00 93.31 355 LEU A C 1
ATOM 2828 O O . LEU A 1 355 ? -12.903 -14.445 3.873 1.00 93.31 355 LEU A O 1
ATOM 2832 N N . ASN A 1 356 ? -11.534 -13.166 2.648 1.00 93.00 356 ASN A N 1
ATOM 2833 C CA . ASN A 1 356 ? -11.177 -14.205 1.685 1.00 93.00 356 ASN A CA 1
ATOM 2834 C C . ASN A 1 356 ? -10.422 -15.369 2.340 1.00 93.00 356 ASN A C 1
ATOM 2836 O O . ASN A 1 356 ? -10.693 -16.522 2.007 1.00 93.00 356 ASN A O 1
ATOM 2840 N N . GLN A 1 357 ? -9.568 -15.103 3.336 1.00 88.12 357 GLN A N 1
ATOM 2841 C CA . GLN A 1 357 ? -8.980 -16.150 4.183 1.00 88.12 357 GLN A CA 1
ATOM 2842 C C . GLN A 1 357 ? -10.063 -17.018 4.848 1.00 88.12 357 GLN A C 1
ATOM 2844 O O . GLN A 1 357 ? -9.989 -18.243 4.798 1.00 88.12 357 GLN A O 1
ATOM 2849 N N . ILE A 1 358 ? -11.105 -16.403 5.416 1.00 91.12 358 ILE A N 1
ATOM 2850 C CA . ILE A 1 358 ? -12.208 -17.119 6.076 1.00 91.12 358 ILE A CA 1
ATOM 2851 C C . ILE A 1 358 ? -13.109 -17.861 5.073 1.00 91.12 358 ILE A C 1
ATOM 2853 O O . ILE A 1 358 ? -13.630 -18.929 5.395 1.00 91.12 358 ILE A O 1
ATOM 2857 N N . LEU A 1 359 ? -13.271 -17.346 3.850 1.00 91.12 359 LEU A N 1
ATOM 2858 C CA . LEU A 1 359 ? -14.004 -18.027 2.776 1.00 91.12 359 LEU A CA 1
ATOM 2859 C C . LEU A 1 359 ? -13.262 -19.260 2.231 1.00 91.12 359 LEU A C 1
ATOM 2861 O O . LEU A 1 359 ? -13.910 -20.207 1.785 1.00 91.12 359 LEU A O 1
ATOM 2865 N N . ARG A 1 360 ? -11.928 -19.295 2.311 1.00 87.38 360 ARG A N 1
ATOM 2866 C CA . ARG A 1 360 ? -11.095 -20.453 1.928 1.00 87.38 360 ARG A CA 1
ATOM 2867 C C . ARG A 1 360 ? -10.857 -21.450 3.070 1.00 87.38 360 ARG A C 1
ATOM 2869 O O . ARG A 1 360 ? -10.383 -22.553 2.822 1.00 87.38 360 ARG A O 1
ATOM 2876 N N . ASP A 1 361 ? -11.200 -21.094 4.307 1.00 86.94 361 ASP A N 1
ATOM 2877 C CA . ASP A 1 361 ? -10.967 -21.931 5.488 1.00 86.94 361 ASP A CA 1
ATOM 2878 C C . ASP A 1 361 ? -11.819 -23.216 5.475 1.00 86.94 361 ASP A C 1
ATOM 2880 O O . ASP A 1 361 ? -13.034 -23.182 5.246 1.00 86.94 361 ASP A O 1
ATOM 2884 N N . GLU A 1 362 ? -11.187 -24.360 5.748 1.00 87.94 362 GLU A N 1
ATOM 2885 C CA . GLU A 1 362 ? -11.827 -25.681 5.809 1.00 87.94 362 GLU A CA 1
ATOM 2886 C C . GLU A 1 362 ? -12.893 -25.765 6.917 1.00 87.94 362 GLU A C 1
ATOM 2888 O O . GLU A 1 362 ? -13.957 -26.372 6.745 1.00 87.94 362 GLU A O 1
ATOM 2893 N N . ASN A 1 363 ? -12.662 -25.101 8.050 1.00 87.12 363 ASN A N 1
ATOM 2894 C CA . ASN A 1 363 ? -13.597 -25.024 9.159 1.00 87.12 363 ASN A CA 1
ATOM 2895 C C . ASN A 1 363 ? -14.660 -23.951 8.889 1.00 87.12 363 ASN A C 1
ATOM 2897 O O . ASN A 1 363 ? -14.635 -22.854 9.453 1.00 87.12 363 ASN A O 1
ATOM 2901 N N . ARG A 1 364 ? -15.676 -24.309 8.093 1.00 86.12 364 ARG A N 1
ATOM 2902 C CA . ARG A 1 364 ? -16.801 -23.426 7.716 1.00 86.12 364 ARG A CA 1
ATOM 2903 C C . ARG A 1 364 ? -17.517 -22.730 8.883 1.00 86.12 364 ARG A C 1
ATOM 2905 O O . ARG A 1 364 ? -18.169 -21.710 8.673 1.00 86.12 364 ARG A O 1
ATOM 2912 N N . LYS A 1 365 ? -17.365 -23.204 10.128 1.00 86.38 365 LYS A N 1
ATOM 2913 C CA . LYS A 1 365 ? -17.869 -22.501 11.323 1.00 86.38 365 LYS A CA 1
ATOM 2914 C C . LYS A 1 365 ? -17.211 -21.126 11.517 1.00 86.38 365 LYS A C 1
ATOM 2916 O O . LYS A 1 365 ? -17.865 -20.228 12.043 1.00 86.38 365 LYS A O 1
ATOM 2921 N N . ARG A 1 366 ? -15.972 -20.919 11.047 1.00 88.81 366 ARG A N 1
ATOM 2922 C CA . ARG A 1 366 ? -15.272 -19.621 11.091 1.00 88.81 366 ARG A CA 1
ATOM 2923 C C . ARG A 1 366 ? -15.929 -18.536 10.232 1.00 88.81 366 ARG A C 1
ATOM 2925 O O . ARG A 1 366 ? -15.728 -17.360 10.519 1.00 88.81 366 ARG A O 1
ATOM 2932 N N . ALA A 1 367 ? -16.754 -18.901 9.248 1.00 89.25 367 ALA A N 1
ATOM 2933 C CA . ALA A 1 367 ? -17.527 -17.946 8.452 1.00 89.25 367 ALA A CA 1
ATOM 2934 C C . ALA A 1 367 ? -18.795 -17.437 9.172 1.00 89.25 367 ALA A C 1
ATOM 2936 O O . ALA A 1 367 ? -19.285 -16.356 8.855 1.00 89.25 367 ALA A O 1
ATOM 2937 N N . VAL A 1 368 ? -19.310 -18.144 10.188 1.00 90.00 368 VAL A N 1
ATOM 2938 C CA . VAL A 1 368 ? -20.577 -17.807 10.879 1.00 90.00 368 VAL A CA 1
ATOM 2939 C C . VAL A 1 368 ? -20.608 -16.401 11.521 1.00 90.00 368 VAL A C 1
ATOM 2941 O O . VAL A 1 368 ? -21.662 -15.757 11.464 1.00 90.00 368 VAL A O 1
ATOM 2944 N N . PRO A 1 369 ? -19.510 -15.855 12.093 1.00 93.06 369 PRO A N 1
ATOM 2945 C CA . PRO A 1 369 ? -19.443 -14.452 12.521 1.00 93.06 369 PRO A CA 1
ATOM 2946 C C . PRO A 1 369 ? -19.659 -13.434 11.390 1.00 93.06 369 PRO A C 1
ATOM 2948 O O . PRO A 1 369 ? -20.174 -12.350 11.650 1.00 93.06 369 PRO A O 1
ATOM 2951 N N . TRP A 1 370 ? -19.314 -13.798 10.152 1.00 95.06 370 TRP A N 1
ATOM 2952 C CA . TRP A 1 370 ? -19.348 -12.950 8.956 1.00 95.06 370 TRP A CA 1
ATOM 2953 C C . TRP A 1 370 ? -20.653 -13.074 8.158 1.00 95.06 370 TRP A C 1
ATOM 2955 O O . TRP A 1 370 ? -20.878 -12.300 7.229 1.00 95.06 370 TRP A O 1
ATOM 2965 N N . PHE A 1 371 ? -21.534 -14.020 8.505 1.00 95.88 371 PHE A N 1
ATOM 2966 C CA . PHE A 1 371 ? -22.774 -14.293 7.765 1.00 95.88 371 PHE A CA 1
ATOM 2967 C C . PHE A 1 371 ? -23.674 -13.058 7.606 1.00 95.88 371 PHE A C 1
ATOM 2969 O O . PHE A 1 371 ? -24.268 -12.882 6.546 1.00 95.88 371 PHE A O 1
ATOM 2976 N N . SER A 1 372 ? -23.728 -12.164 8.599 1.00 97.00 372 SER A N 1
ATOM 2977 C CA . SER A 1 372 ? -24.473 -10.902 8.485 1.00 97.00 372 SER A CA 1
ATOM 2978 C C . SER A 1 372 ? -23.893 -9.969 7.412 1.00 97.00 372 SER A C 1
ATOM 2980 O O . SER A 1 372 ? -24.655 -9.327 6.694 1.00 97.00 372 SER A O 1
ATOM 2982 N N . TYR A 1 373 ? -22.561 -9.897 7.281 1.00 98.19 373 TYR A N 1
ATOM 2983 C CA . TYR A 1 373 ? -21.900 -9.110 6.235 1.00 98.19 373 TYR A CA 1
ATOM 2984 C C . TYR A 1 373 ? -22.068 -9.760 4.860 1.00 98.19 373 TYR A C 1
ATOM 2986 O O . TYR A 1 373 ? -22.490 -9.087 3.924 1.00 98.19 373 TYR A O 1
ATOM 2994 N N . LEU A 1 374 ? -21.831 -11.073 4.741 1.00 97.31 374 LEU A N 1
ATOM 2995 C CA . LEU A 1 374 ? -22.039 -11.812 3.488 1.00 97.31 374 LEU A CA 1
ATOM 2996 C C . LEU A 1 374 ? -23.474 -11.637 2.976 1.00 97.31 374 LEU A C 1
ATOM 2998 O O . LEU A 1 374 ? -23.684 -11.336 1.804 1.00 97.31 374 LEU A O 1
ATOM 3002 N N . ARG A 1 375 ? -24.462 -11.711 3.877 1.00 97.00 375 ARG A N 1
ATOM 3003 C CA . ARG A 1 375 ? -25.876 -11.468 3.571 1.00 97.00 375 ARG A CA 1
ATOM 3004 C C . ARG A 1 375 ? -26.155 -10.062 3.039 1.00 97.00 375 ARG A C 1
ATOM 3006 O O . ARG A 1 375 ? -27.066 -9.927 2.222 1.00 97.00 375 ARG A O 1
ATOM 3013 N N . LEU A 1 376 ? -25.430 -9.045 3.504 1.00 98.31 376 LEU A N 1
ATOM 3014 C CA . LEU A 1 376 ? -25.555 -7.650 3.070 1.00 98.31 376 LEU A CA 1
ATOM 3015 C C . LEU A 1 376 ? -24.844 -7.412 1.727 1.00 98.31 376 LEU A C 1
ATOM 3017 O O . LEU A 1 376 ? -25.451 -6.893 0.794 1.00 98.31 376 LEU A O 1
ATOM 3021 N N . PHE A 1 377 ? -23.591 -7.848 1.609 1.00 98.31 377 PHE A N 1
ATOM 3022 C CA . PHE A 1 377 ? -22.756 -7.703 0.414 1.00 98.31 377 PHE A CA 1
ATOM 3023 C C . PHE A 1 377 ? -23.366 -8.400 -0.813 1.00 98.31 377 PHE A C 1
ATOM 3025 O O . PHE A 1 377 ? -23.560 -7.775 -1.854 1.00 98.31 377 PHE A O 1
ATOM 3032 N N . ASP A 1 378 ? -23.775 -9.663 -0.669 1.00 96.12 378 ASP A N 1
ATOM 3033 C CA . ASP A 1 378 ? -24.418 -10.448 -1.731 1.00 96.12 378 ASP A CA 1
ATOM 3034 C C . ASP A 1 378 ? -25.815 -9.893 -2.110 1.00 96.12 378 ASP A C 1
ATOM 3036 O O . ASP A 1 378 ? -26.243 -9.958 -3.262 1.00 96.12 378 ASP A O 1
ATOM 3040 N N . SER A 1 379 ? -26.506 -9.230 -1.172 1.00 97.50 379 SER A N 1
ATOM 3041 C CA . SER A 1 379 ? -27.739 -8.475 -1.465 1.00 97.50 379 SER A CA 1
ATOM 3042 C C . SER A 1 379 ? -27.489 -7.294 -2.405 1.00 97.50 379 SER A C 1
ATOM 3044 O O . SER A 1 379 ? -28.276 -7.068 -3.325 1.00 97.50 379 SER A O 1
ATOM 3046 N N . GLY A 1 380 ? -26.375 -6.580 -2.208 1.00 97.69 380 GLY A N 1
ATOM 3047 C CA . GLY A 1 380 ? -25.916 -5.527 -3.111 1.00 97.69 380 GLY A CA 1
ATOM 3048 C C . GLY A 1 380 ? -25.497 -6.084 -4.472 1.00 97.69 380 GLY A C 1
ATOM 3049 O O . GLY A 1 380 ? -26.041 -5.675 -5.496 1.00 97.69 380 GLY A O 1
ATOM 3050 N N . LEU A 1 381 ? -24.597 -7.076 -4.493 1.00 97.44 381 LEU A N 1
ATOM 3051 C CA . LEU A 1 381 ? -24.093 -7.689 -5.729 1.00 97.44 381 LEU A CA 1
ATOM 3052 C C . LEU A 1 381 ? -25.204 -8.244 -6.632 1.00 97.44 381 LEU A C 1
ATOM 3054 O O . LEU A 1 381 ? -25.122 -8.132 -7.856 1.00 97.44 381 LEU A O 1
ATOM 3058 N N . ARG A 1 382 ? -26.267 -8.825 -6.062 1.00 96.06 382 ARG A N 1
ATOM 3059 C CA . ARG A 1 382 ? -27.385 -9.372 -6.850 1.00 96.06 382 ARG A CA 1
ATOM 3060 C C . ARG A 1 382 ? -28.275 -8.319 -7.515 1.00 96.06 382 ARG A C 1
ATOM 3062 O O . ARG A 1 382 ? -29.048 -8.689 -8.396 1.00 96.06 382 ARG A O 1
ATOM 3069 N N . LYS A 1 383 ? -28.141 -7.037 -7.161 1.00 97.81 383 LYS A N 1
ATOM 3070 C CA . LYS A 1 383 ? -28.807 -5.909 -7.838 1.00 97.81 383 LYS A CA 1
ATOM 3071 C C . LYS A 1 383 ? -27.991 -5.323 -8.994 1.00 97.81 383 LYS A C 1
ATOM 3073 O O . LYS A 1 383 ? -28.556 -4.651 -9.851 1.00 97.81 383 LYS A O 1
ATOM 3078 N N . LEU A 1 384 ? -26.679 -5.562 -9.017 1.00 97.75 384 LEU A N 1
ATOM 3079 C CA . LEU A 1 384 ? -25.764 -4.937 -9.970 1.00 97.75 384 LEU A CA 1
ATOM 3080 C C . LEU A 1 384 ? -25.773 -5.607 -11.359 1.00 97.75 384 LEU A C 1
ATOM 3082 O O . LEU A 1 384 ? -26.093 -6.801 -11.476 1.00 97.75 384 LEU A O 1
ATOM 3086 N N . PRO A 1 385 ? -25.393 -4.864 -12.422 1.00 97.19 385 PRO A N 1
ATOM 3087 C CA . PRO A 1 385 ? -25.278 -5.391 -13.776 1.00 97.19 385 PRO A CA 1
ATOM 3088 C C . PRO A 1 385 ? -24.398 -6.638 -13.834 1.00 97.19 385 PRO A C 1
ATOM 3090 O O . PRO A 1 385 ? -23.306 -6.689 -13.265 1.00 97.19 385 PRO A O 1
ATOM 3093 N N . THR A 1 386 ? -24.883 -7.656 -14.543 1.00 97.19 386 THR A N 1
ATOM 3094 C CA . THR A 1 386 ? -24.166 -8.925 -14.705 1.00 97.19 386 THR A CA 1
ATOM 3095 C C . THR A 1 386 ? -23.353 -8.896 -15.994 1.00 97.19 386 THR A C 1
ATOM 3097 O O . THR A 1 386 ? -23.903 -8.714 -17.079 1.00 97.19 386 THR A O 1
ATOM 3100 N N . VAL A 1 387 ? -22.048 -9.085 -15.854 1.00 93.81 387 VAL A N 1
ATOM 3101 C CA . VAL A 1 387 ? -21.055 -9.150 -16.922 1.00 93.81 387 VAL A CA 1
ATOM 3102 C C . VAL A 1 387 ? -20.979 -10.581 -17.450 1.00 93.81 387 VAL A C 1
ATOM 3104 O O . VAL A 1 387 ? -20.926 -11.536 -16.676 1.00 93.81 387 VAL A O 1
ATOM 3107 N N . LYS A 1 388 ? -20.967 -10.722 -18.779 1.00 94.56 388 LYS A N 1
ATOM 3108 C CA . LYS A 1 388 ? -20.774 -11.999 -19.477 1.00 94.56 388 LYS A CA 1
ATOM 3109 C C . LYS A 1 388 ? -19.708 -11.839 -20.554 1.00 94.56 388 LYS A C 1
ATOM 3111 O O . LYS A 1 388 ? -19.795 -10.903 -21.346 1.00 94.56 388 LYS A O 1
ATOM 3116 N N . GLY A 1 389 ? -18.740 -12.750 -20.595 1.00 90.44 389 GLY A N 1
ATOM 3117 C CA . GLY A 1 389 ? -17.569 -12.667 -21.473 1.00 90.44 389 GLY A CA 1
ATOM 3118 C C . GLY A 1 389 ? -16.253 -12.730 -20.697 1.00 90.44 389 GLY A C 1
ATOM 3119 O O . GLY A 1 389 ? -16.234 -13.140 -19.539 1.00 90.44 389 GLY A O 1
ATOM 3120 N N . CYS A 1 390 ? -15.152 -12.353 -21.347 1.00 93.75 390 CYS A N 1
ATOM 3121 C CA . CYS A 1 390 ? -13.818 -12.425 -20.753 1.00 93.75 390 CYS A CA 1
ATOM 3122 C C . CYS A 1 390 ? -13.608 -11.354 -19.673 1.00 93.75 390 CYS A C 1
ATOM 3124 O O . CYS A 1 390 ? -13.790 -10.167 -19.935 1.00 93.75 390 CYS A O 1
ATOM 3126 N N . ILE A 1 391 ? -13.160 -11.784 -18.494 1.00 95.75 391 ILE A N 1
ATOM 3127 C CA . ILE A 1 391 ? -12.652 -10.933 -17.409 1.00 95.75 391 ILE A CA 1
ATOM 3128 C C . ILE A 1 391 ? -11.241 -11.399 -17.020 1.00 95.75 391 ILE A C 1
ATOM 3130 O O . ILE A 1 391 ? -10.895 -12.571 -17.209 1.00 95.75 391 ILE A O 1
ATOM 3134 N N . TRP A 1 392 ? -10.429 -10.491 -16.480 1.00 92.94 392 TRP A N 1
ATOM 3135 C CA . TRP A 1 392 ? -8.991 -10.696 -16.281 1.00 92.94 392 TRP A CA 1
ATOM 3136 C C . TRP A 1 392 ? -8.584 -10.623 -14.804 1.00 92.94 392 TRP A C 1
ATOM 3138 O O . TRP A 1 392 ? -9.076 -9.773 -14.059 1.00 92.94 392 TRP A O 1
ATOM 3148 N N . ARG A 1 393 ? -7.642 -11.479 -14.386 1.00 91.38 393 ARG A N 1
ATOM 3149 C CA . ARG A 1 393 ? -6.993 -11.440 -13.059 1.00 91.38 393 ARG A CA 1
ATOM 3150 C C . ARG A 1 393 ? -5.520 -11.835 -13.169 1.00 91.38 393 ARG A C 1
ATOM 3152 O O . ARG A 1 393 ? -5.196 -12.748 -13.922 1.00 91.38 393 ARG A O 1
ATOM 3159 N N . GLY A 1 394 ? -4.636 -11.168 -12.431 1.00 85.88 394 GLY A N 1
ATOM 3160 C CA . GLY A 1 394 ? -3.183 -11.351 -12.521 1.00 85.88 394 GLY A CA 1
ATOM 3161 C C . GLY A 1 394 ? -2.576 -11.810 -11.199 1.00 85.88 394 GLY A C 1
ATOM 3162 O O . GLY A 1 394 ? -2.993 -11.368 -10.136 1.00 85.88 394 GLY A O 1
ATOM 3163 N N . VAL A 1 395 ? -1.580 -12.689 -11.263 1.00 84.38 395 VAL A N 1
ATOM 3164 C CA . VAL A 1 395 ? -0.860 -13.240 -10.111 1.00 84.38 395 VAL A CA 1
ATOM 3165 C C . VAL A 1 395 ? 0.642 -13.104 -10.352 1.00 84.38 395 VAL A C 1
ATOM 3167 O O . VAL A 1 395 ? 1.158 -13.412 -11.427 1.00 84.38 395 VAL A O 1
ATOM 3170 N N . SER A 1 396 ? 1.362 -12.639 -9.331 1.00 80.25 396 SER A N 1
ATOM 3171 C CA . SER A 1 396 ? 2.768 -12.216 -9.410 1.00 80.25 396 SER A CA 1
ATOM 3172 C C . SER A 1 396 ? 3.795 -13.345 -9.602 1.00 80.25 396 SER A C 1
ATOM 3174 O O . SER A 1 396 ? 4.995 -13.068 -9.662 1.00 80.25 396 SER A O 1
ATOM 3176 N N . HIS A 1 397 ? 3.343 -14.600 -9.672 1.00 83.38 397 HIS A N 1
ATOM 3177 C CA . HIS A 1 397 ? 4.163 -15.810 -9.716 1.00 83.38 397 HIS A CA 1
ATOM 3178 C C . HIS A 1 397 ? 3.560 -16.890 -10.641 1.00 83.38 397 HIS A C 1
ATOM 3180 O O . HIS A 1 397 ? 2.435 -16.759 -11.130 1.00 83.38 397 HIS A O 1
ATOM 3186 N N . ASP A 1 398 ? 4.332 -17.944 -10.919 1.00 88.69 398 ASP A N 1
ATOM 3187 C CA . ASP A 1 398 ? 3.906 -19.103 -11.715 1.00 88.69 398 ASP A CA 1
ATOM 3188 C C . ASP A 1 398 ? 3.074 -20.066 -10.854 1.00 88.69 398 ASP A C 1
ATOM 3190 O O . ASP A 1 398 ? 3.579 -20.584 -9.861 1.00 88.69 398 ASP A O 1
ATOM 3194 N N . ILE A 1 399 ? 1.825 -20.301 -11.255 1.00 88.44 399 ILE A N 1
ATOM 3195 C CA . ILE A 1 399 ? 0.930 -21.353 -10.728 1.00 88.44 399 ILE A CA 1
ATOM 3196 C C . ILE A 1 399 ? 0.356 -22.193 -11.880 1.00 88.44 399 ILE A C 1
ATOM 3198 O O . ILE A 1 399 ? -0.696 -22.814 -11.778 1.00 88.44 399 ILE A O 1
ATOM 3202 N N . SER A 1 400 ? 1.011 -22.163 -13.046 1.00 89.81 400 SER A N 1
ATOM 3203 C CA . SER A 1 400 ? 0.446 -22.720 -14.281 1.00 89.81 400 SER A CA 1
ATOM 3204 C C . SER A 1 400 ? 0.418 -24.244 -14.335 1.00 89.81 400 SER A C 1
ATOM 3206 O O . SER A 1 400 ? -0.319 -24.800 -15.145 1.00 89.81 400 SER A O 1
ATOM 3208 N N . ASP A 1 401 ? 1.195 -24.903 -13.477 1.00 89.12 401 ASP A N 1
ATOM 3209 C CA . ASP A 1 401 ? 1.215 -26.358 -13.335 1.00 89.12 401 ASP A CA 1
ATOM 3210 C C . ASP A 1 401 ? 0.146 -26.867 -12.343 1.00 89.12 401 ASP A C 1
ATOM 3212 O O . ASP A 1 401 ? -0.149 -28.057 -12.327 1.00 89.12 401 ASP A O 1
ATOM 3216 N N . ASP A 1 402 ? -0.527 -25.974 -11.600 1.00 88.25 402 ASP A N 1
ATOM 3217 C CA . ASP A 1 402 ? -1.695 -26.318 -10.775 1.00 88.25 402 ASP A CA 1
ATOM 3218 C C . ASP A 1 402 ? -3.001 -26.432 -11.596 1.00 88.25 402 ASP A C 1
ATOM 3220 O O . ASP A 1 402 ? -4.049 -26.740 -11.029 1.00 88.25 402 ASP A O 1
ATOM 3224 N N . TYR A 1 403 ? -2.975 -26.190 -12.916 1.00 90.94 403 TYR A N 1
ATOM 3225 C CA . TYR A 1 403 ? -4.160 -26.064 -13.784 1.00 90.94 403 TYR A CA 1
ATOM 3226 C C . TYR A 1 403 ? -4.035 -26.904 -15.075 1.00 90.94 403 TYR A C 1
ATOM 3228 O O . TYR A 1 403 ? -3.507 -26.444 -16.091 1.00 90.94 403 TYR A O 1
ATOM 3236 N N . GLU A 1 404 ? -4.570 -28.128 -15.063 1.00 92.06 404 GLU A N 1
ATOM 3237 C CA . GLU A 1 404 ? -4.590 -29.052 -16.205 1.00 92.06 404 GLU A CA 1
ATOM 3238 C C . GLU A 1 404 ? -5.886 -28.925 -17.029 1.00 92.06 404 GLU A C 1
ATOM 3240 O O . GLU A 1 404 ? -6.952 -28.580 -16.513 1.00 92.06 404 GLU A O 1
ATOM 3245 N N . LYS A 1 405 ? -5.842 -29.213 -18.340 1.00 93.62 405 LYS A N 1
ATOM 3246 C CA . LYS A 1 405 ? -7.038 -29.116 -19.196 1.00 93.62 405 LYS A CA 1
ATOM 3247 C C . LYS A 1 405 ? -8.174 -30.029 -18.707 1.00 93.62 405 LYS A C 1
ATOM 3249 O O . LYS A 1 405 ? -7.998 -31.231 -18.539 1.00 93.62 405 LYS A O 1
ATOM 3254 N N . ASN A 1 406 ? -9.379 -29.459 -18.670 1.00 91.69 406 ASN A N 1
ATOM 3255 C CA . ASN A 1 406 ? -10.637 -30.036 -18.188 1.00 91.69 406 ASN A CA 1
ATOM 3256 C C . ASN A 1 406 ? -10.767 -30.162 -16.661 1.00 91.69 406 ASN A C 1
ATOM 3258 O O . ASN A 1 406 ? -11.819 -30.626 -16.218 1.00 91.69 406 ASN A O 1
ATOM 3262 N N . ASP A 1 407 ? -9.784 -29.717 -15.866 1.00 92.25 407 ASP A N 1
ATOM 3263 C CA . ASP A 1 407 ? -9.950 -29.589 -14.413 1.00 92.25 407 ASP A CA 1
ATOM 3264 C C . ASP A 1 407 ? -11.227 -28.813 -14.077 1.00 92.25 407 ASP A C 1
ATOM 3266 O O . ASP A 1 407 ? -11.528 -27.790 -14.700 1.00 92.25 407 ASP A O 1
ATOM 3270 N N . VAL A 1 408 ? -11.947 -29.277 -13.056 1.00 91.75 408 VAL A N 1
ATOM 3271 C CA . VAL A 1 408 ? -13.068 -28.560 -12.445 1.00 91.75 408 VAL A CA 1
ATOM 3272 C C . VAL A 1 408 ? -12.693 -28.226 -11.009 1.00 91.75 408 VAL A C 1
ATOM 3274 O O . VAL A 1 408 ? -12.404 -29.115 -10.210 1.00 91.75 408 VAL A O 1
ATOM 3277 N N . LEU A 1 409 ? -12.712 -26.937 -10.688 1.00 91.56 409 LEU A N 1
ATOM 3278 C CA . LEU A 1 409 ? -12.391 -26.395 -9.374 1.00 91.56 409 LEU A CA 1
ATOM 3279 C C . LEU A 1 409 ? -13.474 -25.409 -8.921 1.00 91.56 409 LEU A C 1
ATOM 3281 O O . LEU A 1 409 ? -14.318 -24.986 -9.708 1.00 91.56 409 LEU A O 1
ATOM 3285 N N . THR A 1 410 ? -13.454 -25.042 -7.643 1.00 90.75 410 THR A N 1
ATOM 3286 C CA . THR A 1 410 ? -14.292 -23.968 -7.091 1.00 90.75 410 THR A CA 1
ATOM 3287 C C . THR A 1 410 ? -13.365 -22.918 -6.503 1.00 90.75 410 THR A C 1
ATOM 3289 O O . THR A 1 410 ? -12.514 -23.272 -5.692 1.00 90.75 410 THR A O 1
ATOM 3292 N N . TRP A 1 411 ? -13.514 -21.658 -6.912 1.00 92.25 411 TRP A N 1
ATOM 3293 C CA . TRP A 1 411 ? -12.904 -20.537 -6.201 1.00 92.25 411 TRP A CA 1
ATOM 3294 C C . TRP A 1 411 ? -13.829 -20.135 -5.058 1.00 92.25 411 TRP A C 1
ATOM 3296 O O . TRP A 1 411 ? -14.995 -19.783 -5.261 1.00 92.25 411 TRP A O 1
ATOM 3306 N N . TRP A 1 412 ? -13.323 -20.263 -3.837 1.00 91.94 412 TRP A N 1
ATOM 3307 C CA . TRP A 1 412 ? -14.115 -20.103 -2.628 1.00 91.94 412 TRP A CA 1
ATOM 3308 C C . TRP A 1 412 ? -14.190 -18.649 -2.170 1.00 91.94 412 TRP A C 1
ATOM 3310 O O . TRP A 1 412 ? -15.220 -18.255 -1.619 1.00 91.94 412 TRP A O 1
ATOM 3320 N N . SER A 1 413 ? -13.163 -17.833 -2.424 1.00 92.38 413 SER A N 1
ATOM 3321 C CA . SER A 1 413 ? -13.209 -16.406 -2.112 1.00 92.38 413 SER A CA 1
ATOM 3322 C C . SER A 1 413 ? -14.055 -15.588 -3.086 1.00 92.38 413 SER A C 1
ATOM 3324 O O . SER A 1 413 ? -14.197 -15.910 -4.266 1.00 92.38 413 SER A O 1
ATOM 3326 N N . ILE A 1 414 ? -14.533 -14.439 -2.606 1.00 94.88 414 ILE A N 1
ATOM 3327 C CA . ILE A 1 414 ? -14.939 -13.343 -3.490 1.00 94.88 414 ILE A CA 1
ATOM 3328 C C . ILE A 1 414 ? -13.692 -12.931 -4.286 1.00 94.88 414 ILE A C 1
ATOM 3330 O O . ILE A 1 414 ? -12.594 -12.876 -3.730 1.00 94.88 414 ILE A O 1
ATOM 3334 N N . THR A 1 415 ? -13.827 -12.691 -5.590 1.00 93.19 415 THR A N 1
ATOM 3335 C CA . THR A 1 415 ? -12.661 -12.487 -6.460 1.00 93.19 415 THR A CA 1
ATOM 3336 C C . THR A 1 415 ? -12.815 -11.230 -7.313 1.00 93.19 415 THR A C 1
ATOM 3338 O O . THR A 1 415 ? -13.718 -11.146 -8.143 1.00 93.19 415 THR A O 1
ATOM 3341 N N . SER A 1 416 ? -11.917 -10.255 -7.124 1.00 93.44 416 SER A N 1
ATOM 3342 C CA . SER A 1 416 ? -11.835 -9.052 -7.965 1.00 93.44 416 SER A CA 1
ATOM 3343 C C . SER A 1 416 ? -11.150 -9.356 -9.297 1.00 93.44 416 SER A C 1
ATOM 3345 O O . SER A 1 416 ? -10.023 -9.850 -9.337 1.00 93.44 416 SER A O 1
ATOM 3347 N N . CYS A 1 417 ? -11.800 -9.008 -10.395 1.00 93.94 417 CYS A N 1
ATOM 3348 C CA . CYS A 1 417 ? -11.252 -9.057 -11.745 1.00 93.94 417 CYS A CA 1
ATOM 3349 C C . CYS A 1 417 ? -11.434 -7.684 -12.406 1.00 93.94 417 CYS A C 1
ATOM 3351 O O . CYS A 1 417 ? -12.177 -6.845 -11.898 1.00 93.94 417 CYS A O 1
ATOM 3353 N N . SER A 1 418 ? -10.791 -7.454 -13.546 1.00 93.00 418 SER A N 1
ATOM 3354 C CA . SER A 1 418 ? -11.022 -6.262 -14.374 1.00 93.00 418 SER A CA 1
ATOM 3355 C C . SER A 1 418 ? -11.551 -6.647 -15.755 1.00 93.00 418 SER A C 1
ATOM 3357 O O . SER A 1 418 ? -11.271 -7.742 -16.256 1.00 93.00 418 SER A O 1
ATOM 3359 N N . LEU A 1 419 ? -12.304 -5.741 -16.379 1.00 90.06 419 LEU A N 1
ATOM 3360 C CA . LEU A 1 419 ? -12.588 -5.777 -17.817 1.00 90.06 419 LEU A CA 1
ATOM 3361 C C . LEU A 1 419 ? -11.387 -5.301 -18.654 1.00 90.06 419 LEU A C 1
ATOM 3363 O O . LEU A 1 419 ? -11.161 -5.827 -19.746 1.00 90.06 419 LEU A O 1
ATOM 3367 N N . ALA A 1 420 ? -10.591 -4.370 -18.125 1.00 86.62 420 ALA A N 1
ATOM 3368 C CA . ALA A 1 420 ? -9.414 -3.811 -18.778 1.00 86.62 420 ALA A CA 1
ATOM 3369 C C . ALA A 1 420 ? -8.174 -4.687 -18.522 1.00 86.62 420 ALA A C 1
ATOM 3371 O O . ALA A 1 420 ? -7.729 -4.873 -17.385 1.00 86.62 420 ALA A O 1
ATOM 3372 N N . ILE A 1 421 ? -7.582 -5.224 -19.590 1.00 84.81 421 ILE A N 1
ATOM 3373 C CA . ILE A 1 421 ? -6.394 -6.084 -19.486 1.00 84.81 421 ILE A CA 1
ATOM 3374 C C . ILE A 1 421 ? -5.151 -5.282 -19.068 1.00 84.81 421 ILE A C 1
ATOM 3376 O O . ILE A 1 421 ? -4.289 -5.803 -18.368 1.00 84.81 421 ILE A O 1
ATOM 3380 N N . GLU A 1 422 ? -5.099 -3.998 -19.419 1.00 82.06 422 GLU A N 1
ATOM 3381 C CA . GLU A 1 422 ? -4.021 -3.049 -19.127 1.00 82.06 422 GLU A CA 1
ATOM 3382 C C . GLU A 1 422 ? -3.881 -2.772 -17.621 1.00 82.06 422 GLU A C 1
ATOM 3384 O O . GLU A 1 422 ? -2.778 -2.565 -17.113 1.00 82.06 422 GLU A O 1
ATOM 3389 N N . VAL A 1 423 ? -5.001 -2.808 -16.888 1.00 78.94 423 VAL A N 1
ATOM 3390 C CA . VAL A 1 423 ? -5.026 -2.721 -15.419 1.00 78.94 423 VAL A CA 1
ATOM 3391 C C . VAL A 1 423 ? -4.316 -3.938 -14.833 1.00 78.94 423 VAL A C 1
ATOM 3393 O O . VAL A 1 423 ? -3.431 -3.804 -13.991 1.00 78.94 423 VAL A O 1
ATOM 3396 N N . VAL A 1 424 ? -4.647 -5.130 -15.335 1.00 79.06 424 VAL A N 1
ATOM 3397 C CA . VAL A 1 424 ? -4.080 -6.398 -14.863 1.00 79.06 424 VAL A CA 1
ATOM 3398 C C . VAL A 1 424 ? -2.621 -6.576 -15.288 1.00 79.06 424 VAL A C 1
ATOM 3400 O O . VAL A 1 424 ? -1.830 -7.099 -14.504 1.00 79.06 424 VAL A O 1
ATOM 3403 N N . GLU A 1 425 ? -2.234 -6.098 -16.474 1.00 77.94 425 GLU A N 1
ATOM 3404 C CA . GLU A 1 425 ? -0.846 -6.105 -16.957 1.00 77.94 425 GLU A CA 1
ATOM 3405 C C . GLU A 1 425 ? 0.095 -5.391 -15.976 1.00 77.94 425 GLU A C 1
ATOM 3407 O O . GLU A 1 425 ? 1.191 -5.885 -15.714 1.00 77.94 425 GLU A O 1
ATOM 3412 N N . SER A 1 426 ? -0.361 -4.301 -15.346 1.00 72.81 426 SER A N 1
ATOM 3413 C CA . SER A 1 426 ? 0.423 -3.565 -14.343 1.00 72.81 426 SER A CA 1
ATOM 3414 C C . SER A 1 426 ? 0.772 -4.373 -13.081 1.00 72.81 426 SER A C 1
ATOM 3416 O O . SER A 1 426 ? 1.681 -3.993 -12.342 1.00 72.81 426 SER A O 1
ATOM 3418 N N . PHE A 1 427 ? 0.099 -5.507 -12.851 1.00 66.69 427 PHE A N 1
ATOM 3419 C CA . PHE A 1 427 ? 0.329 -6.408 -11.718 1.00 66.69 427 PHE A CA 1
ATOM 3420 C C . PHE A 1 427 ? 1.094 -7.692 -12.095 1.00 66.69 427 PHE A C 1
ATOM 3422 O O . PHE A 1 427 ? 1.405 -8.508 -11.222 1.00 66.69 427 PHE A O 1
ATOM 3429 N N . LEU A 1 428 ? 1.414 -7.893 -13.379 1.00 75.88 428 LEU A N 1
ATOM 3430 C CA . LEU A 1 428 ? 2.189 -9.039 -13.852 1.00 75.88 428 LEU A CA 1
ATOM 3431 C C . LEU A 1 428 ? 3.692 -8.768 -13.718 1.00 75.88 428 LEU A C 1
ATOM 3433 O O . LEU A 1 428 ? 4.202 -7.717 -14.103 1.00 75.88 428 LEU A O 1
ATOM 3437 N N . ASN A 1 429 ? 4.437 -9.742 -13.190 1.00 72.00 429 ASN A N 1
ATOM 3438 C CA . ASN A 1 429 ? 5.887 -9.614 -13.095 1.00 72.00 429 ASN A CA 1
ATOM 3439 C C . ASN A 1 429 ? 6.540 -9.813 -14.474 1.00 72.00 429 ASN A C 1
ATOM 3441 O O . ASN A 1 429 ? 6.240 -10.786 -15.169 1.00 72.00 429 ASN A O 1
ATOM 3445 N N . SER A 1 430 ? 7.441 -8.903 -14.848 1.00 71.12 430 SER A N 1
ATOM 3446 C CA . SER A 1 430 ? 8.188 -8.935 -16.111 1.00 71.12 430 SER A CA 1
ATOM 3447 C C . SER A 1 430 ? 9.579 -9.569 -15.980 1.00 71.12 430 SER A C 1
ATOM 3449 O O . SER A 1 430 ? 10.060 -10.176 -16.936 1.00 71.12 430 SER A O 1
ATOM 3451 N N . GLU A 1 431 ? 10.214 -9.494 -14.804 1.00 72.44 431 GLU A N 1
ATOM 3452 C CA . GLU A 1 431 ? 11.536 -10.083 -14.522 1.00 72.44 431 GLU A CA 1
ATOM 3453 C C . GLU A 1 431 ? 11.444 -11.571 -14.105 1.00 72.44 431 GLU A C 1
ATOM 3455 O O . GLU A 1 431 ? 12.410 -12.319 -14.264 1.00 72.44 431 GLU A O 1
ATOM 3460 N N . LYS A 1 432 ? 10.284 -12.021 -13.606 1.00 82.00 432 LYS A N 1
ATOM 3461 C CA . LYS A 1 432 ? 9.987 -13.394 -13.150 1.00 82.00 432 LYS A CA 1
ATOM 3462 C C . LYS A 1 432 ? 8.729 -13.947 -13.817 1.00 82.00 432 LYS A C 1
ATOM 3464 O O . LYS A 1 432 ? 7.900 -13.180 -14.291 1.00 82.00 432 LYS A O 1
ATOM 3469 N N . ASN A 1 433 ? 8.555 -15.270 -13.781 1.00 86.25 433 ASN A N 1
ATOM 3470 C CA . ASN A 1 433 ? 7.322 -15.910 -14.241 1.00 86.25 433 ASN A CA 1
ATOM 3471 C C . ASN A 1 433 ? 6.087 -15.354 -13.509 1.00 86.25 433 ASN A C 1
ATOM 3473 O O . ASN A 1 433 ? 6.111 -15.247 -12.284 1.00 86.25 433 ASN A O 1
ATOM 3477 N N . SER A 1 434 ? 5.014 -15.059 -14.240 1.00 88.56 434 SER A N 1
ATOM 3478 C CA . SER A 1 434 ? 3.750 -14.528 -13.711 1.00 88.56 434 SER A CA 1
ATOM 3479 C C . SER A 1 434 ? 2.542 -15.126 -14.439 1.00 88.56 434 SER A C 1
ATOM 3481 O O . SER A 1 434 ? 2.667 -15.613 -15.565 1.00 88.56 434 SER A O 1
ATOM 3483 N N . THR A 1 435 ? 1.374 -15.121 -13.792 1.00 90.12 435 THR A N 1
ATOM 3484 C CA . THR A 1 435 ? 0.174 -15.820 -14.279 1.00 90.12 435 THR A CA 1
ATOM 3485 C C . THR A 1 435 ? -0.987 -14.859 -14.521 1.00 90.12 435 THR A C 1
ATOM 3487 O O . THR A 1 435 ? -1.382 -14.113 -13.632 1.00 90.12 435 THR A O 1
ATOM 3490 N N . LEU A 1 436 ? -1.565 -14.911 -15.718 1.00 92.50 436 LEU A N 1
ATOM 3491 C CA . LEU A 1 436 ? -2.768 -14.197 -16.132 1.00 92.50 436 LEU A CA 1
ATOM 3492 C C . LEU A 1 436 ? -3.919 -15.196 -16.306 1.00 92.50 436 LEU A C 1
ATOM 3494 O O . LEU A 1 436 ? -3.841 -16.115 -17.122 1.00 92.50 436 LEU A O 1
ATOM 3498 N N . PHE A 1 437 ? -5.008 -14.996 -15.577 1.00 93.94 437 PHE A N 1
ATOM 3499 C CA . PHE A 1 437 ? -6.268 -15.687 -15.814 1.00 93.94 437 PHE A CA 1
ATOM 3500 C C . PHE A 1 437 ? -7.094 -14.928 -16.853 1.00 93.94 437 PHE A C 1
ATOM 3502 O O . PHE A 1 437 ? -7.382 -13.743 -16.675 1.00 93.94 437 PHE A O 1
ATOM 3509 N N . MET A 1 438 ? -7.515 -15.637 -17.900 1.00 95.69 438 MET A N 1
ATOM 3510 C CA . MET A 1 438 ? -8.594 -15.233 -18.799 1.00 95.69 438 MET A CA 1
ATOM 3511 C C . MET A 1 438 ? -9.828 -16.065 -18.451 1.00 95.69 438 MET A C 1
ATOM 3513 O O . MET A 1 438 ? -9.815 -17.286 -18.623 1.00 95.69 438 MET A O 1
ATOM 3517 N N . ILE A 1 439 ? -10.879 -15.425 -17.943 1.00 96.25 439 ILE A N 1
ATOM 3518 C CA . ILE A 1 439 ? -12.056 -16.114 -17.403 1.00 96.25 439 ILE A CA 1
ATOM 3519 C C . ILE A 1 439 ? -13.276 -15.782 -18.263 1.00 96.25 439 ILE A C 1
ATOM 3521 O O . ILE A 1 439 ? -13.710 -14.635 -18.294 1.00 96.25 439 ILE A O 1
ATOM 3525 N N . GLU A 1 440 ? -13.853 -16.779 -18.936 1.00 96.19 440 GLU A N 1
ATOM 3526 C CA . GLU A 1 440 ? -15.190 -16.694 -19.538 1.00 96.19 440 GLU A CA 1
ATOM 3527 C C . GLU A 1 440 ? -16.237 -16.693 -18.413 1.00 96.19 440 GLU A C 1
ATOM 3529 O O . GLU A 1 440 ? -16.696 -17.749 -17.974 1.00 96.19 440 GLU A O 1
ATOM 3534 N N . ALA A 1 441 ? -16.582 -15.505 -17.917 1.00 95.88 441 ALA A N 1
ATOM 3535 C CA . ALA A 1 441 ? -17.552 -15.319 -16.847 1.00 95.88 441 ALA A CA 1
ATOM 3536 C C . ALA A 1 441 ? -18.996 -15.254 -17.369 1.00 95.88 441 ALA A C 1
ATOM 3538 O O . ALA A 1 441 ? -19.268 -14.823 -18.496 1.00 95.88 441 ALA A O 1
ATOM 3539 N N . ALA A 1 442 ? -19.931 -15.652 -16.509 1.00 94.62 442 ALA A N 1
ATOM 3540 C CA . ALA A 1 442 ? -21.367 -15.702 -16.757 1.00 94.62 442 ALA A CA 1
ATOM 3541 C C . ALA A 1 442 ? -22.202 -14.989 -15.674 1.00 94.62 442 ALA A C 1
ATOM 3543 O O . ALA A 1 442 ? -23.301 -14.527 -15.995 1.00 94.62 442 ALA A O 1
ATOM 3544 N N . ASN A 1 443 ? -21.706 -14.875 -14.432 1.00 94.50 443 ASN A N 1
ATOM 3545 C CA . ASN A 1 443 ? -22.393 -14.199 -13.321 1.00 94.50 443 ASN A CA 1
ATOM 3546 C C . ASN A 1 443 ? -21.579 -13.091 -12.625 1.00 94.50 443 ASN A C 1
ATOM 3548 O O . ASN A 1 443 ? -22.046 -12.547 -11.618 1.00 94.50 443 ASN A O 1
ATOM 3552 N N . ALA A 1 444 ? -20.407 -12.721 -13.153 1.00 95.88 444 ALA A N 1
ATOM 3553 C CA . ALA A 1 444 ? -19.607 -11.612 -12.627 1.00 95.88 444 ALA A CA 1
ATOM 3554 C C . ALA A 1 444 ? -20.419 -10.303 -12.547 1.00 95.88 444 ALA A C 1
ATOM 3556 O O . ALA A 1 444 ? -21.305 -10.051 -13.365 1.00 95.88 444 ALA A O 1
ATOM 3557 N N . LYS A 1 445 ? -20.140 -9.462 -11.550 1.00 97.69 445 LYS A N 1
ATOM 3558 C CA . LYS A 1 445 ? -20.915 -8.253 -11.232 1.00 97.69 445 LYS A CA 1
ATOM 3559 C C . LYS A 1 445 ? -20.082 -7.007 -11.452 1.00 97.69 445 LYS A C 1
ATOM 3561 O O . LYS A 1 445 ? -19.015 -6.894 -10.861 1.00 97.69 445 LYS A O 1
ATOM 3566 N N . ASN A 1 446 ? -20.566 -6.074 -12.269 1.00 96.25 446 ASN A N 1
ATOM 3567 C CA . ASN A 1 446 ? -19.882 -4.798 -12.455 1.00 96.25 446 ASN A CA 1
ATOM 3568 C C . ASN A 1 446 ? -20.031 -3.940 -11.191 1.00 96.25 446 ASN A C 1
ATOM 3570 O O . ASN A 1 446 ? -21.155 -3.672 -10.770 1.00 96.25 446 ASN A O 1
ATOM 3574 N N . ILE A 1 447 ? -18.904 -3.532 -10.600 1.00 97.00 447 ILE A N 1
ATOM 3575 C CA . ILE A 1 447 ? -18.845 -2.668 -9.414 1.00 97.00 447 ILE A CA 1
ATOM 3576 C C . ILE A 1 447 ? -18.064 -1.368 -9.678 1.00 97.00 447 ILE A C 1
ATOM 3578 O O . ILE A 1 447 ? -17.668 -0.695 -8.732 1.00 97.00 447 ILE A O 1
ATOM 3582 N N . THR A 1 448 ? -17.849 -1.000 -10.947 1.00 91.50 448 THR A N 1
ATOM 3583 C CA . THR A 1 448 ? -17.019 0.147 -11.369 1.00 91.50 448 THR A CA 1
ATOM 3584 C C . THR A 1 448 ? -17.432 1.460 -10.694 1.00 91.50 448 THR A C 1
ATOM 3586 O O . THR A 1 448 ? -16.581 2.178 -10.178 1.00 91.50 448 THR A O 1
ATOM 3589 N N . ASP A 1 449 ? -18.734 1.743 -10.603 1.00 91.06 449 ASP A N 1
ATOM 3590 C CA . ASP A 1 449 ? -19.266 2.946 -9.939 1.00 91.06 449 ASP A CA 1
ATOM 3591 C C . ASP A 1 449 ? -19.338 2.827 -8.398 1.00 91.06 449 ASP A C 1
ATOM 3593 O O . ASP A 1 449 ? -19.719 3.769 -7.709 1.00 91.06 449 ASP A O 1
ATOM 3597 N N . TYR A 1 450 ? -18.971 1.667 -7.843 1.00 93.56 450 TYR A N 1
ATOM 3598 C CA . TYR A 1 450 ? -19.101 1.293 -6.426 1.00 93.56 450 TYR A CA 1
ATOM 3599 C C . TYR A 1 450 ? -17.743 1.053 -5.738 1.00 93.56 450 TYR A C 1
ATOM 3601 O O . TYR A 1 450 ? -17.703 0.666 -4.569 1.00 93.56 450 TYR A O 1
ATOM 3609 N N . THR A 1 451 ? -16.638 1.310 -6.445 1.00 89.50 451 THR A N 1
ATOM 3610 C CA . THR A 1 451 ? -15.249 1.254 -5.959 1.00 89.50 451 THR A CA 1
ATOM 3611 C C . THR A 1 451 ? -14.645 2.662 -5.851 1.00 89.50 451 THR A C 1
ATOM 3613 O O . THR A 1 451 ? -15.158 3.624 -6.422 1.00 89.50 451 THR A O 1
ATOM 3616 N N . LEU A 1 452 ? -13.524 2.815 -5.138 1.00 79.56 452 LEU A N 1
ATOM 3617 C CA . LEU A 1 452 ? -12.752 4.071 -5.147 1.00 79.56 452 LEU A CA 1
ATOM 3618 C C . LEU A 1 452 ? -11.952 4.282 -6.444 1.00 79.56 452 LEU A C 1
ATOM 3620 O O . LEU A 1 452 ? -11.421 5.375 -6.658 1.00 79.56 452 LEU A O 1
ATOM 3624 N N . PHE A 1 453 ? -11.867 3.256 -7.294 1.00 80.69 453 PHE A N 1
ATOM 3625 C CA . PHE A 1 453 ? -10.987 3.205 -8.458 1.00 80.69 453 PHE A CA 1
ATOM 3626 C C . PHE A 1 453 ? -11.756 2.842 -9.748 1.00 80.69 453 PHE A C 1
ATOM 3628 O O . PHE A 1 453 ? -11.501 1.798 -10.344 1.00 80.69 453 PHE A O 1
ATOM 3635 N N . PRO A 1 454 ? -12.689 3.688 -10.232 1.00 77.50 454 PRO A N 1
ATOM 3636 C CA . PRO A 1 454 ? -13.499 3.383 -11.421 1.00 77.50 454 PRO A CA 1
ATOM 3637 C C . PRO A 1 454 ? -12.667 3.189 -12.704 1.00 77.50 454 PRO A C 1
ATOM 3639 O O . PRO A 1 454 ? -13.112 2.550 -13.648 1.00 77.50 454 PRO A O 1
ATOM 3642 N N . THR A 1 455 ? -11.429 3.691 -12.748 1.00 76.81 455 THR A N 1
ATOM 3643 C CA . THR A 1 455 ? -10.481 3.443 -13.851 1.00 76.81 455 THR A CA 1
ATOM 3644 C C . THR A 1 455 ? -9.928 2.016 -13.892 1.00 76.81 455 THR A C 1
ATOM 3646 O O . THR A 1 455 ? -9.195 1.692 -14.819 1.00 76.81 455 THR A O 1
ATOM 3649 N N . GLU A 1 456 ? -10.220 1.183 -12.891 1.00 83.38 456 GLU A N 1
ATOM 3650 C CA . GLU A 1 456 ? -9.810 -0.225 -12.849 1.00 83.38 456 GLU A CA 1
ATOM 3651 C C . GLU A 1 456 ? -10.882 -1.173 -13.420 1.00 83.38 456 GLU A C 1
ATOM 3653 O O . GLU A 1 456 ? -10.657 -2.381 -13.439 1.00 83.38 456 GLU A O 1
ATOM 3658 N N . GLU A 1 457 ? -12.028 -0.643 -13.884 1.00 87.69 457 GLU A N 1
ATOM 3659 C CA . GLU A 1 457 ? -13.170 -1.383 -14.465 1.00 87.69 457 GLU A CA 1
ATOM 3660 C C . GLU A 1 457 ? -13.491 -2.684 -13.703 1.00 87.69 457 GLU A C 1
ATOM 3662 O O . GLU A 1 457 ? -13.558 -3.781 -14.269 1.00 87.69 457 GLU A O 1
ATOM 3667 N N . GLU A 1 458 ? -13.591 -2.559 -12.375 1.00 93.75 458 GLU A N 1
ATOM 3668 C CA . GLU A 1 458 ? -13.619 -3.700 -11.465 1.00 93.75 458 GLU A CA 1
ATOM 3669 C C . GLU A 1 458 ? -14.943 -4.471 -11.551 1.00 93.75 458 GLU A C 1
ATOM 3671 O O . GLU A 1 458 ? -16.049 -3.920 -11.483 1.00 93.75 458 GLU A O 1
ATOM 3676 N N . VAL A 1 459 ? -14.812 -5.792 -11.646 1.00 96.44 459 VAL A N 1
ATOM 3677 C CA . VAL A 1 459 ? -15.919 -6.742 -11.638 1.00 96.44 459 VAL A CA 1
ATOM 3678 C C . VAL A 1 459 ? -15.672 -7.814 -10.580 1.00 96.44 459 VAL A C 1
ATOM 3680 O O . VAL A 1 459 ? -14.579 -8.368 -10.477 1.00 96.44 459 VAL A O 1
ATOM 3683 N N . ILE A 1 460 ? -16.694 -8.128 -9.788 1.00 97.38 460 ILE A N 1
ATOM 3684 C CA . ILE A 1 460 ? -16.625 -9.182 -8.774 1.00 97.38 460 ILE A CA 1
ATOM 3685 C C . ILE A 1 460 ? -17.140 -10.492 -9.353 1.00 97.38 460 ILE A C 1
ATOM 3687 O O . ILE A 1 460 ? -18.311 -10.597 -9.724 1.00 97.38 460 ILE A O 1
ATOM 3691 N N . LEU A 1 461 ? -16.287 -11.512 -9.365 1.00 95.31 461 LEU A N 1
ATOM 3692 C CA . LEU A 1 461 ? -16.712 -12.900 -9.477 1.00 95.31 461 LEU A CA 1
ATOM 3693 C C . LEU A 1 461 ? -17.135 -13.382 -8.065 1.00 95.31 461 LEU A C 1
ATOM 3695 O O . LEU A 1 461 ? -16.355 -13.211 -7.119 1.00 95.31 461 LEU A O 1
ATOM 3699 N N . PRO A 1 462 ? -18.363 -13.907 -7.871 1.00 93.81 462 PRO A N 1
ATOM 3700 C CA . PRO A 1 462 ? -18.862 -14.286 -6.544 1.00 93.81 462 PRO A CA 1
ATOM 3701 C C . PRO A 1 462 ? -18.040 -15.377 -5.837 1.00 93.81 462 PRO A C 1
ATOM 3703 O O . PRO A 1 462 ? -17.324 -16.150 -6.472 1.00 93.81 462 PRO A O 1
ATOM 3706 N N . MET A 1 463 ? -18.205 -15.485 -4.515 1.00 92.50 463 MET A N 1
ATOM 3707 C CA . MET A 1 463 ? -17.746 -16.655 -3.751 1.00 92.50 463 MET A CA 1
ATOM 3708 C C . MET A 1 463 ? -18.424 -17.948 -4.231 1.00 92.50 463 MET A C 1
ATOM 3710 O O . MET A 1 463 ? -19.564 -17.911 -4.692 1.00 92.50 463 MET A O 1
ATOM 3714 N N . GLU A 1 464 ? -17.744 -19.084 -4.058 1.00 90.50 464 GLU A N 1
ATOM 3715 C CA . GLU A 1 464 ? -18.216 -20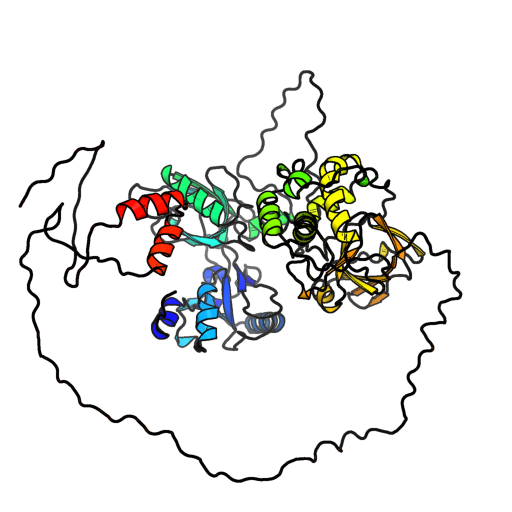.417 -4.479 1.00 90.50 464 GLU A CA 1
ATOM 3716 C C . GLU A 1 464 ? -18.406 -20.548 -6.011 1.00 90.50 464 GLU A C 1
ATOM 3718 O O . GLU A 1 464 ? -19.202 -21.349 -6.503 1.00 90.50 464 GLU A O 1
ATOM 3723 N N . THR A 1 465 ? -17.642 -19.781 -6.800 1.00 92.94 465 THR A N 1
ATOM 3724 C CA . THR A 1 465 ? -17.715 -19.857 -8.265 1.00 92.94 465 THR A CA 1
ATOM 3725 C C . THR A 1 465 ? -16.999 -21.103 -8.788 1.00 92.94 465 THR A C 1
ATOM 3727 O O . THR A 1 465 ? -15.784 -21.257 -8.644 1.00 92.94 465 THR A O 1
ATOM 3730 N N . LYS A 1 466 ? -17.752 -21.989 -9.447 1.00 93.75 466 LYS A N 1
ATOM 3731 C CA . LYS A 1 466 ? -17.231 -23.191 -10.114 1.00 93.75 466 LYS A CA 1
ATOM 3732 C C . LYS A 1 466 ? -16.614 -22.829 -11.463 1.00 93.75 466 LYS A C 1
ATOM 3734 O O . LYS A 1 466 ? -17.231 -22.136 -12.271 1.00 93.75 466 LYS A O 1
ATOM 3739 N N . LEU A 1 467 ? -15.415 -23.333 -11.729 1.00 94.69 467 LEU A N 1
ATOM 3740 C CA . LEU A 1 467 ? -14.611 -23.007 -12.906 1.00 94.69 467 LEU A CA 1
ATOM 3741 C C . LEU A 1 467 ? -14.105 -24.290 -13.575 1.00 94.69 467 LEU A C 1
ATOM 3743 O O . LEU A 1 467 ? -13.706 -25.233 -12.892 1.00 94.69 467 LEU A O 1
ATOM 3747 N N . ARG A 1 468 ? -14.105 -24.323 -14.913 1.00 95.56 468 ARG A N 1
ATOM 3748 C CA . ARG A 1 468 ? -13.486 -25.382 -15.725 1.00 95.56 468 ARG A CA 1
ATOM 3749 C C . ARG A 1 468 ? -12.286 -24.837 -16.491 1.00 95.56 468 ARG A C 1
ATOM 3751 O O . ARG A 1 468 ? -12.413 -23.828 -17.181 1.00 95.56 468 ARG A O 1
ATOM 3758 N N . VAL A 1 469 ? -11.156 -25.535 -16.449 1.00 95.50 469 VAL A N 1
ATOM 3759 C CA . VAL A 1 469 ? -9.969 -25.203 -17.250 1.00 95.50 469 VAL A CA 1
ATOM 3760 C C . VAL A 1 469 ? -10.199 -25.602 -18.712 1.00 95.50 469 VAL A C 1
ATOM 3762 O O . VAL A 1 469 ? -10.344 -26.781 -19.036 1.00 95.50 469 VAL A O 1
ATOM 3765 N N . ARG A 1 470 ? -10.248 -24.619 -19.616 1.00 92.75 470 ARG A N 1
ATOM 3766 C CA . ARG A 1 470 ? -10.535 -24.804 -21.053 1.00 92.75 470 ARG A CA 1
ATOM 3767 C C . ARG A 1 470 ? -9.360 -25.407 -21.827 1.00 92.75 470 ARG A C 1
ATOM 3769 O O . ARG A 1 470 ? -9.564 -26.212 -22.739 1.00 92.75 470 ARG A O 1
ATOM 3776 N N . SER A 1 471 ? -8.134 -25.035 -21.471 1.00 89.88 471 SER A N 1
ATOM 3777 C CA . SER A 1 471 ? -6.899 -25.470 -22.129 1.00 89.88 471 SER A CA 1
ATOM 3778 C C . SER A 1 471 ? -5.755 -25.593 -21.129 1.00 89.88 471 SER A C 1
ATOM 3780 O O . SER A 1 471 ? -5.760 -24.918 -20.104 1.00 89.88 471 SER A O 1
ATOM 3782 N N . ASN A 1 472 ? -4.726 -26.375 -21.469 1.00 91.25 472 ASN A N 1
ATOM 3783 C CA . ASN A 1 472 ? -3.443 -26.294 -20.769 1.00 91.25 472 ASN A CA 1
ATOM 3784 C C . ASN A 1 472 ? -2.924 -24.848 -20.831 1.00 91.25 472 ASN A C 1
ATOM 3786 O O . ASN A 1 472 ? -3.161 -24.149 -21.825 1.00 91.25 472 ASN A O 1
ATOM 3790 N N . ALA A 1 473 ? -2.219 -24.409 -19.791 1.00 91.75 473 ALA A N 1
ATOM 3791 C CA . ALA A 1 473 ? -1.731 -23.039 -19.697 1.00 91.75 473 ALA A CA 1
ATOM 3792 C C . ALA A 1 473 ? -0.771 -22.680 -20.849 1.00 91.75 473 ALA A C 1
ATOM 3794 O O . ALA A 1 473 ? 0.213 -23.379 -21.106 1.00 91.75 473 ALA A O 1
ATOM 3795 N N . MET A 1 474 ? -1.019 -21.555 -21.524 1.00 93.31 474 MET A N 1
ATOM 3796 C CA . MET A 1 474 ? -0.111 -21.032 -22.546 1.00 93.31 474 MET A CA 1
ATOM 3797 C C . MET A 1 474 ? 1.110 -20.412 -21.862 1.00 93.31 474 MET A C 1
ATOM 3799 O O . MET A 1 474 ? 0.971 -19.445 -21.114 1.00 93.31 474 MET A O 1
ATOM 3803 N N . LYS A 1 475 ? 2.312 -20.931 -22.133 1.00 92.44 475 LYS A N 1
ATOM 3804 C CA . LYS A 1 475 ? 3.570 -20.411 -21.572 1.00 92.44 475 LYS A CA 1
ATOM 3805 C C . LYS A 1 475 ? 4.326 -19.622 -22.652 1.00 92.44 475 LYS A C 1
ATOM 3807 O O . LYS A 1 475 ? 4.722 -20.197 -23.663 1.00 92.44 475 LYS A O 1
ATOM 3812 N N . HIS A 1 476 ? 4.509 -18.312 -22.462 1.00 87.94 476 HIS A N 1
ATOM 3813 C CA . HIS A 1 476 ? 5.200 -17.428 -23.414 1.00 87.94 476 HIS A CA 1
ATOM 3814 C C . HIS A 1 476 ? 6.159 -16.475 -22.687 1.00 87.94 476 HIS A C 1
ATOM 3816 O O . HIS A 1 476 ? 5.732 -15.545 -22.004 1.00 87.94 476 HIS A O 1
ATOM 3822 N N . GLY A 1 477 ? 7.468 -16.710 -22.819 1.00 89.38 477 GLY A N 1
ATOM 3823 C CA . GLY A 1 477 ? 8.474 -16.007 -22.018 1.00 89.38 477 GLY A CA 1
ATOM 3824 C C . GLY A 1 477 ? 8.211 -16.209 -20.522 1.00 89.38 477 GLY A C 1
ATOM 3825 O O . GLY A 1 477 ? 8.031 -17.341 -20.068 1.00 89.38 477 GLY A O 1
ATOM 3826 N N . ASN A 1 478 ? 8.121 -15.110 -19.775 1.00 89.62 478 ASN A N 1
ATOM 3827 C CA . ASN A 1 478 ? 7.751 -15.127 -18.359 1.00 89.62 478 ASN A CA 1
ATOM 3828 C C . ASN A 1 478 ? 6.228 -15.239 -18.127 1.00 89.62 478 ASN A C 1
ATOM 3830 O O . ASN A 1 478 ? 5.806 -15.632 -17.044 1.00 89.62 478 ASN A O 1
ATOM 3834 N N . LEU A 1 479 ? 5.384 -14.972 -19.128 1.00 89.94 479 LEU A N 1
ATOM 3835 C CA . LEU A 1 479 ? 3.933 -15.025 -18.956 1.00 89.94 479 LEU A CA 1
ATOM 3836 C C . LEU A 1 479 ? 3.398 -16.464 -18.995 1.00 89.94 479 LEU A C 1
ATOM 3838 O O . LEU A 1 479 ? 3.840 -17.308 -19.788 1.00 89.94 479 LEU A O 1
ATOM 3842 N N . ARG A 1 480 ? 2.399 -16.728 -18.156 1.00 93.19 480 ARG A N 1
ATOM 3843 C CA . ARG A 1 480 ? 1.504 -17.885 -18.203 1.00 93.19 480 ARG A CA 1
ATOM 3844 C C . ARG A 1 480 ? 0.083 -17.387 -18.383 1.00 93.19 480 ARG A C 1
ATOM 3846 O O . ARG A 1 480 ? -0.331 -16.509 -17.637 1.00 93.19 480 ARG A O 1
ATOM 3853 N N . VAL A 1 481 ? -0.670 -17.946 -19.323 1.00 94.06 481 VAL A N 1
ATOM 3854 C CA . VAL A 1 481 ? -2.097 -17.633 -19.479 1.00 94.06 481 VAL A CA 1
ATOM 3855 C C . VAL A 1 481 ? -2.924 -18.883 -19.219 1.00 94.06 481 VAL A C 1
ATOM 3857 O O . VAL A 1 481 ? -2.758 -19.889 -19.910 1.00 94.06 481 VAL A O 1
ATOM 3860 N N . ILE A 1 482 ? -3.802 -18.812 -18.221 1.00 95.06 482 ILE A N 1
ATOM 3861 C CA . ILE A 1 482 ? -4.736 -19.877 -17.843 1.00 95.06 482 ILE A CA 1
ATOM 3862 C C . ILE A 1 482 ? -6.131 -19.468 -18.317 1.00 95.06 482 ILE A C 1
ATOM 3864 O O . ILE A 1 482 ? -6.613 -18.385 -17.986 1.00 95.06 482 ILE A O 1
ATOM 3868 N N . HIS A 1 483 ? -6.780 -20.332 -19.097 1.00 96.38 483 HIS A N 1
ATOM 3869 C CA . HIS A 1 483 ? -8.114 -20.089 -19.648 1.00 96.38 483 HIS A CA 1
ATOM 3870 C C . HIS A 1 483 ? -9.162 -20.858 -18.841 1.00 96.38 483 HIS A C 1
ATOM 3872 O O . HIS A 1 483 ? -9.170 -22.091 -18.839 1.00 96.38 483 HIS A O 1
ATOM 3878 N N . LEU A 1 484 ? -10.040 -20.127 -18.155 1.00 96.25 484 LEU A N 1
ATOM 3879 C CA . LEU A 1 484 ? -11.122 -20.669 -17.333 1.00 96.25 484 LEU A CA 1
ATOM 3880 C C . LEU A 1 484 ? -12.495 -20.356 -17.944 1.00 96.25 484 LEU A C 1
ATOM 3882 O O . LEU A 1 484 ? -12.676 -19.331 -18.595 1.00 96.25 484 LEU A O 1
ATOM 3886 N N . LEU A 1 485 ? -13.469 -21.225 -17.683 1.00 96.81 485 LEU A N 1
ATOM 3887 C CA . LEU A 1 485 ? -14.896 -21.035 -17.956 1.00 96.81 485 LEU A CA 1
ATOM 3888 C C . LEU A 1 485 ? -15.682 -21.124 -16.649 1.00 96.81 485 LEU A C 1
ATOM 3890 O O . LEU A 1 485 ? -15.542 -22.114 -15.934 1.00 96.81 485 LEU A O 1
ATOM 3894 N N . GLU A 1 486 ? -16.564 -20.163 -16.384 1.00 96.50 486 GLU A N 1
ATOM 3895 C CA . GLU A 1 486 ? -17.552 -20.263 -15.308 1.00 96.50 486 GLU A CA 1
ATOM 3896 C C . GLU A 1 486 ? -18.588 -21.361 -15.610 1.00 96.50 486 GLU A C 1
ATOM 3898 O O . GLU A 1 486 ? -19.284 -21.334 -16.629 1.00 96.50 486 GLU A O 1
ATOM 3903 N N . ILE A 1 487 ? -18.703 -22.341 -14.713 1.00 94.19 487 ILE A N 1
ATOM 3904 C CA . ILE A 1 487 ? -19.718 -23.395 -14.791 1.00 94.19 487 ILE A CA 1
ATOM 3905 C C . ILE A 1 487 ? -20.991 -22.878 -14.125 1.00 94.19 487 ILE A C 1
ATOM 3907 O O . ILE A 1 487 ? -20.981 -22.525 -12.949 1.00 94.19 487 ILE A O 1
ATOM 3911 N N . THR A 1 488 ? -22.099 -22.884 -14.864 1.00 86.62 488 THR A N 1
ATOM 3912 C CA . THR A 1 488 ? -23.407 -22.440 -14.366 1.00 86.62 488 THR A CA 1
ATOM 3913 C C . THR A 1 488 ? -24.426 -23.572 -14.406 1.00 86.62 488 THR A C 1
ATOM 3915 O O . THR A 1 488 ? -24.397 -24.416 -15.307 1.00 86.62 488 THR A O 1
ATOM 3918 N N . ASP A 1 489 ? -25.335 -23.582 -13.427 1.00 66.06 489 ASP A N 1
ATOM 3919 C CA . ASP A 1 489 ? -26.399 -24.582 -13.281 1.00 66.06 489 ASP A CA 1
ATOM 3920 C C . ASP A 1 489 ? -27.472 -24.385 -14.376 1.00 66.06 489 ASP A C 1
ATOM 3922 O O . ASP A 1 489 ? -28.533 -23.800 -14.162 1.00 66.06 489 ASP A O 1
ATOM 3926 N N . GLY A 1 490 ? -27.142 -24.821 -15.593 1.00 55.12 490 GLY A N 1
ATOM 3927 C CA . GLY A 1 490 ? -27.945 -24.625 -16.804 1.00 55.12 490 GLY A CA 1
ATOM 3928 C C . GLY A 1 490 ? -27.228 -24.924 -18.128 1.00 55.12 490 GLY A C 1
ATOM 3929 O O . GLY A 1 490 ? -27.875 -24.895 -19.173 1.00 55.12 490 GLY A O 1
ATOM 3930 N N . VAL A 1 491 ? -25.921 -25.221 -18.115 1.00 44.16 491 VAL A N 1
ATOM 3931 C CA . VAL A 1 491 ? -25.167 -25.647 -19.308 1.00 44.16 491 VAL A CA 1
ATOM 3932 C C . VAL A 1 491 ? -24.841 -27.139 -19.208 1.00 44.16 491 VAL A C 1
ATOM 3934 O O . VAL A 1 491 ? -23.916 -27.531 -18.497 1.00 44.16 491 VAL A O 1
ATOM 3937 N N . GLU A 1 492 ? -25.601 -27.969 -19.929 1.00 38.56 492 GLU A N 1
ATOM 3938 C CA . GLU A 1 492 ? -25.252 -29.380 -20.161 1.00 38.56 492 GLU A CA 1
ATOM 3939 C C . GLU A 1 492 ? -23.900 -29.506 -20.887 1.00 38.56 492 GLU A C 1
ATOM 3941 O O . GLU A 1 492 ? -23.427 -28.568 -21.535 1.00 38.56 492 GLU A O 1
ATOM 3946 N N . GLU A 1 493 ? -23.260 -30.673 -20.787 1.00 39.38 493 GLU A N 1
ATOM 3947 C CA . GLU A 1 493 ? -21.930 -30.901 -21.359 1.00 39.38 493 GLU A CA 1
ATOM 3948 C C . GLU A 1 493 ? -21.932 -30.843 -22.893 1.00 39.38 493 GLU A C 1
ATOM 3950 O O . GLU A 1 493 ? -22.155 -31.833 -23.593 1.00 39.38 493 GLU A O 1
ATOM 3955 N N . VAL A 1 494 ? -21.611 -29.667 -23.437 1.00 36.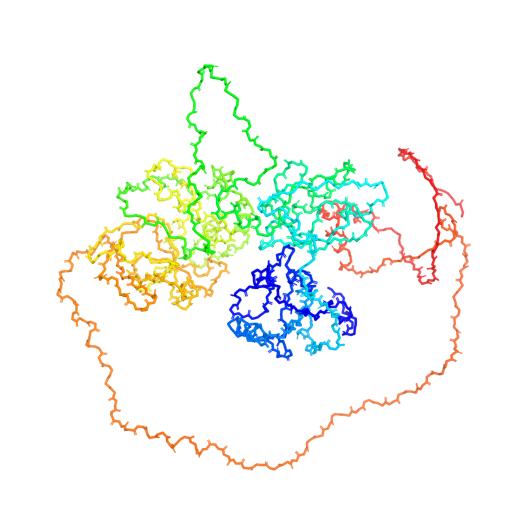09 494 VAL A N 1
ATOM 3956 C CA . VAL A 1 494 ? -21.298 -29.514 -24.858 1.00 36.09 494 VAL A CA 1
ATOM 3957 C C . VAL A 1 494 ? -20.026 -30.307 -25.159 1.00 36.09 494 VAL A C 1
ATOM 3959 O O . VAL A 1 494 ? -18.917 -29.899 -24.812 1.00 36.09 494 VAL A O 1
ATOM 3962 N N . SER A 1 495 ? -20.213 -31.456 -25.809 1.00 33.47 495 SER A N 1
ATOM 3963 C CA . SER A 1 495 ? -19.141 -32.324 -26.314 1.00 33.47 495 SER A CA 1
ATOM 3964 C C . SER A 1 495 ? -18.124 -31.568 -27.204 1.00 33.47 495 SER A C 1
ATOM 3966 O O . SER A 1 495 ? -18.436 -30.472 -27.676 1.00 33.47 495 SER A O 1
ATOM 3968 N N . PRO A 1 496 ? -16.939 -32.140 -27.518 1.00 35.41 496 PRO A N 1
ATOM 3969 C CA . PRO A 1 496 ? -15.840 -31.452 -28.228 1.00 35.41 496 PRO A CA 1
ATOM 3970 C C . PRO A 1 496 ? -16.105 -30.952 -29.670 1.00 35.41 496 PRO A C 1
ATOM 3972 O O . PRO A 1 496 ? -15.167 -30.652 -30.401 1.00 35.41 496 PRO A O 1
ATOM 3975 N N . ALA A 1 497 ? -17.359 -30.878 -30.119 1.00 32.84 497 ALA A N 1
ATOM 3976 C CA . ALA A 1 497 ? -17.756 -30.531 -31.481 1.00 32.84 497 ALA A CA 1
ATOM 3977 C C . ALA A 1 497 ? -17.892 -29.016 -31.764 1.00 32.84 497 ALA A C 1
ATOM 3979 O O . ALA A 1 497 ? -18.160 -28.649 -32.908 1.00 32.84 497 ALA A O 1
ATOM 3980 N N . MET A 1 498 ? -17.730 -28.127 -30.771 1.00 34.84 498 MET A N 1
ATOM 3981 C CA . MET A 1 498 ? -17.935 -26.673 -30.946 1.00 34.84 498 MET A CA 1
ATOM 3982 C C . MET A 1 498 ? -16.672 -25.821 -31.175 1.00 34.84 498 MET A C 1
ATOM 3984 O O . MET A 1 498 ? -16.804 -24.631 -31.466 1.00 34.84 498 MET A O 1
ATOM 3988 N N . ASP A 1 499 ? -15.473 -26.412 -31.194 1.00 34.84 499 ASP A N 1
ATOM 3989 C CA . ASP A 1 499 ? -14.205 -25.702 -31.476 1.00 34.84 499 ASP A CA 1
ATOM 3990 C C . ASP A 1 499 ? -14.126 -25.088 -32.902 1.00 34.84 499 ASP A C 1
ATOM 3992 O O . ASP A 1 499 ? -13.196 -24.350 -33.224 1.00 34.84 499 ASP A O 1
ATOM 3996 N N . ALA A 1 500 ? -15.111 -25.347 -33.772 1.00 34.62 500 ALA A N 1
ATOM 3997 C CA . ALA A 1 500 ? -15.153 -24.844 -35.148 1.00 34.62 500 ALA A CA 1
ATOM 3998 C C . ALA A 1 500 ? -15.730 -23.418 -35.307 1.00 34.62 500 ALA A C 1
ATOM 4000 O O . ALA A 1 500 ? -15.477 -22.766 -36.322 1.00 34.62 500 ALA A O 1
ATOM 4001 N N . ALA A 1 501 ? -16.518 -22.918 -34.347 1.00 33.22 501 ALA A N 1
ATOM 4002 C CA . ALA A 1 501 ? -17.376 -21.744 -34.568 1.00 33.22 501 ALA A CA 1
ATOM 4003 C C . ALA A 1 501 ? -16.642 -20.385 -34.562 1.00 33.22 501 ALA A C 1
ATOM 4005 O O . ALA A 1 501 ? -17.110 -19.436 -35.190 1.00 33.22 501 ALA A O 1
ATOM 4006 N N . CYS A 1 502 ? -15.490 -20.276 -33.890 1.00 30.73 502 CYS A N 1
ATOM 4007 C CA . CYS A 1 502 ? -14.780 -18.999 -33.709 1.00 30.73 502 CYS A CA 1
ATOM 4008 C C . CYS A 1 502 ? -13.693 -18.717 -34.775 1.00 30.73 502 CYS A C 1
ATOM 4010 O O . CYS A 1 502 ? -12.976 -17.725 -34.691 1.00 30.73 502 CYS A O 1
ATOM 4012 N N . ILE A 1 503 ? -13.556 -19.579 -35.793 1.00 34.28 503 ILE A N 1
ATOM 4013 C CA . ILE A 1 503 ? -12.499 -19.478 -36.824 1.00 34.28 503 ILE A CA 1
ATOM 4014 C C . ILE A 1 503 ? -13.033 -18.929 -38.169 1.00 34.28 503 ILE A C 1
ATOM 4016 O O . ILE A 1 503 ? -12.256 -18.543 -39.045 1.00 34.28 503 ILE A O 1
ATOM 4020 N N . THR A 1 504 ? -14.357 -18.820 -38.351 1.00 33.91 504 THR A N 1
ATOM 4021 C CA . THR A 1 504 ? -14.982 -18.455 -39.641 1.00 33.91 504 THR A CA 1
ATOM 4022 C C . THR A 1 504 ? -15.804 -17.162 -39.626 1.00 33.91 504 THR A C 1
ATOM 4024 O O . THR A 1 504 ? -16.891 -17.107 -40.195 1.00 33.91 504 THR A O 1
ATOM 4027 N N . SER A 1 505 ? -15.259 -16.084 -39.059 1.00 30.38 505 SER A N 1
ATOM 4028 C CA . SER A 1 505 ? -15.788 -14.713 -39.193 1.00 30.38 505 SER A CA 1
ATOM 4029 C C . SER A 1 505 ? -14.791 -13.776 -39.894 1.00 30.38 505 SER A C 1
ATOM 4031 O O . SER A 1 505 ? -14.453 -12.709 -39.393 1.00 30.38 505 SER A O 1
ATOM 4033 N N . LYS A 1 506 ? -14.312 -14.154 -41.091 1.00 26.88 506 LYS A N 1
ATOM 4034 C CA . LYS A 1 506 ? -13.471 -13.274 -41.930 1.00 26.88 506 LYS A CA 1
ATOM 4035 C C . LYS A 1 506 ? -14.225 -11.982 -42.294 1.00 26.88 506 LYS A C 1
ATOM 4037 O O . LYS A 1 506 ? -15.185 -12.070 -43.064 1.00 26.88 506 LYS A O 1
ATOM 4042 N N . PRO A 1 507 ? -13.753 -10.783 -41.904 1.00 29.41 507 PRO A N 1
ATOM 4043 C CA . PRO A 1 507 ? -14.144 -9.555 -42.579 1.00 29.41 507 PRO A CA 1
ATOM 4044 C C . PRO A 1 507 ? -13.508 -9.575 -43.974 1.00 29.41 507 PRO A C 1
ATOM 4046 O O . PRO A 1 507 ? -12.294 -9.743 -44.115 1.00 29.41 507 PRO A O 1
ATOM 4049 N N . SER A 1 508 ? -14.310 -9.441 -45.027 1.00 28.97 508 SER A N 1
ATOM 4050 C CA . SER A 1 508 ? -13.813 -9.457 -46.405 1.00 28.97 508 SER A CA 1
ATOM 4051 C C . SER A 1 508 ? -13.037 -8.173 -46.721 1.00 28.97 508 SER A C 1
ATOM 4053 O O . SER A 1 508 ? -13.639 -7.148 -47.041 1.00 28.97 508 SER A O 1
ATOM 4055 N N . ILE A 1 509 ? -11.703 -8.226 -46.643 1.00 28.88 509 ILE A N 1
ATOM 4056 C CA . ILE A 1 509 ? -10.813 -7.111 -47.002 1.00 28.88 509 ILE A CA 1
ATOM 4057 C C . ILE A 1 509 ? -10.977 -6.785 -48.501 1.00 28.88 509 ILE A C 1
ATOM 4059 O O . ILE A 1 509 ? -10.682 -7.646 -49.335 1.00 28.88 509 ILE A O 1
ATOM 4063 N N . PRO A 1 510 ? -11.377 -5.557 -48.886 1.00 29.58 510 PRO A N 1
ATOM 4064 C CA . PRO A 1 510 ? -11.398 -5.148 -50.287 1.00 29.58 510 PRO A CA 1
ATOM 4065 C C . PRO A 1 510 ? -9.964 -4.976 -50.806 1.00 29.58 510 PRO A C 1
ATOM 4067 O O . PRO A 1 510 ? -9.255 -4.042 -50.433 1.00 29.58 510 PRO A O 1
ATOM 4070 N N . THR A 1 511 ? -9.514 -5.878 -51.677 1.00 32.94 511 THR A N 1
ATOM 4071 C CA . THR A 1 511 ? -8.132 -5.893 -52.173 1.00 32.94 511 THR A CA 1
ATOM 4072 C C . THR A 1 511 ? -7.843 -4.740 -53.140 1.00 32.94 511 THR A C 1
ATOM 4074 O O . THR A 1 511 ? -8.084 -4.849 -54.344 1.00 32.94 511 THR A O 1
ATOM 4077 N N . LYS A 1 512 ? -7.245 -3.656 -52.631 1.00 33.12 512 LYS A N 1
ATOM 4078 C CA . LYS A 1 512 ? -6.438 -2.705 -53.415 1.00 33.12 512 LYS A CA 1
ATOM 4079 C C . LYS A 1 512 ? -5.152 -2.358 -52.650 1.00 33.12 512 LYS A C 1
ATOM 4081 O O . LYS A 1 512 ? -5.227 -2.139 -51.443 1.00 33.12 512 LYS A O 1
ATOM 4086 N N . PRO A 1 513 ? -3.981 -2.299 -53.311 1.00 27.88 513 PRO A N 1
ATOM 4087 C CA . PRO A 1 513 ? -2.722 -1.987 -52.641 1.00 27.88 513 PRO A CA 1
ATOM 4088 C C . PRO A 1 513 ? -2.684 -0.508 -52.232 1.00 27.88 513 PRO A C 1
ATOM 4090 O O . PRO A 1 513 ? -2.718 0.380 -53.085 1.00 27.88 513 PRO A O 1
ATOM 4093 N N . PHE A 1 514 ? -2.604 -0.234 -50.929 1.00 29.86 514 PHE A N 1
ATOM 4094 C CA . PHE A 1 514 ? -2.478 1.131 -50.422 1.00 29.86 514 PHE A CA 1
ATOM 4095 C C . PHE A 1 514 ? -1.010 1.573 -50.468 1.00 29.86 514 PHE A C 1
ATOM 4097 O O . PHE A 1 514 ? -0.185 1.124 -49.675 1.00 29.86 514 PHE A O 1
ATOM 4104 N N . ASN A 1 515 ? -0.668 2.423 -51.437 1.00 31.89 515 ASN A N 1
ATOM 4105 C CA . ASN A 1 515 ? 0.707 2.859 -51.663 1.00 31.89 515 ASN A CA 1
ATOM 4106 C C . ASN A 1 515 ? 1.099 3.981 -50.680 1.00 31.89 515 ASN A C 1
ATOM 4108 O O . ASN A 1 515 ? 0.504 5.061 -50.687 1.00 31.89 515 ASN A O 1
ATOM 4112 N N . ALA A 1 516 ? 2.118 3.739 -49.850 1.00 29.45 516 ALA A N 1
ATOM 4113 C CA . ALA A 1 516 ? 2.554 4.603 -48.748 1.00 29.45 516 ALA A CA 1
ATOM 4114 C C . ALA A 1 516 ? 3.330 5.861 -49.208 1.00 29.45 516 ALA A C 1
ATOM 4116 O O . ALA A 1 516 ? 4.405 6.177 -48.706 1.00 29.45 516 ALA A O 1
ATOM 4117 N N . SER A 1 517 ? 2.818 6.580 -50.209 1.00 32.75 517 SER A N 1
ATOM 4118 C CA . SER A 1 517 ? 3.482 7.750 -50.812 1.00 32.75 517 SER A CA 1
ATOM 4119 C C . SER A 1 517 ? 2.524 8.872 -51.242 1.00 32.75 517 SER A C 1
ATOM 4121 O O . SER A 1 517 ? 2.951 9.808 -51.916 1.00 32.75 517 SER A O 1
ATOM 4123 N N . GLN A 1 518 ? 1.236 8.819 -50.862 1.00 34.84 518 GLN A N 1
ATOM 4124 C CA . GLN A 1 518 ? 0.217 9.742 -51.395 1.00 34.84 518 GLN A CA 1
ATOM 4125 C C . GLN A 1 518 ? -0.690 10.441 -50.359 1.00 34.84 518 GLN A C 1
ATOM 4127 O O . GLN A 1 518 ? -1.769 10.908 -50.708 1.00 34.84 518 GLN A O 1
ATOM 4132 N N . LEU A 1 519 ? -0.234 10.603 -49.109 1.00 29.12 519 LEU A N 1
ATOM 4133 C CA . LEU A 1 519 ? -0.839 11.552 -48.147 1.00 29.12 519 LEU A CA 1
ATOM 4134 C C . LEU A 1 519 ? 0.099 12.684 -47.681 1.00 29.12 519 LEU A C 1
ATOM 4136 O O . LEU A 1 519 ? -0.306 13.552 -46.914 1.00 29.12 519 LEU A O 1
ATOM 4140 N N . LEU A 1 520 ? 1.309 12.773 -48.243 1.00 32.00 520 LEU A N 1
ATOM 4141 C CA . LEU A 1 520 ? 2.196 13.939 -48.126 1.00 32.00 520 LEU A CA 1
ATOM 4142 C C . LEU A 1 520 ? 2.015 14.896 -49.322 1.00 32.00 520 LEU A C 1
ATOM 4144 O O . LEU A 1 520 ? 2.939 15.042 -50.122 1.00 32.00 520 LEU A O 1
ATOM 4148 N N . LYS A 1 521 ? 0.824 15.514 -49.485 1.00 34.81 521 LYS A N 1
ATOM 4149 C CA . LYS A 1 521 ? 0.600 16.626 -50.455 1.00 34.81 521 LYS A CA 1
ATOM 4150 C C . LYS A 1 521 ? -0.725 17.422 -50.358 1.00 34.81 521 LYS A C 1
ATOM 4152 O O . LYS A 1 521 ? -1.261 17.846 -51.374 1.00 34.81 521 LYS A O 1
ATOM 4157 N N . SER A 1 522 ? -1.227 17.725 -49.157 1.00 27.34 522 SER A N 1
ATOM 4158 C CA . SER A 1 522 ? -2.078 18.917 -48.919 1.00 27.34 522 SER A CA 1
ATOM 4159 C C . SER A 1 522 ? -2.143 19.219 -47.411 1.00 27.34 522 SER A C 1
ATOM 4161 O O . SER A 1 522 ? -2.232 18.275 -46.638 1.00 27.34 522 SER A O 1
ATOM 4163 N N . LYS A 1 523 ? -2.098 20.461 -46.912 1.00 28.67 523 LYS A N 1
ATOM 4164 C CA . LYS A 1 523 ? -2.131 21.773 -47.582 1.00 28.67 523 LYS A CA 1
ATOM 4165 C C . LYS A 1 523 ? -0.968 22.646 -47.084 1.00 28.67 523 LYS A C 1
ATOM 4167 O O . LYS A 1 523 ? -0.972 23.051 -45.929 1.00 28.67 523 LYS A O 1
ATOM 4172 N N . TYR A 1 524 ? -0.042 23.010 -47.969 1.00 23.59 524 TYR A N 1
ATOM 4173 C CA . TYR A 1 524 ? 0.724 24.250 -47.821 1.00 23.59 524 TYR A CA 1
ATOM 4174 C C . TYR A 1 524 ? 0.122 25.259 -48.798 1.00 23.59 524 TYR A C 1
ATOM 4176 O O . TYR A 1 524 ? 0.283 25.124 -50.008 1.00 23.59 524 TYR A O 1
ATOM 4184 N N . VAL A 1 525 ? -0.592 26.250 -48.269 1.00 28.67 525 VAL A N 1
ATOM 4185 C CA . VAL A 1 525 ? -0.862 27.505 -48.976 1.00 28.67 525 VAL A CA 1
ATOM 4186 C C . VAL A 1 525 ? -0.133 28.577 -48.187 1.00 28.67 525 VAL A C 1
ATOM 4188 O O . VAL A 1 525 ? -0.373 28.748 -46.994 1.00 28.67 525 VAL A O 1
ATOM 4191 N N . SER A 1 526 ? 0.808 29.243 -48.843 1.00 30.50 526 SER A N 1
ATOM 4192 C CA . SER A 1 526 ? 1.582 30.337 -48.269 1.00 30.50 526 SER A CA 1
ATOM 4193 C C . SER A 1 526 ? 0.676 31.491 -47.849 1.00 30.50 526 SER A C 1
ATOM 4195 O O . SER A 1 526 ? -0.130 31.950 -48.656 1.00 30.50 526 SER A O 1
ATOM 4197 N N . ASN A 1 527 ? 0.890 32.031 -46.653 1.00 28.56 527 ASN A N 1
ATOM 4198 C CA . ASN A 1 527 ? 0.551 33.417 -46.353 1.00 28.56 527 ASN A CA 1
ATOM 4199 C C . ASN A 1 527 ? 1.691 34.063 -45.563 1.00 28.56 527 ASN A C 1
ATOM 4201 O O . ASN A 1 527 ? 2.330 33.420 -44.731 1.00 28.56 527 ASN A O 1
ATOM 4205 N N . VAL A 1 528 ? 1.979 35.316 -45.906 1.00 30.17 528 VAL A N 1
ATOM 4206 C CA . VAL A 1 528 ? 3.152 36.069 -45.447 1.00 30.17 528 VAL A CA 1
ATOM 4207 C C . VAL A 1 528 ? 2.800 36.898 -44.207 1.00 30.17 528 VAL A C 1
ATOM 4209 O O . VAL A 1 528 ? 1.643 37.240 -43.976 1.00 30.17 528 VAL A O 1
ATOM 4212 N N . LEU A 1 529 ? 3.817 37.205 -43.402 1.00 33.22 529 LEU A N 1
ATOM 4213 C CA . LEU A 1 529 ? 3.735 38.042 -42.206 1.00 33.22 529 LEU A CA 1
ATOM 4214 C C . LEU A 1 529 ? 3.095 39.417 -42.475 1.00 33.22 529 LEU A C 1
ATOM 4216 O O . LEU A 1 529 ? 3.633 40.213 -43.241 1.00 33.22 529 LEU A O 1
ATOM 4220 N N . THR A 1 530 ? 2.050 39.745 -41.714 1.00 29.44 530 THR A N 1
ATOM 4221 C CA . THR A 1 530 ? 1.706 41.128 -41.337 1.00 29.44 530 THR A CA 1
ATOM 4222 C C . THR A 1 530 ? 1.262 41.144 -39.869 1.00 29.44 530 THR A C 1
ATOM 4224 O O . THR A 1 530 ? 0.393 40.342 -39.515 1.00 29.44 530 THR A O 1
ATOM 4227 N N . PRO A 1 531 ? 1.816 42.009 -38.999 1.00 29.64 531 PRO A N 1
ATOM 4228 C CA . PRO A 1 531 ? 1.430 42.066 -37.590 1.00 29.64 531 PRO A CA 1
ATOM 4229 C C . PRO A 1 531 ? 0.084 42.783 -37.389 1.00 29.64 531 PRO A C 1
ATOM 4231 O O . PRO A 1 531 ? -0.255 43.708 -38.128 1.00 29.64 531 PRO A O 1
ATOM 4234 N N . LYS A 1 532 ? -0.663 42.394 -36.347 1.00 29.64 532 LYS A N 1
ATOM 4235 C CA . LYS A 1 532 ? -1.792 43.170 -35.798 1.00 29.64 532 LYS A CA 1
ATOM 4236 C C . LYS A 1 532 ? -1.415 43.793 -34.438 1.00 29.64 532 LYS A C 1
ATOM 4238 O O . LYS A 1 532 ? -0.471 43.305 -33.821 1.00 29.64 532 LYS A O 1
ATOM 4243 N N . PRO A 1 533 ? -2.093 44.875 -34.000 1.00 29.58 533 PRO A N 1
ATOM 4244 C CA . PRO A 1 533 ? -1.546 45.783 -32.987 1.00 29.58 533 PRO A CA 1
ATOM 4245 C C . PRO A 1 533 ? -1.662 45.289 -31.541 1.00 29.58 533 PRO A C 1
ATOM 4247 O O . PRO A 1 533 ? -2.548 44.503 -31.209 1.00 29.58 533 PRO A O 1
ATOM 4250 N N . GLU A 1 534 ? -0.807 45.842 -30.679 1.00 31.84 534 GLU A N 1
ATOM 4251 C CA . GLU A 1 534 ? -0.934 45.765 -29.219 1.00 31.84 534 GLU A CA 1
ATOM 4252 C C . GLU A 1 534 ? -2.167 46.551 -28.713 1.00 31.84 534 GLU A C 1
ATOM 4254 O O . GLU A 1 534 ? -2.547 47.558 -29.322 1.00 31.84 534 GLU A O 1
ATOM 4259 N N . PRO A 1 535 ? -2.780 46.153 -27.580 1.00 36.53 535 PRO A N 1
ATOM 4260 C CA . PRO A 1 535 ? -3.687 47.022 -26.832 1.00 36.53 535 PRO A CA 1
ATOM 4261 C C . PRO A 1 535 ? -2.918 48.197 -26.183 1.00 36.53 535 PRO A C 1
ATOM 4263 O O . PRO A 1 535 ? -1.724 48.070 -25.901 1.00 36.53 535 PRO A O 1
ATOM 4266 N N . PRO A 1 536 ? -3.572 49.346 -25.928 1.00 32.41 536 PRO A N 1
ATOM 4267 C CA . PRO A 1 536 ? -2.896 50.548 -25.445 1.00 32.41 536 PRO A CA 1
ATOM 4268 C C . PRO A 1 536 ? -2.364 50.402 -24.012 1.00 32.41 536 PRO A C 1
ATOM 4270 O O . PRO A 1 536 ? -3.004 49.810 -23.142 1.00 32.41 536 PRO A O 1
ATOM 4273 N N . LYS A 1 537 ? -1.200 51.010 -23.762 1.00 29.88 537 LYS A N 1
ATOM 4274 C CA . LYS A 1 537 ? -0.607 51.151 -22.426 1.00 29.88 537 LYS A CA 1
ATOM 4275 C C . LYS A 1 537 ? -1.375 52.207 -21.616 1.00 29.88 537 LYS A C 1
ATOM 4277 O O . LYS A 1 537 ? -1.604 53.289 -22.153 1.00 29.88 537 LYS A O 1
ATOM 4282 N N . PRO A 1 538 ? -1.696 51.955 -20.334 1.00 29.08 538 PRO A N 1
ATOM 4283 C CA . PRO A 1 538 ? -1.955 53.023 -19.374 1.00 29.08 538 PRO A CA 1
ATOM 4284 C C . PRO A 1 538 ? -0.717 53.918 -19.224 1.00 29.08 538 PRO A C 1
ATOM 4286 O O . PRO A 1 538 ? 0.418 53.452 -19.362 1.00 29.08 538 PRO A O 1
ATOM 4289 N N . GLU A 1 539 ? -0.940 55.200 -18.962 1.00 28.91 539 GLU A N 1
ATOM 4290 C CA . GLU A 1 539 ? 0.113 56.215 -18.915 1.00 28.91 539 GLU A CA 1
ATOM 4291 C C . GLU A 1 539 ? 0.911 56.181 -17.601 1.00 28.91 539 GLU A C 1
ATOM 4293 O O . GLU A 1 539 ? 0.459 55.670 -16.574 1.00 28.91 539 GLU A O 1
ATOM 4298 N N . LEU A 1 540 ? 2.120 56.747 -17.636 1.00 29.61 540 LEU A N 1
ATOM 4299 C CA . LEU A 1 540 ? 2.916 57.007 -16.439 1.00 29.61 540 LEU A CA 1
ATOM 4300 C C . LEU A 1 540 ? 2.268 58.144 -15.638 1.00 29.61 540 LEU A C 1
ATOM 4302 O O . LEU A 1 540 ? 2.125 59.248 -16.158 1.00 29.61 540 LEU A O 1
ATOM 4306 N N . GLN A 1 541 ? 1.954 57.896 -14.366 1.00 27.38 541 GLN A N 1
ATOM 4307 C CA . GLN A 1 541 ? 1.832 58.959 -13.365 1.00 27.38 541 GLN A CA 1
ATOM 4308 C C . GLN A 1 541 ? 3.080 58.995 -12.477 1.00 27.38 541 GLN A C 1
ATOM 4310 O O . GLN A 1 541 ? 3.855 58.038 -12.418 1.00 27.38 541 GLN A O 1
ATOM 4315 N N . GLU A 1 542 ? 3.323 60.166 -11.900 1.00 26.83 542 GLU A N 1
ATOM 4316 C CA . GLU A 1 542 ? 4.668 60.648 -11.588 1.00 26.83 542 GLU A CA 1
ATOM 4317 C C . GLU A 1 542 ? 5.240 60.123 -10.262 1.00 26.83 542 GLU A C 1
ATOM 4319 O O . GLU A 1 542 ? 4.542 59.580 -9.404 1.00 26.83 542 GLU A O 1
ATOM 4324 N N . PHE A 1 543 ? 6.555 60.291 -10.099 1.00 28.11 543 PHE A N 1
ATOM 4325 C CA . PHE A 1 543 ? 7.271 59.937 -8.877 1.00 28.11 543 PHE A CA 1
ATOM 4326 C C . PHE A 1 543 ? 6.823 60.808 -7.694 1.00 28.11 543 PHE A C 1
ATOM 4328 O O . PHE A 1 543 ? 6.763 62.030 -7.804 1.00 28.11 543 PHE A O 1
ATOM 4335 N N . ALA A 1 544 ? 6.629 60.183 -6.531 1.00 24.23 544 ALA A N 1
ATOM 4336 C CA . ALA A 1 544 ? 6.646 60.874 -5.246 1.00 24.23 544 ALA A CA 1
ATOM 4337 C C . ALA A 1 544 ? 8.032 60.703 -4.602 1.00 24.23 544 ALA A C 1
ATOM 4339 O O . ALA A 1 544 ? 8.492 59.579 -4.391 1.00 24.23 544 ALA A O 1
ATOM 4340 N N . GLU A 1 545 ? 8.705 61.816 -4.315 1.00 27.47 545 GLU A N 1
ATOM 4341 C CA . GLU A 1 545 ? 10.047 61.841 -3.719 1.00 27.47 545 GLU A CA 1
ATOM 4342 C C . GLU A 1 545 ? 10.053 61.481 -2.215 1.00 27.47 545 GLU A C 1
ATOM 4344 O O . GLU A 1 545 ? 9.022 61.570 -1.538 1.00 27.47 545 GLU A O 1
ATOM 4349 N N . PRO A 1 546 ? 11.200 61.039 -1.660 1.00 30.08 546 PRO A N 1
ATOM 4350 C CA . PRO A 1 546 ? 11.264 60.552 -0.286 1.00 30.08 546 PRO A CA 1
ATOM 4351 C C . PRO A 1 546 ? 11.146 61.676 0.755 1.00 30.08 546 PRO A C 1
ATOM 4353 O O . PRO A 1 546 ? 12.040 62.507 0.889 1.00 30.08 546 PRO A O 1
ATOM 4356 N N . GLY A 1 547 ? 10.100 61.612 1.588 1.00 35.28 547 GLY A N 1
ATOM 4357 C CA . GLY A 1 547 ? 10.058 62.315 2.877 1.00 35.28 547 GLY A CA 1
ATOM 4358 C C . GLY A 1 547 ? 8.899 63.292 3.078 1.00 35.28 547 GLY A C 1
ATOM 4359 O O . GLY A 1 547 ? 9.113 64.495 3.178 1.00 35.28 547 GLY A O 1
ATOM 4360 N N . THR A 1 548 ? 7.681 62.780 3.271 1.00 26.36 548 THR A N 1
ATOM 4361 C CA . THR A 1 548 ? 6.614 63.521 3.972 1.00 26.36 548 THR A CA 1
ATOM 4362 C C . THR A 1 548 ? 5.982 62.649 5.056 1.00 26.36 548 THR A C 1
ATOM 4364 O O . THR A 1 548 ? 5.166 61.770 4.788 1.00 26.36 548 THR A O 1
ATOM 4367 N N . CYS A 1 549 ? 6.369 62.883 6.310 1.00 28.41 549 CYS A N 1
ATOM 4368 C CA . CYS A 1 549 ? 5.735 62.237 7.456 1.00 28.41 549 CYS A CA 1
ATOM 4369 C C . CYS A 1 549 ? 4.333 62.816 7.701 1.00 28.41 549 CYS A C 1
ATOM 4371 O O . CYS A 1 549 ? 4.125 64.027 7.612 1.00 28.41 549 CYS A O 1
ATOM 4373 N N . LYS A 1 550 ? 3.396 61.960 8.117 1.00 23.95 550 LYS A N 1
ATOM 4374 C CA . LYS A 1 550 ? 2.275 62.357 8.976 1.00 23.95 550 LYS A CA 1
ATOM 4375 C C . LYS A 1 550 ? 2.292 61.478 10.216 1.00 23.95 550 LYS A C 1
ATOM 4377 O O . LYS A 1 550 ? 2.419 60.261 10.116 1.00 23.95 550 LYS A O 1
ATOM 4382 N N . GLU A 1 551 ? 2.240 62.127 11.367 1.00 25.64 551 GLU A N 1
ATOM 4383 C CA . GLU A 1 551 ? 2.491 61.523 12.672 1.00 25.64 551 GLU A CA 1
ATOM 4384 C C . GLU A 1 551 ? 1.250 60.803 13.219 1.00 25.64 551 GLU A C 1
ATOM 4386 O O . GLU A 1 551 ? 0.113 61.123 12.868 1.00 25.64 551 GLU A O 1
ATOM 4391 N N . LEU A 1 552 ? 1.480 59.849 14.122 1.00 24.30 552 LEU A N 1
ATOM 4392 C CA . LEU A 1 552 ? 0.461 59.246 14.978 1.00 24.30 552 LEU A CA 1
ATOM 4393 C C . LEU A 1 552 ? 0.998 59.235 16.412 1.00 24.30 552 LEU A C 1
ATOM 4395 O O . LEU A 1 552 ? 2.073 58.697 16.670 1.00 24.30 552 LEU A O 1
ATOM 4399 N N . TYR A 1 553 ? 0.247 59.837 17.333 1.00 27.52 553 TYR A N 1
ATOM 4400 C CA . TYR A 1 553 ? 0.607 59.946 18.747 1.00 27.52 553 TYR A CA 1
ATOM 4401 C C . TYR A 1 553 ? -0.135 58.918 19.612 1.00 27.52 553 TYR A C 1
ATOM 4403 O O . TYR A 1 553 ? -1.172 58.380 19.227 1.00 27.52 553 TYR A O 1
ATOM 4411 N N . CYS A 1 554 ? 0.407 58.658 20.803 1.00 33.44 554 CYS A N 1
ATOM 4412 C CA . CYS A 1 554 ? -0.131 57.719 21.783 1.00 33.44 554 CYS A CA 1
ATOM 4413 C C . CYS A 1 554 ? -0.316 58.422 23.137 1.00 33.44 554 CYS A C 1
ATOM 4415 O O . CYS A 1 554 ? 0.661 58.665 23.845 1.00 33.44 554 CYS A O 1
ATOM 4417 N N . GLU A 1 555 ? -1.561 58.695 23.531 1.00 27.16 555 GLU A N 1
ATOM 4418 C CA . GLU A 1 555 ? -1.903 59.166 24.883 1.00 27.16 555 GLU A CA 1
ATOM 4419 C C . GLU A 1 555 ? -1.903 57.967 25.849 1.00 27.16 555 GLU A C 1
ATOM 4421 O O . GLU A 1 555 ? -2.923 57.340 26.121 1.00 27.16 555 GLU A O 1
ATOM 4426 N N . GLY A 1 556 ? -0.701 57.545 26.252 1.00 33.44 556 GLY A N 1
ATOM 4427 C CA . GLY A 1 556 ? -0.471 56.198 26.778 1.00 33.44 556 GLY A CA 1
ATOM 4428 C C . GLY A 1 556 ? -0.783 55.970 28.262 1.00 33.44 556 GLY A C 1
ATOM 4429 O O . GLY A 1 556 ? -0.574 56.844 29.102 1.00 33.44 556 GLY A O 1
ATOM 4430 N N . ARG A 1 557 ? -1.160 54.719 28.571 1.00 32.03 557 ARG A N 1
ATOM 4431 C CA . ARG A 1 557 ? -0.940 53.973 29.832 1.00 32.03 557 ARG A CA 1
ATOM 4432 C C . ARG A 1 557 ? -1.006 52.449 29.534 1.00 32.03 557 ARG A C 1
ATOM 4434 O O . ARG A 1 557 ? -1.431 52.090 28.435 1.00 32.03 557 ARG A O 1
ATOM 4441 N N . PRO A 1 558 ? -0.440 51.558 30.379 1.00 40.97 558 PRO A N 1
ATOM 4442 C CA . PRO A 1 558 ? 0.479 50.548 29.833 1.00 40.97 558 PRO A CA 1
ATOM 4443 C C . PRO A 1 558 ? 0.162 49.061 30.142 1.00 40.97 558 PRO A C 1
ATOM 4445 O O . PRO A 1 558 ? -0.639 48.734 31.010 1.00 40.97 558 PRO A O 1
ATOM 4448 N N . CYS A 1 559 ? 0.881 48.137 29.484 1.00 35.66 559 CYS A N 1
ATOM 4449 C CA . CYS A 1 559 ? 0.685 46.669 29.501 1.00 35.66 559 CYS A CA 1
ATOM 4450 C C . CYS A 1 559 ? 0.535 46.007 30.898 1.00 35.66 559 CYS A C 1
ATOM 4452 O O . CYS A 1 559 ? 1.379 46.173 31.777 1.00 35.66 559 CYS A O 1
ATOM 4454 N N . ALA A 1 560 ? -0.487 45.163 31.081 1.00 36.75 560 ALA A N 1
ATOM 4455 C CA . ALA A 1 560 ? -0.950 44.630 32.373 1.00 36.75 560 ALA A CA 1
ATOM 4456 C C . ALA A 1 560 ? -0.090 43.517 33.036 1.00 36.75 560 ALA A C 1
ATOM 4458 O O . ALA A 1 560 ? -0.627 42.640 33.713 1.00 36.75 560 ALA A O 1
ATOM 4459 N N . LYS A 1 561 ? 1.242 43.527 32.869 1.00 36.56 561 LYS A N 1
ATOM 4460 C CA . LYS A 1 561 ? 2.159 42.722 33.715 1.00 36.56 561 LYS A CA 1
ATOM 4461 C C . LYS A 1 561 ? 3.570 43.300 33.883 1.00 36.56 561 LYS A C 1
ATOM 4463 O O . LYS A 1 561 ? 4.196 43.066 34.910 1.00 36.56 561 LYS A O 1
ATOM 4468 N N . CYS A 1 562 ? 4.066 44.050 32.898 1.00 39.56 562 CYS A N 1
ATOM 4469 C CA . CYS A 1 562 ? 5.377 44.723 32.938 1.00 39.56 562 CYS A CA 1
ATOM 4470 C C . CYS A 1 562 ? 5.367 46.139 32.333 1.00 39.56 562 CYS A C 1
ATOM 4472 O O . CYS A 1 562 ? 6.417 46.751 32.184 1.00 39.56 562 CYS A O 1
ATOM 4474 N N . HIS A 1 563 ? 4.193 46.651 31.963 1.00 41.97 563 HIS A N 1
ATOM 4475 C CA . HIS A 1 563 ? 3.937 47.990 31.434 1.00 41.97 563 HIS A CA 1
ATOM 4476 C C . HIS A 1 563 ? 4.610 48.426 30.105 1.00 41.97 563 HIS A C 1
ATOM 4478 O O . HIS A 1 563 ? 4.075 49.334 29.477 1.00 41.97 563 HIS A O 1
ATOM 4484 N N . GLU A 1 564 ? 5.642 47.772 29.560 1.00 35.53 564 GLU A N 1
ATOM 4485 C CA . GLU A 1 564 ? 6.427 48.387 28.456 1.00 35.53 564 GLU A CA 1
ATOM 4486 C C . GLU A 1 564 ? 6.306 47.811 27.023 1.00 35.53 564 GLU A C 1
ATOM 4488 O O . GLU A 1 564 ? 6.958 48.336 26.123 1.00 35.53 564 GLU A O 1
ATOM 4493 N N . CYS A 1 565 ? 5.501 46.777 26.733 1.00 31.17 565 CYS A N 1
ATOM 4494 C CA . CYS A 1 565 ? 5.520 46.128 25.399 1.00 31.17 565 CYS A CA 1
ATOM 4495 C C . CYS A 1 565 ? 4.148 45.766 24.798 1.00 31.17 565 CYS A C 1
ATOM 4497 O O . CYS A 1 565 ? 3.183 45.519 25.525 1.00 31.17 565 CYS A O 1
ATOM 4499 N N . ARG A 1 566 ? 4.110 45.674 23.457 1.00 30.06 566 ARG A N 1
ATOM 4500 C CA . ARG A 1 566 ? 2.989 45.181 22.621 1.00 30.06 566 ARG A CA 1
ATOM 4501 C C . ARG A 1 566 ? 3.532 44.289 21.460 1.00 30.06 566 ARG A C 1
ATOM 4503 O O . ARG A 1 566 ? 4.656 43.811 21.592 1.00 30.06 566 ARG A O 1
ATOM 4510 N N . ASP A 1 567 ? 2.866 43.970 20.337 1.00 28.97 567 ASP A N 1
ATOM 4511 C CA . ASP A 1 567 ? 1.572 44.373 19.729 1.00 28.97 567 ASP A CA 1
ATOM 4512 C C . ASP A 1 567 ? 0.972 43.204 18.919 1.00 28.97 567 ASP A C 1
ATOM 4514 O O . ASP A 1 567 ? 1.711 42.558 18.180 1.00 28.97 567 ASP A O 1
ATOM 4518 N N . TRP A 1 568 ? -0.347 42.961 19.007 1.00 25.77 568 TRP A N 1
ATOM 4519 C CA . TRP A 1 568 ? -1.103 42.092 18.080 1.00 25.77 568 TRP A CA 1
ATOM 4520 C C . TRP A 1 568 ? -2.578 42.512 18.004 1.00 25.77 568 TRP A C 1
ATOM 4522 O O . TRP A 1 568 ? -3.244 42.622 19.031 1.00 25.77 568 TRP A O 1
ATOM 4532 N N . HIS A 1 569 ? -3.110 42.642 16.786 1.00 27.27 569 HIS A N 1
ATOM 4533 C CA . HIS A 1 569 ? -4.552 42.629 16.521 1.00 27.27 569 HIS A CA 1
ATOM 4534 C C . HIS A 1 569 ? -4.917 41.420 15.664 1.00 27.27 569 HIS A C 1
ATOM 4536 O O . HIS A 1 569 ? -4.172 41.045 14.761 1.00 27.27 569 HIS A O 1
ATOM 4542 N N . PHE A 1 570 ? -6.081 40.835 15.943 1.00 30.14 570 PHE A N 1
ATOM 4543 C CA . PHE A 1 570 ? -6.685 39.817 15.092 1.00 30.14 570 PHE A CA 1
ATOM 4544 C C . PHE A 1 570 ? -7.254 40.480 13.829 1.00 30.14 570 PHE A C 1
ATOM 4546 O O . PHE A 1 570 ? -7.811 41.578 13.896 1.00 30.14 570 PHE A O 1
ATOM 4553 N N . THR A 1 571 ? -7.090 39.836 12.677 1.00 29.78 571 THR A N 1
ATOM 4554 C CA . THR A 1 571 ? -7.731 40.237 11.417 1.00 29.78 571 THR A CA 1
ATOM 4555 C C . THR A 1 571 ? -9.031 39.468 11.231 1.00 29.78 571 THR A C 1
ATOM 4557 O O . THR A 1 571 ? -9.068 38.287 11.570 1.00 29.78 571 THR A O 1
ATOM 4560 N N . ASP A 1 572 ? -10.048 40.092 10.632 1.00 36.22 572 ASP A N 1
ATOM 4561 C CA . ASP A 1 572 ? -11.319 39.451 10.252 1.00 36.22 572 ASP A CA 1
ATOM 4562 C C . ASP A 1 572 ? -11.122 38.456 9.088 1.00 36.22 572 ASP A C 1
ATOM 4564 O O . ASP A 1 572 ? -11.541 38.679 7.953 1.00 36.22 572 ASP A O 1
ATOM 4568 N N . ASP A 1 573 ? -10.408 37.368 9.371 1.00 40.44 573 ASP A N 1
ATOM 4569 C CA . ASP A 1 573 ? -9.987 36.338 8.431 1.00 40.44 573 ASP A CA 1
ATOM 4570 C C . ASP A 1 573 ? -10.510 34.977 8.907 1.00 40.44 573 ASP A C 1
ATOM 4572 O O . ASP A 1 573 ? -10.007 34.379 9.866 1.00 40.44 573 ASP A O 1
ATOM 4576 N N . GLN A 1 574 ? -11.549 34.493 8.226 1.00 41.28 574 GLN A N 1
ATOM 4577 C CA . GLN A 1 574 ? -12.199 33.218 8.523 1.00 41.28 574 GLN A CA 1
ATOM 4578 C C . GLN A 1 574 ? -11.200 32.046 8.453 1.00 41.28 574 GLN A C 1
ATOM 4580 O O . GLN A 1 574 ? -11.281 31.135 9.278 1.00 41.28 574 GLN A O 1
ATOM 4585 N N . ASP A 1 575 ? -10.203 32.105 7.557 1.00 41.75 575 ASP A N 1
ATOM 4586 C CA . ASP A 1 575 ? -9.177 31.063 7.422 1.00 41.75 575 ASP A CA 1
ATOM 4587 C C . ASP A 1 575 ? -8.261 31.000 8.659 1.00 41.75 575 ASP A C 1
ATOM 4589 O O . ASP A 1 575 ? -7.790 29.919 9.020 1.00 41.75 575 ASP A O 1
ATOM 4593 N N . GLN A 1 576 ? -8.024 32.121 9.355 1.00 38.56 576 GLN A N 1
ATOM 4594 C CA . GLN A 1 576 ? -7.283 32.128 10.625 1.00 38.56 576 GLN A CA 1
ATOM 4595 C C . GLN A 1 576 ? -8.113 31.575 11.781 1.00 38.56 576 GLN A C 1
ATOM 4597 O O . GLN A 1 576 ? -7.586 30.825 12.605 1.00 38.56 576 GLN A O 1
ATOM 4602 N N . TRP A 1 577 ? -9.404 31.902 11.842 1.00 40.47 577 TRP A N 1
ATOM 4603 C CA . TRP A 1 577 ? -10.302 31.356 12.859 1.00 40.47 577 TRP A CA 1
ATOM 4604 C C . TRP A 1 577 ? -10.455 29.836 12.722 1.00 40.47 577 TRP A C 1
ATOM 4606 O O . TRP A 1 577 ? -10.274 29.100 13.700 1.00 40.47 577 TRP A O 1
ATOM 4616 N N . ASP A 1 578 ? -10.675 29.341 11.502 1.00 47.41 578 ASP A N 1
ATOM 4617 C CA . ASP A 1 578 ? -10.705 27.905 11.243 1.00 47.41 578 ASP A CA 1
ATOM 4618 C C . ASP A 1 578 ? -9.316 27.259 11.394 1.00 47.41 578 ASP A C 1
ATOM 4620 O O . ASP A 1 578 ? -9.234 26.121 11.860 1.00 47.41 578 ASP A O 1
ATOM 4624 N N . TRP A 1 579 ? -8.204 27.960 11.130 1.00 45.56 579 TRP A N 1
ATOM 4625 C CA . TRP A 1 579 ? -6.867 27.453 11.475 1.00 45.56 579 TRP A CA 1
ATOM 4626 C C . TRP A 1 579 ? -6.679 27.277 12.989 1.00 45.56 579 TRP A C 1
ATOM 4628 O O . TRP A 1 579 ? -6.219 26.216 13.410 1.00 45.56 579 TRP A O 1
ATOM 4638 N N . VAL A 1 580 ? -7.082 28.245 13.824 1.00 39.56 580 VAL A N 1
ATOM 4639 C CA . VAL A 1 580 ? -7.013 28.124 15.295 1.00 39.56 580 VAL A CA 1
ATOM 4640 C C . VAL A 1 580 ? -7.898 26.977 15.791 1.00 39.56 580 VAL A C 1
ATOM 4642 O O . VAL A 1 580 ? -7.442 26.161 16.598 1.00 39.56 580 VAL A O 1
ATOM 4645 N N . CYS A 1 581 ? -9.125 26.867 15.274 1.00 43.41 581 CYS A N 1
ATOM 4646 C CA . CYS A 1 581 ? -10.044 25.779 15.610 1.00 43.41 581 CYS A CA 1
ATOM 4647 C C . CYS A 1 581 ? -9.474 24.399 15.253 1.00 43.41 581 CYS A C 1
ATOM 4649 O O . CYS A 1 581 ? -9.531 23.483 16.073 1.00 43.41 581 CYS A O 1
ATOM 4651 N N . ASN A 1 582 ? -8.905 24.247 14.053 1.00 47.34 582 ASN A N 1
ATOM 4652 C CA . ASN A 1 582 ? -8.319 22.987 13.595 1.00 47.34 582 ASN A CA 1
ATOM 4653 C C . ASN A 1 582 ? -6.996 22.666 14.312 1.00 47.34 582 ASN A C 1
ATOM 4655 O O . ASN A 1 582 ? -6.749 21.510 14.645 1.00 47.34 582 ASN A O 1
ATOM 4659 N N . TRP A 1 583 ? -6.165 23.668 14.617 1.00 36.53 583 TRP A N 1
ATOM 4660 C CA . TRP A 1 583 ? -4.903 23.479 15.343 1.00 36.53 583 TRP A CA 1
ATOM 4661 C C . TRP A 1 583 ? -5.119 23.096 16.815 1.00 36.53 583 TRP A C 1
ATOM 4663 O O . TRP A 1 583 ? -4.354 22.300 17.360 1.00 36.53 583 TRP A O 1
ATOM 4673 N N . ARG A 1 584 ? -6.186 23.600 17.454 1.00 36.47 584 ARG A N 1
ATOM 4674 C CA . ARG A 1 584 ? -6.623 23.166 18.797 1.00 36.47 584 ARG A CA 1
ATOM 4675 C C . ARG A 1 584 ? -7.613 22.001 18.796 1.00 36.47 584 ARG A C 1
ATOM 4677 O O . ARG A 1 584 ? -7.964 21.521 19.871 1.00 36.47 584 ARG A O 1
ATOM 4684 N N . ASN A 1 585 ? -8.017 21.525 17.618 1.00 47.03 585 ASN A N 1
ATOM 4685 C CA . ASN A 1 585 ? -8.923 20.392 17.419 1.00 47.03 585 ASN A CA 1
ATOM 4686 C C . ASN A 1 585 ? -10.267 20.545 18.179 1.00 47.03 585 ASN A C 1
ATOM 4688 O O . ASN A 1 585 ? -10.780 19.584 18.751 1.00 47.03 585 ASN A O 1
ATOM 4692 N N . TRP A 1 586 ? -10.798 21.775 18.210 1.00 47.94 586 TRP A N 1
ATOM 4693 C CA . TRP A 1 586 ? -12.012 22.175 18.938 1.00 47.94 586 TRP A CA 1
ATOM 4694 C C . TRP A 1 586 ? -13.292 21.600 18.318 1.00 47.94 586 TRP A C 1
ATOM 4696 O O . TRP A 1 586 ? -13.498 21.681 17.103 1.00 47.94 586 TRP A O 1
ATOM 4706 N N . MET A 1 587 ? -14.181 21.063 19.159 1.00 49.62 587 MET A N 1
ATOM 4707 C CA . MET A 1 587 ? -15.495 20.571 18.738 1.00 49.62 587 MET A CA 1
ATOM 4708 C C . MET A 1 587 ? -16.504 21.721 18.633 1.00 49.62 587 MET A C 1
ATOM 4710 O O . MET A 1 587 ? -16.260 22.825 19.117 1.00 49.62 587 MET A O 1
ATOM 4714 N N . GLN A 1 588 ? -17.666 21.476 18.016 1.00 47.78 588 GLN A N 1
ATOM 4715 C CA . GLN A 1 588 ? -18.667 22.531 17.801 1.00 47.78 588 GLN A CA 1
ATOM 4716 C C . GLN A 1 588 ? -19.095 23.212 19.113 1.00 47.78 588 GLN A C 1
ATOM 4718 O O . GLN A 1 588 ? -19.157 24.432 19.166 1.00 47.78 588 GLN A O 1
ATOM 4723 N N . VAL A 1 589 ? -19.253 22.446 20.199 1.00 45.28 589 VAL A N 1
ATOM 4724 C CA . VAL A 1 589 ? -19.586 22.978 21.534 1.00 45.28 589 VAL A CA 1
ATOM 4725 C C . VAL A 1 589 ? -18.512 23.940 22.067 1.00 45.28 589 VAL A C 1
ATOM 4727 O O . VAL A 1 589 ? -18.850 24.919 22.729 1.00 45.28 589 VAL A O 1
ATOM 4730 N N . ASP A 1 590 ? -17.229 23.718 21.757 1.00 43.72 590 ASP A N 1
ATOM 4731 C CA . ASP A 1 590 ? -16.145 24.638 22.132 1.00 43.72 590 ASP A CA 1
ATOM 4732 C C . ASP A 1 590 ? -16.203 25.931 21.306 1.00 43.72 590 ASP A C 1
ATOM 4734 O O . ASP A 1 590 ? -16.023 27.021 21.852 1.00 43.72 590 ASP A O 1
ATOM 4738 N N . LYS A 1 591 ? -16.510 25.818 20.003 1.00 47.84 591 LYS A N 1
ATOM 4739 C CA . LYS A 1 591 ? -16.723 26.972 19.115 1.00 47.84 591 LYS A CA 1
ATOM 4740 C C . LYS A 1 591 ? -17.903 27.814 19.598 1.00 47.84 591 LYS A C 1
ATOM 4742 O O . LYS A 1 591 ? -17.755 29.019 19.772 1.00 47.84 591 LYS A O 1
ATOM 4747 N N . ASP A 1 592 ? -19.040 27.184 19.886 1.00 47.72 592 ASP A N 1
ATOM 4748 C CA . ASP A 1 592 ? -20.255 27.848 20.370 1.00 47.72 592 ASP A CA 1
ATOM 4749 C C . ASP A 1 592 ? -20.008 28.526 21.731 1.00 47.72 592 ASP A C 1
ATOM 4751 O O . ASP A 1 592 ? -20.427 29.665 21.959 1.00 47.72 592 ASP A O 1
ATOM 4755 N N . ARG A 1 593 ? -19.252 27.872 22.625 1.00 44.78 593 ARG A N 1
ATOM 4756 C CA . ARG A 1 593 ? -18.826 28.432 23.918 1.00 44.78 593 ARG A CA 1
ATOM 4757 C C . ARG A 1 593 ? -17.894 29.640 23.766 1.00 44.78 593 ARG A C 1
ATOM 4759 O O . ARG A 1 593 ? -17.938 30.526 24.614 1.00 44.78 593 ARG A O 1
ATOM 4766 N N . TRP A 1 594 ? -17.078 29.696 22.712 1.00 41.28 594 TRP A N 1
ATOM 4767 C CA . TRP A 1 594 ? -16.194 30.831 22.424 1.00 41.28 594 TRP A CA 1
ATOM 4768 C C . TRP A 1 594 ? -16.927 31.987 21.727 1.00 41.28 594 TRP A C 1
ATOM 4770 O O . TRP A 1 594 ? -16.756 33.139 22.122 1.00 41.28 594 TRP A O 1
ATOM 4780 N N . TYR A 1 595 ? -17.811 31.702 20.764 1.00 42.00 595 TYR A N 1
ATOM 4781 C CA . TYR A 1 595 ? -18.636 32.717 20.092 1.00 42.00 595 TYR A CA 1
ATOM 4782 C C . TYR A 1 595 ? -19.506 33.517 21.075 1.00 42.00 595 TYR A C 1
ATOM 4784 O O . TYR A 1 595 ? -19.619 34.730 20.935 1.00 42.00 595 TYR A O 1
ATOM 4792 N N . ASN A 1 596 ? -20.037 32.878 22.125 1.00 41.88 596 ASN A N 1
ATOM 4793 C CA . ASN A 1 596 ? -20.785 33.559 23.195 1.00 41.88 596 ASN A CA 1
ATOM 4794 C C . ASN A 1 596 ? -19.923 34.475 24.100 1.00 41.88 596 ASN A C 1
ATOM 4796 O O . ASN A 1 596 ? -20.465 35.171 24.958 1.00 41.88 596 ASN A O 1
ATOM 4800 N N . VAL A 1 597 ? -18.595 34.481 23.937 1.00 41.41 597 VAL A N 1
ATOM 4801 C CA . VAL A 1 597 ? -17.647 35.329 24.687 1.00 41.41 597 VAL A CA 1
ATOM 4802 C C . VAL A 1 597 ? -17.001 36.395 23.790 1.00 41.41 597 VAL A C 1
ATOM 4804 O O . VAL A 1 597 ? -16.649 37.467 24.278 1.00 41.41 597 VAL A O 1
ATOM 4807 N N . ALA A 1 598 ? -16.874 36.127 22.487 1.00 35.38 598 ALA A N 1
ATOM 4808 C CA . ALA A 1 598 ? -16.126 36.947 21.532 1.00 35.38 598 ALA A CA 1
ATOM 4809 C C . ALA A 1 598 ? -16.770 38.297 21.158 1.00 35.38 598 ALA A C 1
ATOM 4811 O O . ALA A 1 598 ? -16.077 39.166 20.636 1.00 35.38 598 ALA A O 1
ATOM 4812 N N . ASP A 1 599 ? -18.055 38.516 21.454 1.00 33.41 599 ASP A N 1
ATOM 4813 C CA . ASP A 1 599 ? -18.798 39.747 21.105 1.00 33.41 599 ASP A CA 1
ATOM 4814 C C . ASP A 1 599 ? -18.410 40.981 21.966 1.00 33.41 599 ASP A C 1
ATOM 4816 O O . ASP A 1 599 ? -19.163 41.942 22.132 1.00 33.41 599 ASP A O 1
ATOM 4820 N N . LYS A 1 600 ? -17.213 40.951 22.570 1.00 36.56 600 LYS A N 1
ATOM 4821 C CA . LYS A 1 600 ? -16.576 42.046 23.310 1.00 36.56 600 LYS A CA 1
ATOM 4822 C C . LYS A 1 600 ? -15.063 42.035 23.046 1.00 36.56 600 LYS A C 1
ATOM 4824 O O . LYS A 1 600 ? -14.432 40.992 23.159 1.00 36.56 600 LYS A O 1
ATOM 4829 N N . LEU A 1 601 ? -14.492 43.237 22.862 1.00 30.77 601 LEU A N 1
ATOM 4830 C CA . LEU A 1 601 ? -13.049 43.583 22.845 1.00 30.77 601 LEU A CA 1
ATOM 4831 C C . LEU A 1 601 ? -12.289 43.687 21.486 1.00 30.77 601 LEU A C 1
ATOM 4833 O O . LEU A 1 601 ? -11.220 43.114 21.316 1.00 30.77 601 LEU A O 1
ATOM 4837 N N . PHE A 1 602 ? -12.746 44.623 20.640 1.00 26.50 602 PHE A N 1
ATOM 4838 C CA . PHE A 1 602 ? -11.931 45.698 20.007 1.00 26.50 602 PHE A CA 1
ATOM 4839 C C . PHE A 1 602 ? -10.938 45.470 18.828 1.00 26.50 602 PHE A C 1
ATOM 4841 O O . PHE A 1 602 ? -10.215 44.488 18.706 1.00 26.50 602 PHE A O 1
ATOM 4848 N N . THR A 1 603 ? -10.789 46.552 18.040 1.00 31.98 603 THR A N 1
ATOM 4849 C CA . THR A 1 603 ? -9.572 46.937 17.275 1.00 31.98 603 THR A CA 1
ATOM 4850 C C . THR A 1 603 ? -9.061 48.299 17.819 1.00 31.98 603 THR A C 1
ATOM 4852 O O . THR A 1 603 ? -9.777 48.888 18.626 1.00 31.98 603 THR A O 1
ATOM 4855 N N . LYS A 1 604 ? -7.900 48.913 17.518 1.00 27.30 604 LYS A N 1
ATOM 4856 C CA . LYS A 1 604 ? -6.846 48.865 16.462 1.00 27.30 604 LYS A CA 1
ATOM 4857 C C . LYS A 1 604 ? -5.590 49.592 17.066 1.00 27.30 604 LYS A C 1
ATOM 4859 O O . LYS A 1 604 ? -5.757 50.230 18.101 1.00 27.30 604 LYS A O 1
ATOM 4864 N N . ARG A 1 605 ? -4.347 49.682 16.546 1.00 26.45 605 ARG A N 1
ATOM 4865 C CA . ARG A 1 605 ? -3.626 49.365 15.281 1.00 26.45 605 ARG A CA 1
ATOM 4866 C C . ARG A 1 605 ? -2.089 49.493 15.541 1.00 26.45 605 ARG A C 1
ATOM 4868 O O . ARG A 1 605 ? -1.727 50.215 16.462 1.00 26.45 605 ARG A O 1
ATOM 4875 N N . ASP A 1 606 ? -1.212 48.960 14.672 1.00 30.00 606 ASP A N 1
ATOM 4876 C CA . ASP A 1 606 ? 0.007 49.661 14.192 1.00 30.00 606 ASP A CA 1
ATOM 4877 C C . ASP A 1 606 ? 0.953 50.350 15.202 1.00 30.00 606 ASP A C 1
ATOM 4879 O O . ASP A 1 606 ? 0.812 51.565 15.336 1.00 30.00 606 ASP A O 1
ATOM 4883 N N . GLY A 1 607 ? 1.980 49.708 15.796 1.00 36.41 607 GLY A N 1
ATOM 4884 C CA . GLY A 1 607 ? 3.116 50.526 16.275 1.00 36.41 607 GLY A CA 1
ATOM 4885 C C . GLY A 1 607 ? 4.293 49.948 17.078 1.00 36.41 607 GLY A C 1
ATOM 4886 O O . GLY A 1 607 ? 5.348 50.578 17.038 1.00 36.41 607 GLY A O 1
ATOM 4887 N N . ALA A 1 608 ? 4.172 48.845 17.829 1.00 25.50 608 ALA A N 1
ATOM 4888 C CA . ALA A 1 608 ? 5.161 48.537 18.885 1.00 25.50 608 ALA A CA 1
ATOM 4889 C C . ALA A 1 608 ? 5.800 47.128 18.864 1.00 25.50 608 ALA A C 1
ATOM 4891 O O . ALA A 1 608 ? 5.336 46.200 18.207 1.00 25.50 608 ALA A O 1
ATOM 4892 N N . THR A 1 609 ? 6.903 46.988 19.609 1.00 32.31 609 THR A N 1
ATOM 4893 C CA . THR A 1 609 ? 7.731 45.774 19.740 1.00 32.31 609 THR A CA 1
ATOM 4894 C C . THR A 1 609 ? 7.935 45.374 21.216 1.00 32.31 609 THR A C 1
ATOM 4896 O O . THR A 1 609 ? 7.343 45.970 22.120 1.00 32.31 609 THR A O 1
ATOM 4899 N N . CYS A 1 610 ? 8.699 44.302 21.468 1.00 32.19 610 CYS A N 1
ATOM 4900 C CA . CYS A 1 610 ? 8.685 43.536 22.721 1.00 32.19 610 CYS A CA 1
ATOM 4901 C C . CYS A 1 610 ? 10.090 43.258 23.284 1.00 32.19 610 CYS A C 1
ATOM 4903 O O . CYS A 1 610 ? 10.987 43.028 22.482 1.00 32.19 610 CYS A O 1
ATOM 4905 N N . TYR A 1 611 ? 10.243 43.185 24.622 1.00 28.72 611 TYR A N 1
ATOM 4906 C CA . TYR A 1 611 ? 11.194 42.314 25.350 1.00 28.72 611 TYR A CA 1
ATOM 4907 C C . TYR A 1 611 ? 10.679 41.953 26.775 1.00 28.72 611 TYR A C 1
ATOM 4909 O O . TYR A 1 611 ? 9.492 42.104 27.061 1.00 28.72 611 TYR A O 1
ATOM 4917 N N . HIS A 1 612 ? 11.498 41.297 27.614 1.00 29.33 612 HIS A N 1
ATOM 4918 C CA . HIS A 1 612 ? 11.064 40.097 28.357 1.00 29.33 612 HIS A CA 1
ATOM 4919 C C . HIS A 1 612 ? 11.786 39.895 29.712 1.00 29.33 612 HIS A C 1
ATOM 4921 O O . HIS A 1 612 ? 12.995 40.084 29.746 1.00 29.33 612 HIS A O 1
ATOM 4927 N N . HIS A 1 613 ? 11.105 39.429 30.785 1.00 25.94 613 HIS A N 1
ATOM 4928 C CA . HIS A 1 613 ? 11.673 38.498 31.799 1.00 25.94 613 HIS A CA 1
ATOM 4929 C C . HIS A 1 613 ? 10.632 37.851 32.764 1.00 25.94 613 HIS A C 1
ATOM 4931 O O . HIS A 1 613 ? 9.433 38.104 32.678 1.00 25.94 613 HIS A O 1
ATOM 4937 N N . SER A 1 614 ? 11.124 36.934 33.611 1.00 28.17 614 SER A N 1
ATOM 4938 C CA . SER A 1 614 ? 10.482 35.923 34.497 1.00 28.17 614 SER A CA 1
ATOM 4939 C C . SER A 1 614 ? 10.097 36.441 35.917 1.00 28.17 614 SER A C 1
ATOM 4941 O O . SER A 1 614 ? 10.484 37.554 36.241 1.00 28.17 614 SER A O 1
ATOM 4943 N N . LEU A 1 615 ? 9.373 35.760 36.840 1.00 26.38 615 LEU A N 1
ATOM 4944 C CA . LEU A 1 615 ? 9.357 34.343 37.303 1.00 26.38 615 LEU A CA 1
ATOM 4945 C C . LEU A 1 615 ? 8.024 33.904 38.003 1.00 26.38 615 LEU A C 1
ATOM 4947 O O . LEU A 1 615 ? 7.317 34.744 38.540 1.00 26.38 615 LEU A O 1
ATOM 4951 N N . ARG A 1 616 ? 7.815 32.570 38.079 1.00 25.64 616 ARG A N 1
ATOM 4952 C CA . ARG A 1 616 ? 7.215 31.708 39.153 1.00 25.64 616 ARG A CA 1
ATOM 4953 C C . ARG A 1 616 ? 5.755 31.820 39.692 1.00 25.64 616 ARG A C 1
ATOM 4955 O O . ARG A 1 616 ? 5.344 32.828 40.241 1.00 25.64 616 ARG A O 1
ATOM 4962 N N . ASP A 1 617 ? 5.123 30.633 39.665 1.00 27.16 617 ASP A N 1
ATOM 4963 C CA . ASP A 1 617 ? 4.398 29.875 40.720 1.00 27.16 617 ASP A CA 1
ATOM 4964 C C . ASP A 1 617 ? 2.938 30.161 41.196 1.00 27.16 617 ASP A C 1
ATOM 4966 O O . ASP A 1 617 ? 2.530 31.274 41.502 1.00 27.16 617 ASP A O 1
ATOM 4970 N N . SER A 1 618 ? 2.213 29.030 41.346 1.00 26.80 618 SER A N 1
ATOM 4971 C CA . SER A 1 618 ? 1.032 28.692 42.191 1.00 26.80 618 SER A CA 1
ATOM 4972 C C . SER A 1 618 ? -0.374 29.320 42.003 1.00 26.80 618 SER A C 1
ATOM 4974 O O . SER A 1 618 ? -0.662 30.378 42.539 1.00 26.80 618 SER A O 1
ATOM 4976 N N . TYR A 1 619 ? -1.267 28.502 41.412 1.00 27.42 619 TYR A N 1
ATOM 4977 C CA . TYR A 1 619 ? -2.574 28.000 41.925 1.00 27.42 619 TYR A CA 1
ATOM 4978 C C . TYR A 1 619 ? -3.782 28.908 42.310 1.00 27.42 619 TYR A C 1
ATOM 4980 O O . TYR A 1 619 ? -3.678 29.797 43.141 1.00 27.42 619 TYR A O 1
ATOM 4988 N N . TYR A 1 620 ? -4.953 28.458 41.817 1.00 26.38 620 TYR A N 1
ATOM 4989 C CA . TYR A 1 620 ? -6.371 28.737 42.153 1.00 26.38 620 TYR A CA 1
ATOM 4990 C C . TYR A 1 620 ? -6.990 30.144 41.955 1.00 26.38 620 TYR A C 1
ATOM 4992 O O . TYR A 1 620 ? -6.755 31.072 42.716 1.00 26.38 620 TYR A O 1
ATOM 5000 N N . ASP A 1 621 ? -7.858 30.189 40.936 1.00 27.55 621 ASP A N 1
ATOM 5001 C CA . ASP A 1 621 ? -9.242 30.697 40.843 1.00 27.55 621 ASP A CA 1
ATOM 5002 C C . ASP A 1 621 ? -9.670 32.047 41.468 1.00 27.55 621 ASP A C 1
ATOM 5004 O O . ASP A 1 621 ? -9.648 32.257 42.675 1.00 27.55 621 ASP A O 1
ATOM 5008 N N . ASP A 1 622 ? -10.211 32.887 40.575 1.00 27.70 622 ASP A N 1
ATOM 5009 C CA . ASP A 1 622 ? -11.376 33.779 40.700 1.00 27.70 622 ASP A CA 1
ATOM 5010 C C . ASP A 1 622 ? -11.606 34.622 41.975 1.00 27.70 622 ASP A C 1
ATOM 5012 O O . ASP A 1 622 ? -12.010 34.132 43.026 1.00 27.70 622 ASP A O 1
ATOM 5016 N N . VAL A 1 623 ? -11.632 35.953 41.794 1.00 24.06 623 VAL A N 1
ATOM 5017 C CA . VAL A 1 623 ? -12.901 36.713 41.670 1.00 24.06 623 VAL A CA 1
ATOM 5018 C C . VAL A 1 623 ? -12.642 38.162 41.207 1.00 24.06 623 VAL A C 1
ATOM 5020 O O . VAL A 1 623 ? -11.540 38.694 41.307 1.00 24.06 623 VAL A O 1
ATOM 5023 N N . CYS A 1 624 ? -13.684 38.777 40.642 1.00 24.59 624 CYS A N 1
ATOM 5024 C CA . CYS A 1 624 ? -13.778 40.153 40.148 1.00 24.59 624 CYS A CA 1
ATOM 5025 C C . CYS A 1 624 ? -13.140 41.247 41.030 1.00 24.59 624 CYS A C 1
ATOM 5027 O O . CYS A 1 624 ? -13.260 41.210 42.251 1.00 24.59 624 CYS A O 1
ATOM 5029 N N . LEU A 1 625 ? -12.730 42.351 40.393 1.00 22.84 625 LEU A N 1
ATOM 5030 C CA . LEU A 1 625 ? -13.481 43.620 40.461 1.00 22.84 625 LEU A CA 1
ATOM 5031 C C . LEU A 1 625 ? -13.043 44.581 39.342 1.00 22.84 625 LEU A C 1
ATOM 5033 O O . LEU A 1 625 ? -11.934 44.482 38.823 1.00 22.84 625 LEU A O 1
ATOM 5037 N N . CYS A 1 626 ? -13.931 45.495 38.948 1.00 27.31 626 CYS A N 1
ATOM 5038 C CA . CYS A 1 626 ? -13.658 46.520 37.943 1.00 27.31 626 CYS A CA 1
ATOM 5039 C C . CYS A 1 626 ? -14.031 47.889 38.506 1.00 27.31 626 CYS A C 1
ATOM 5041 O O . CYS A 1 626 ? -15.210 48.156 38.723 1.00 27.31 626 CYS A O 1
ATOM 5043 N N . GLU A 1 627 ? -13.041 48.762 38.685 1.00 22.84 627 GLU A N 1
ATOM 5044 C CA . GLU A 1 627 ? -13.273 50.202 38.734 1.00 22.84 627 GLU A CA 1
ATOM 5045 C C . GLU A 1 627 ? -12.050 50.974 38.206 1.00 22.84 627 GLU A C 1
ATOM 5047 O O . GLU A 1 627 ? -10.969 50.413 38.033 1.00 22.84 627 GLU A O 1
ATOM 5052 N N . LYS A 1 628 ? -12.283 52.236 37.833 1.00 26.34 628 LYS A N 1
ATOM 5053 C CA . LYS A 1 628 ? -11.420 53.102 37.002 1.00 26.34 628 LYS A CA 1
ATOM 5054 C C . LYS A 1 628 ? -10.054 53.378 37.670 1.00 26.34 628 LYS A C 1
ATOM 5056 O O . LYS A 1 628 ? -9.973 53.436 38.892 1.00 26.34 628 LYS A O 1
ATOM 5061 N N . HIS A 1 629 ? -8.966 53.595 36.924 1.00 28.52 629 HIS A N 1
ATOM 5062 C CA . HIS A 1 629 ? -8.813 54.692 35.951 1.00 28.52 629 HIS A CA 1
ATOM 5063 C C . HIS A 1 629 ? -7.785 54.444 34.842 1.00 28.52 629 HIS A C 1
ATOM 5065 O O . HIS A 1 629 ? -6.717 53.869 35.140 1.00 28.52 629 HIS A O 1
#

Radius of gyration: 32.72 Å; chains: 1; bounding box: 67×96×96 Å

Sequence (629 aa):
MSVRSDAELMRYANIRLCRLRVWPNFEGLGFAFEEAVRPPHLVRLVESSSPAAAGGLKILDVILAVNQQDVSEAKYNEVRSAIKTARDSNGPIELLVVEKRFYQALKKRNILISSSLAVTYNTPPTMPNDYLNFPKNQPRTCTLHLNKSDLSFGFELVNGENDIGAYVQEVFPNTAASNSTLRKSDRIIEIDDKFVDNDVSKSILEKLGKAKTNGVVKLYVVDTHTYKHYQLNKIPLYSKEKRESQSEDILSSDPHYMNQRECLMIGSTMTNRFTEFHEEKKNLSPIAGYWAYPLVSLTQSLSKVTDQINELNRSISEATKRCHYPSEHGLSRDESAAILLYTMEAGEYSFYIALNQILRDENRKRAVPWFSYLRLFDSGLRKLPTVKGCIWRGVSHDISDDYEKNDVLTWWSITSCSLAIEVVESFLNSEKNSTLFMIEAANAKNITDYTLFPTEEEVILPMETKLRVRSNAMKHGNLRVIHLLEITDGVEEVSPAMDAACITSKPSIPTKPFNASQLLKSKYVSNVLTPKPEPPKPELQEFAEPGTCKELYCEGRPCAKCHECRDWHFTDDQDQWDWVCNWRNWMQVDKDRWYNVADKLFTKRDGATCYHHSLRDSYYDDVCLCEKH

Secondary structure (DSSP, 8-state):
-----HHHHHHHS--EEEEE---TTSSTTSEEE---SSS-EEEEEE-TTSHHHHTT--TTEEEEEETTEE-TT--HHHHHHHHHHHHHTTS-EEEEEEEHHHHHHHHHTT----GGGSEEEE--SS--HHHHT--TT--EEEEEE--TT-SS-SEEEEE-GGGBSEEEEEE-SSSTTTTTT--TTPEEEEETTEE-TTSBHHHHHHHHHHHGGGSEEEEEEE-HHHHHHHHHHT----SS----------------S---SS-----SS---TTT--------PPP--SGGGSPP--HHHHHTTTGGGSTTHHHHHHHHHHHS--S-TT---HHHHHHHHHHH--BTBT-HHHHHHHHHH-S-GGGGGGGHHHHHHHHHHHTTSPEEEEEEEEEESS--GGG--TT-EEEE-S-EEEES-HHHHHTTS-SSS-EEEEEEEEEEEEE-GGGSS-GGG-EEEEPTTEEEEE-SSPEEETTEEEEEEEE--TT-----GGGTTTTS------------TTSSS-S----------PPPPPPPPPPPPPS------------BTTTBS-------S-HHHHHHHHHHTT--HHHHHHHHHHHSS-----------------------------

InterPro domains:
  IPR000768 NAD:arginine ADP-ribosyltransferase, ART [PF01129] (322-480)
  IPR001478 PDZ domain [PF00595] (28-97)
  IPR001478 PDZ domain [PF00595] (145-198)
  IPR001478 PDZ domain [PS50106] (14-101)
  IPR001478 PDZ domain [PS50106] (143-198)
  IPR001478 PDZ domain [SM00228] (27-101)
  IPR001478 PDZ domain [SM00228] (151-225)
  IPR036034 PDZ superfamily [G3DSA:2.30.42.10] (19-101)
  IPR036034 PDZ superfamily [G3DSA:2.30.42.10] (134-249)
  IPR036034 PDZ superfamily [SSF50156] (15-105)
  IPR036034 PDZ superfamily [SSF50156] (125-232)
  IPR051067 Na+/H+ exchange regulatory cofactor [PTHR14191] (16-117)